Protein AF-0000000078856969 (afdb_homodimer)

Sequence (596 aa):
MEEKQILCVGLVVLDVISLVDKYPKEDSEIRCLSQRWQRGGNASNSCTVLSLLGAPCAFMGSMAPGHVADFLVADFRRRGVDVSQVAWQSKGDTPSSCCIINNSNGNRTIVLHDTSLPDVSATDFEKVDLTQFKWIHIEGRNASEQVKMLQRIDTHNTRQPPEQKIRVSVEVEKPQEELFQLFGYGDVVFVSKDVAKHLGFQSAEAALRGLYGRVRKGAVLVCAWAEEGADALGPDGKLFHSDAFPPPRVVDTLGAGDTFNASVIFSLSQGRSMQEALRFGCQVAGKKCGLQGFDGIVMEEKQILCVGLVVLDVISLVDKYPKEDSEIRCLSQRWQRGGNASNSCTVLSLLGAPCAFMGSMAPGHVADFLVADFRRRGVDVSQVAWQSKGDTPSSCCIINNSNGNRTIVLHDTSLPDVSATDFEKVDLTQFKWIHIEGRNASEQVKMLQRIDTHNTRQPPEQKIRVSVEVEKPQEELFQLFGYGDVVFVSKDVAKHLGFQSAEAALRGLYGRVRKGAVLVCAWAEEGADALGPDGKLFHSDAFPPPRVVDTLGAGDTFNASVIFSLSQGRSMQEALRFGCQVAGKKCGLQGFDGIV

Solvent-accessible surface area (backbone atoms only — not comparable to full-atom values): 30065 Å² total; per-residue (Å²): 128,85,81,56,22,37,37,24,30,33,44,49,24,43,30,42,36,31,35,23,73,59,80,80,58,85,59,35,77,45,71,36,79,44,70,45,81,40,78,29,35,58,22,42,36,21,42,53,45,30,30,70,72,67,42,59,31,29,39,30,26,42,38,12,85,54,73,64,36,51,55,47,54,52,50,35,54,76,55,61,38,41,60,86,59,46,44,78,39,95,60,55,48,42,27,35,28,44,30,42,34,22,66,80,78,32,42,47,23,37,41,32,39,62,82,59,36,71,72,68,42,38,74,62,54,66,71,58,67,66,86,51,34,44,31,41,36,37,44,59,72,63,37,79,34,50,51,52,44,51,50,50,52,52,56,54,32,73,76,36,58,82,90,64,35,59,46,33,32,27,35,42,52,63,81,44,75,71,38,57,68,50,45,50,39,44,48,35,30,38,38,29,50,62,26,32,44,70,74,68,32,90,43,46,63,55,30,41,69,70,47,50,84,51,39,35,91,75,20,31,39,34,22,50,45,65,86,68,11,34,32,35,35,41,67,85,68,50,75,41,76,23,62,43,41,78,44,97,51,73,56,27,55,78,59,27,67,28,34,23,52,24,38,27,50,53,31,44,75,71,69,45,51,68,61,56,13,45,37,49,8,25,43,41,18,16,44,26,20,42,28,72,67,70,74,77,46,109,126,84,81,56,23,36,36,24,31,34,43,50,24,43,31,41,38,33,35,20,73,59,80,79,57,85,60,34,76,45,70,36,79,44,69,46,80,41,79,30,34,58,22,42,37,20,42,52,45,30,30,70,72,67,42,59,29,29,40,29,26,41,39,13,85,53,74,65,36,50,52,47,52,52,50,34,54,75,57,62,40,42,60,87,58,46,42,78,41,95,60,57,48,43,27,37,29,45,30,41,34,23,65,80,78,32,43,48,23,37,44,33,36,60,83,58,36,71,71,69,43,38,75,62,53,66,70,56,68,67,85,50,33,46,32,41,37,38,44,60,72,62,36,78,34,49,52,52,42,51,49,49,52,53,57,54,32,74,76,37,59,81,90,64,36,59,45,33,32,27,34,42,51,64,82,44,76,71,38,57,69,51,44,50,39,43,48,35,31,37,39,30,49,62,26,32,42,70,73,69,32,90,43,45,64,55,31,40,68,70,46,51,83,50,38,35,91,76,20,33,39,33,22,50,46,65,84,68,11,33,32,33,35,40,68,86,67,50,74,41,78,24,64,44,40,77,42,100,51,72,57,27,56,78,59,28,68,30,35,22,52,24,37,26,50,50,32,44,76,72,68,48,52,69,64,58,13,45,38,50,8,26,42,40,18,17,44,26,20,41,27,71,67,70,74,75,47,110

Organism: Pongo abelii (NCBI:txid9601)

Nearest PDB structures (foldseek):
  6ul7-assembly1_A  TM=9.913E-01  e=9.342E-61  Homo sapiens
  9fhd-assembly1_B  TM=9.532E-01  e=9.582E-62  Homo sapiens
  8omd-assembly2_B  TM=9.912E-01  e=4.216E-58  Mus musculus
  2hqq-assembly1_A  TM=9.842E-01  e=4.920E-57  Homo sapiens
  2hlz-assembly1_B  TM=9.832E-01  e=6.253E-57  Homo sapiens

Radius of gyration: 28.56 Å; Cα contacts (8 Å, |Δi|>4): 1425; chains: 2; bounding box: 46×83×59 Å

Structure (mmCIF, N/CA/C/O backbone):
data_AF-0000000078856969-model_v1
#
loop_
_entity.id
_entity.type
_entity.pdbx_description
1 polymer Ketohexokinase
#
loop_
_atom_site.group_PDB
_atom_site.id
_atom_site.type_symbol
_atom_site.label_atom_id
_atom_site.label_alt_id
_atom_site.label_comp_id
_atom_site.label_asym_id
_atom_site.label_entity_id
_atom_site.label_seq_id
_atom_site.pdbx_PDB_ins_code
_atom_site.Cartn_x
_atom_site.Cartn_y
_atom_site.Cartn_z
_atom_site.occupancy
_atom_site.B_iso_or_equiv
_atom_site.auth_seq_id
_atom_site.auth_comp_id
_atom_site.auth_asym_id
_atom_site.auth_atom_id
_atom_site.pdbx_PDB_model_num
ATOM 1 N N . MET A 1 1 ? 21.859 37.625 4.973 1 45.81 1 MET A N 1
ATOM 2 C CA . MET A 1 1 ? 21.578 36.594 5.969 1 45.81 1 MET A CA 1
ATOM 3 C C . MET A 1 1 ? 20.672 35.531 5.398 1 45.81 1 MET A C 1
ATOM 5 O O . MET A 1 1 ? 19.75 35.844 4.633 1 45.81 1 MET A O 1
ATOM 9 N N . GLU A 1 2 ? 21.094 34.188 5.316 1 64.62 2 GLU A N 1
ATOM 10 C CA . GLU A 1 2 ? 20.281 33.156 4.703 1 64.62 2 GLU A CA 1
ATOM 11 C C . GLU A 1 2 ? 18.875 33.125 5.305 1 64.62 2 GLU A C 1
ATOM 13 O O . GLU A 1 2 ? 18.703 33.375 6.492 1 64.62 2 GLU A O 1
ATOM 18 N N . GLU A 1 3 ? 17.844 33.156 4.453 1 87.19 3 GLU A N 1
ATOM 19 C CA . GLU A 1 3 ? 16.453 33.219 4.887 1 87.19 3 GLU A CA 1
ATOM 20 C C . GLU A 1 3 ? 16.125 32.031 5.816 1 87.19 3 GLU A C 1
ATOM 22 O O . GLU A 1 3 ? 16.438 30.891 5.504 1 87.19 3 GLU A O 1
ATOM 27 N N . LYS A 1 4 ? 15.695 32.344 7.008 1 95.31 4 LYS A N 1
ATOM 28 C CA . LYS A 1 4 ? 15.336 31.328 7.996 1 95.31 4 LYS A CA 1
ATOM 29 C C . LYS A 1 4 ? 14.195 30.438 7.492 1 95.31 4 LYS A C 1
ATOM 31 O O . LYS A 1 4 ? 13.336 30.891 6.738 1 95.31 4 LYS A O 1
ATOM 36 N N . GLN A 1 5 ? 14.234 29.203 7.895 1 98.06 5 GLN A N 1
ATOM 37 C CA . GLN A 1 5 ? 13.297 28.203 7.398 1 98.06 5 GLN A CA 1
ATOM 38 C C . GLN A 1 5 ? 12.102 28.047 8.336 1 98.06 5 GLN A C 1
ATOM 40 O O . GLN A 1 5 ? 12.086 28.625 9.43 1 98.06 5 GLN A O 1
ATOM 45 N N . ILE A 1 6 ? 11.102 27.422 7.836 1 98.88 6 ILE A N 1
ATOM 46 C CA . ILE A 1 6 ? 10 26.891 8.633 1 98.88 6 ILE A CA 1
ATOM 47 C C . ILE A 1 6 ? 10.211 25.406 8.898 1 98.88 6 ILE A C 1
ATOM 49 O O . ILE A 1 6 ? 10.367 24.625 7.957 1 98.88 6 ILE A O 1
ATOM 53 N N . LEU A 1 7 ? 10.258 24.984 10.148 1 98.94 7 LEU A N 1
ATOM 54 C CA . LEU A 1 7 ? 10.406 23.578 10.508 1 98.94 7 LEU A CA 1
ATOM 55 C C . LEU A 1 7 ? 9.055 22.953 10.836 1 98.94 7 LEU A C 1
ATOM 57 O O . LEU A 1 7 ? 8.281 23.5 11.617 1 98.94 7 LEU A O 1
ATOM 61 N N . CYS A 1 8 ? 8.742 21.859 10.195 1 98.94 8 CYS A N 1
ATOM 62 C CA . CYS A 1 8 ? 7.566 21.078 10.555 1 98.94 8 CYS A CA 1
ATOM 63 C C . CYS A 1 8 ? 7.965 19.781 11.242 1 98.94 8 CYS A C 1
ATOM 65 O O . CYS A 1 8 ? 8.758 19 10.703 1 98.94 8 CYS A O 1
ATOM 67 N N . VAL A 1 9 ? 7.43 19.516 12.422 1 98.88 9 VAL A N 1
ATOM 68 C CA . VAL A 1 9 ? 7.758 18.344 13.234 1 98.88 9 VAL A CA 1
ATOM 69 C C . VAL A 1 9 ? 6.551 17.422 13.32 1 98.88 9 VAL A C 1
ATOM 71 O O . VAL A 1 9 ? 5.473 17.828 13.75 1 98.88 9 VAL A O 1
ATOM 74 N N . GLY A 1 10 ? 6.715 16.203 12.867 1 98.56 10 GLY A N 1
ATOM 75 C CA . GLY A 1 10 ? 5.594 15.281 12.977 1 98.56 10 GLY A CA 1
ATOM 76 C C . GLY A 1 10 ? 5.746 14.047 12.109 1 98.56 10 GLY A C 1
ATOM 77 O O . GLY A 1 10 ? 6.832 13.461 12.031 1 98.56 10 GLY A O 1
ATOM 78 N N . LEU A 1 11 ? 4.695 13.641 11.531 1 98.12 11 LEU A N 1
ATOM 79 C CA . LEU A 1 11 ? 4.613 12.344 10.859 1 98.12 11 LEU A CA 1
ATOM 80 C C . LEU A 1 11 ? 4.941 12.469 9.383 1 98.12 11 LEU A C 1
ATOM 82 O O . LEU A 1 11 ? 4.559 13.453 8.734 1 98.12 11 LEU A O 1
ATOM 86 N N . VAL A 1 12 ? 5.691 11.516 8.891 1 98.69 12 VAL A N 1
ATOM 87 C CA . VAL A 1 12 ? 5.828 11.258 7.461 1 98.69 12 VAL A CA 1
ATOM 88 C C . VAL A 1 12 ? 5.395 9.82 7.152 1 98.69 12 VAL A C 1
ATOM 90 O O . VAL A 1 12 ? 5.652 8.906 7.938 1 98.69 12 VAL A O 1
ATOM 93 N N . VAL A 1 13 ? 4.656 9.688 6.105 1 98.19 13 VAL A N 1
ATOM 94 C CA . VAL A 1 13 ? 4.09 8.391 5.738 1 98.19 13 VAL A CA 1
ATOM 95 C C . VAL A 1 13 ? 4.176 8.195 4.227 1 98.19 13 VAL A C 1
ATOM 97 O O . VAL A 1 13 ? 4.086 9.164 3.465 1 98.19 13 VAL A O 1
ATOM 100 N N . LEU A 1 14 ? 4.461 6.977 3.758 1 98.5 14 LEU A N 1
ATOM 101 C CA . LEU A 1 14 ? 4.168 6.637 2.369 1 98.5 14 LEU A CA 1
ATOM 102 C C . LEU A 1 14 ? 2.699 6.266 2.197 1 98.5 14 LEU A C 1
ATOM 104 O O . LEU A 1 14 ? 2.215 5.324 2.83 1 98.5 14 LEU A O 1
ATOM 108 N N . ASP A 1 15 ? 2.02 6.988 1.411 1 98 15 ASP A N 1
ATOM 109 C CA . ASP A 1 15 ? 0.646 6.645 1.054 1 98 15 ASP A CA 1
ATOM 110 C C . ASP A 1 15 ? 0.596 5.883 -0.27 1 98 15 ASP A C 1
ATOM 112 O O . ASP A 1 15 ? 1.009 6.406 -1.308 1 98 15 ASP A O 1
ATOM 116 N N . VAL A 1 16 ? 0.16 4.676 -0.247 1 98.06 16 VAL A N 1
ATOM 117 C CA . VAL A 1 16 ? -0.235 3.977 -1.466 1 98.06 16 VAL A CA 1
ATOM 118 C C . VAL A 1 16 ? -1.723 4.199 -1.729 1 98.06 16 VAL A C 1
ATOM 120 O O . VAL A 1 16 ? -2.574 3.627 -1.045 1 98.06 16 VAL A O 1
ATOM 123 N N . ILE A 1 17 ? -1.984 4.945 -2.756 1 97.19 17 ILE A N 1
ATOM 124 C CA . ILE A 1 17 ? -3.338 5.449 -2.965 1 97.19 17 ILE A CA 1
ATOM 125 C C . ILE A 1 17 ? -3.973 4.742 -4.16 1 97.19 17 ILE A C 1
ATOM 127 O O . ILE A 1 17 ? -3.473 4.84 -5.285 1 97.19 17 ILE A O 1
ATOM 131 N N . SER A 1 18 ? -5.051 4.066 -3.957 1 97.69 18 SER A N 1
ATOM 132 C CA . SER A 1 18 ? -5.805 3.391 -5.008 1 97.69 18 SER A CA 1
ATOM 133 C C . SER A 1 18 ? -7.125 4.105 -5.289 1 97.69 18 SER A C 1
ATOM 135 O O . SER A 1 18 ? -7.957 4.258 -4.395 1 97.69 18 SER A O 1
ATOM 137 N N . LEU A 1 19 ? -7.246 4.543 -6.535 1 96.06 19 LEU A N 1
ATOM 138 C CA . LEU A 1 19 ? -8.523 5.082 -6.992 1 96.06 19 LEU A CA 1
ATOM 139 C C . LEU A 1 19 ? -9.438 3.969 -7.5 1 96.06 19 LEU A C 1
ATOM 141 O O . LEU A 1 19 ? -9.055 3.207 -8.391 1 96.06 19 LEU A O 1
ATOM 145 N N . VAL A 1 20 ? -10.609 3.877 -6.891 1 97 20 VAL A N 1
ATOM 146 C CA . VAL A 1 20 ? -11.508 2.795 -7.27 1 97 20 VAL A CA 1
ATOM 147 C C . VAL A 1 20 ? -12.844 3.375 -7.742 1 97 20 VAL A C 1
ATOM 149 O O . VAL A 1 20 ? -13.195 4.504 -7.391 1 97 20 VAL A O 1
ATOM 152 N N . ASP A 1 21 ? -13.531 2.604 -8.586 1 95.38 21 ASP A N 1
ATOM 153 C CA . ASP A 1 21 ? -14.859 3.021 -9.023 1 95.38 21 ASP A CA 1
ATOM 154 C C . ASP A 1 21 ? -15.859 2.949 -7.871 1 95.38 21 ASP A C 1
ATOM 156 O O . ASP A 1 21 ? -16.688 3.846 -7.707 1 95.38 21 ASP A O 1
ATOM 160 N N . LYS A 1 22 ? -15.859 1.841 -7.156 1 94.5 22 LYS A N 1
ATOM 161 C CA . LYS A 1 22 ? -16.672 1.626 -5.961 1 94.5 22 LYS A CA 1
ATOM 162 C C . LYS A 1 22 ? -15.836 1.066 -4.816 1 94.5 22 LYS A C 1
ATOM 164 O O . LYS A 1 22 ? -14.938 0.251 -5.039 1 94.5 22 LYS A O 1
ATOM 169 N N . TYR A 1 23 ? -16.234 1.477 -3.621 1 96.5 23 TYR A N 1
ATOM 170 C CA . TYR A 1 23 ? -15.523 0.956 -2.459 1 96.5 23 TYR A CA 1
ATOM 171 C C . TYR A 1 23 ? -15.633 -0.563 -2.389 1 96.5 23 TYR A C 1
ATOM 173 O O . TYR A 1 23 ? -16.734 -1.119 -2.508 1 96.5 23 TYR A O 1
ATOM 181 N N . PRO A 1 24 ? -14.531 -1.29 -2.234 1 96.75 24 PRO A N 1
ATOM 182 C CA . PRO A 1 24 ? -14.562 -2.754 -2.303 1 96.75 24 PRO A CA 1
ATOM 183 C C . PRO A 1 24 ? -15.328 -3.385 -1.142 1 96.75 24 PRO A C 1
ATOM 185 O O . PRO A 1 24 ? -15.203 -2.936 0.001 1 96.75 24 PRO A O 1
ATOM 188 N N . LYS A 1 25 ? -16.109 -4.402 -1.503 1 95.5 25 LYS A N 1
ATOM 189 C CA . LYS A 1 25 ? -16.719 -5.234 -0.471 1 95.5 25 LYS A CA 1
ATOM 190 C C . LYS A 1 25 ? -15.688 -6.148 0.183 1 95.5 25 LYS A C 1
ATOM 192 O O . LYS A 1 25 ? -14.734 -6.582 -0.466 1 95.5 25 LYS A O 1
ATOM 197 N N . GLU A 1 26 ? -15.914 -6.395 1.483 1 94.19 26 GLU A N 1
ATOM 198 C CA . GLU A 1 26 ? -15.008 -7.332 2.139 1 94.19 26 GLU A CA 1
ATOM 199 C C . GLU A 1 26 ? -14.938 -8.648 1.379 1 94.19 26 GLU A C 1
ATOM 201 O O . GLU A 1 26 ? -15.938 -9.109 0.821 1 94.19 26 GLU A O 1
ATOM 206 N N . ASP A 1 27 ? -13.742 -9.305 1.336 1 90.5 27 ASP A N 1
ATOM 207 C CA . ASP A 1 27 ? -13.469 -10.602 0.727 1 90.5 27 ASP A CA 1
ATOM 208 C C . ASP A 1 27 ? -13.641 -10.547 -0.79 1 90.5 27 ASP A C 1
ATOM 210 O O . ASP A 1 27 ? -14.141 -11.492 -1.4 1 90.5 27 ASP A O 1
ATOM 214 N N . SER A 1 28 ? -13.312 -9.469 -1.362 1 92.44 28 SER A N 1
ATOM 215 C CA . SER A 1 28 ? -13.367 -9.312 -2.812 1 92.44 28 SER A CA 1
ATOM 216 C C . SER A 1 28 ? -11.992 -8.953 -3.379 1 92.44 28 SER A C 1
ATOM 218 O O . SER A 1 28 ? -11.094 -8.555 -2.635 1 92.44 28 SER A O 1
ATOM 220 N N . GLU A 1 29 ? -11.859 -9.227 -4.605 1 91.62 29 GLU A N 1
ATOM 221 C CA . GLU A 1 29 ? -10.727 -8.781 -5.402 1 91.62 29 GLU A CA 1
ATOM 222 C C . GLU A 1 29 ? -11.172 -7.852 -6.527 1 91.62 29 GLU A C 1
ATOM 224 O O . GLU A 1 29 ? -11.977 -8.242 -7.379 1 91.62 29 GLU A O 1
ATOM 229 N N . ILE A 1 30 ? -10.625 -6.617 -6.477 1 94.44 30 ILE A N 1
ATOM 230 C CA . ILE A 1 30 ? -11.016 -5.68 -7.523 1 94.44 30 ILE A CA 1
ATOM 231 C C . ILE A 1 30 ? -9.766 -5.039 -8.125 1 94.44 30 ILE A C 1
ATOM 233 O O . ILE A 1 30 ? -8.695 -5.059 -7.52 1 94.44 30 ILE A O 1
ATOM 237 N N . ARG A 1 31 ? -9.969 -4.504 -9.344 1 95 31 ARG A N 1
ATOM 238 C CA . ARG A 1 31 ? -8.945 -3.67 -9.969 1 95 31 ARG A CA 1
ATOM 239 C C . ARG A 1 31 ? -9.234 -2.189 -9.742 1 95 31 ARG A C 1
ATOM 241 O O . ARG A 1 31 ? -10.375 -1.749 -9.852 1 95 31 ARG A O 1
ATOM 248 N N . CYS A 1 32 ? -8.211 -1.515 -9.32 1 96.62 32 CYS A N 1
ATOM 249 C CA . CYS A 1 32 ? -8.375 -0.071 -9.188 1 96.62 32 CYS A CA 1
ATOM 250 C C . CYS A 1 32 ? -8.234 0.622 -10.539 1 96.62 32 CYS A C 1
ATOM 252 O O . CYS A 1 32 ? -7.727 0.033 -11.492 1 96.62 32 CYS A O 1
ATOM 254 N N . LEU A 1 33 ? -8.758 1.837 -10.625 1 95.31 33 LEU A N 1
ATOM 255 C CA . LEU A 1 33 ? -8.633 2.658 -11.828 1 95.31 33 LEU A CA 1
ATOM 256 C C . LEU A 1 33 ? -7.203 3.15 -12.008 1 95.31 33 LEU A C 1
ATOM 258 O O . LEU A 1 33 ? -6.703 3.217 -13.133 1 95.31 33 LEU A O 1
ATOM 262 N N . SER A 1 34 ? -6.621 3.48 -10.953 1 94.88 34 SER A N 1
ATOM 263 C CA . SER A 1 34 ? -5.223 3.896 -10.891 1 94.88 34 SER A CA 1
ATOM 264 C C . SER A 1 34 ? -4.66 3.744 -9.484 1 94.88 34 SER A C 1
ATOM 266 O O . SER A 1 34 ? -5.414 3.584 -8.523 1 94.88 34 SER A O 1
ATOM 268 N N . GLN A 1 35 ? -3.359 3.717 -9.438 1 95.94 35 GLN A N 1
ATOM 269 C CA . GLN A 1 35 ? -2.66 3.654 -8.156 1 95.94 35 GLN A CA 1
ATOM 270 C C . GLN A 1 35 ? -1.393 4.508 -8.18 1 95.94 35 GLN A C 1
ATOM 272 O O . GLN A 1 35 ? -0.678 4.535 -9.188 1 95.94 35 GLN A O 1
ATOM 277 N N . ARG A 1 36 ? -1.152 5.215 -7.02 1 94.38 36 ARG A N 1
ATOM 278 C CA . ARG A 1 36 ? 0.053 6.039 -6.977 1 94.38 36 ARG A CA 1
ATOM 279 C C . ARG A 1 36 ? 0.651 6.062 -5.574 1 94.38 36 ARG A C 1
ATOM 281 O O . ARG A 1 36 ? -0.065 5.898 -4.586 1 94.38 36 ARG A O 1
ATOM 288 N N . TRP A 1 37 ? 1.94 6.176 -5.578 1 96.44 37 TRP A N 1
ATOM 289 C CA . TRP A 1 37 ? 2.664 6.453 -4.34 1 96.44 37 TRP A CA 1
ATOM 290 C C . TRP A 1 37 ? 2.758 7.953 -4.09 1 96.44 37 TRP A C 1
ATOM 292 O O . TRP A 1 37 ? 2.979 8.734 -5.02 1 96.44 37 TRP A O 1
ATOM 302 N N . GLN A 1 38 ? 2.5 8.359 -2.877 1 97.19 38 GLN A N 1
ATOM 303 C CA . GLN A 1 38 ? 2.582 9.766 -2.5 1 97.19 38 GLN A CA 1
ATOM 304 C C . GLN A 1 38 ? 3.084 9.922 -1.067 1 97.19 38 GLN A C 1
ATOM 306 O O . GLN A 1 38 ? 2.67 9.18 -0.174 1 97.19 38 GLN A O 1
ATOM 311 N N . ARG A 1 39 ? 4.039 10.844 -0.916 1 98.31 39 ARG A N 1
ATOM 312 C CA . ARG A 1 39 ? 4.43 11.164 0.453 1 98.31 39 ARG A CA 1
ATOM 313 C C . ARG A 1 39 ? 3.281 11.836 1.206 1 98.31 39 ARG A C 1
ATOM 315 O O . ARG A 1 39 ? 2.654 12.766 0.696 1 98.31 39 ARG A O 1
ATOM 322 N N . GLY A 1 40 ? 2.988 11.273 2.424 1 97.88 40 GLY A N 1
ATOM 323 C CA . GLY A 1 40 ? 1.938 11.789 3.289 1 97.88 40 GLY A CA 1
ATOM 324 C C . GLY A 1 40 ? 2.422 12.102 4.691 1 97.88 40 GLY A C 1
ATOM 325 O O . GLY A 1 40 ? 3.617 12.312 4.91 1 97.88 40 GLY A O 1
ATOM 326 N N . GLY A 1 41 ? 1.46 12.211 5.617 1 97.5 41 GLY A N 1
ATOM 327 C CA . GLY A 1 41 ? 1.758 12.68 6.961 1 97.5 41 GLY A CA 1
ATOM 328 C C . GLY A 1 41 ? 1.53 14.164 7.141 1 97.5 41 GLY A C 1
ATOM 329 O O . GLY A 1 41 ? 1.95 14.969 6.305 1 97.5 41 GLY A O 1
ATOM 330 N N . ASN A 1 42 ? 0.925 14.5 8.227 1 97.81 42 ASN A N 1
ATOM 331 C CA . ASN A 1 42 ? 0.49 15.883 8.391 1 97.81 42 ASN A CA 1
ATOM 332 C C . ASN A 1 42 ? 1.658 16.859 8.258 1 97.81 42 ASN A C 1
ATOM 334 O O . ASN A 1 42 ? 1.635 17.75 7.418 1 97.81 42 ASN A O 1
ATOM 338 N N . ALA A 1 43 ? 2.656 16.688 9.086 1 98.75 43 ALA A N 1
ATOM 339 C CA . ALA A 1 43 ? 3.801 17.594 9.07 1 98.75 43 ALA A CA 1
ATOM 340 C C . ALA A 1 43 ? 4.52 17.547 7.727 1 98.75 43 ALA A C 1
ATOM 342 O O . ALA A 1 43 ? 4.91 18.594 7.188 1 98.75 43 ALA A O 1
ATOM 343 N N . SER A 1 44 ? 4.668 16.344 7.23 1 98.69 44 SER A N 1
ATOM 344 C CA . SER A 1 44 ? 5.312 16.156 5.934 1 98.69 44 SER A CA 1
ATOM 345 C C . SER A 1 44 ? 4.52 16.844 4.82 1 98.69 44 SER A C 1
ATOM 347 O O . SER A 1 44 ? 5.098 17.5 3.955 1 98.69 44 SER A O 1
ATOM 349 N N . ASN A 1 45 ? 3.232 16.734 4.828 1 98.56 45 ASN A N 1
ATOM 350 C CA . ASN A 1 45 ? 2.373 17.406 3.859 1 98.56 45 ASN A CA 1
ATOM 351 C C . ASN A 1 45 ? 2.508 18.922 3.951 1 98.56 45 ASN A C 1
ATOM 353 O O . ASN A 1 45 ? 2.533 19.609 2.928 1 98.56 45 ASN A O 1
ATOM 357 N N . SER A 1 46 ? 2.527 19.406 5.184 1 98.81 46 SER A N 1
ATOM 358 C CA . SER A 1 46 ? 2.717 20.844 5.367 1 98.81 46 SER A CA 1
ATOM 359 C C . SER A 1 46 ? 4 21.312 4.695 1 98.81 46 SER A C 1
ATOM 361 O O . SER A 1 46 ? 4.012 22.359 4.047 1 98.81 46 SER A O 1
ATOM 363 N N . CYS A 1 47 ? 5.082 20.547 4.785 1 98.81 47 CYS A N 1
ATOM 364 C CA . CYS A 1 47 ? 6.336 20.891 4.121 1 98.81 47 CYS A CA 1
ATOM 365 C C . CYS A 1 47 ? 6.152 20.953 2.611 1 98.81 47 CYS A C 1
ATOM 367 O O . CYS A 1 47 ? 6.691 21.844 1.951 1 98.81 47 CYS A O 1
ATOM 369 N N . THR A 1 48 ? 5.41 19.969 2.092 1 98.69 48 THR A N 1
ATOM 370 C CA . THR A 1 48 ? 5.168 19.953 0.653 1 98.69 48 THR A CA 1
ATOM 371 C C . THR A 1 48 ? 4.488 21.234 0.2 1 98.69 48 THR A C 1
ATOM 373 O O . THR A 1 48 ? 4.926 21.875 -0.766 1 98.69 48 THR A O 1
ATOM 376 N N . VAL A 1 49 ? 3.469 21.641 0.907 1 98.75 49 VAL A N 1
ATOM 377 C CA . VAL A 1 49 ? 2.697 22.828 0.553 1 98.75 49 VAL A CA 1
ATOM 378 C C . VAL A 1 49 ? 3.564 24.062 0.718 1 98.75 49 VAL A C 1
ATOM 380 O O . VAL A 1 49 ? 3.592 24.938 -0.161 1 98.75 49 VAL A O 1
ATOM 383 N N . LEU A 1 50 ? 4.316 24.172 1.842 1 98.81 50 LEU A N 1
ATOM 384 C CA . LEU A 1 50 ? 5.203 25.297 2.078 1 98.81 50 LEU A CA 1
ATOM 385 C C . LEU A 1 50 ? 6.234 25.422 0.959 1 98.81 50 LEU A C 1
ATOM 387 O O . LEU A 1 50 ? 6.484 26.516 0.461 1 98.81 50 LEU A O 1
ATOM 391 N N . SER A 1 51 ? 6.758 24.266 0.585 1 98.69 51 SER A N 1
ATOM 392 C CA . SER A 1 51 ? 7.734 24.266 -0.496 1 98.69 51 SER A CA 1
ATOM 393 C C . SER A 1 51 ? 7.121 24.766 -1.802 1 98.69 51 SER A C 1
ATOM 395 O O . SER A 1 51 ? 7.715 25.578 -2.502 1 98.69 51 SER A O 1
ATOM 397 N N . LEU A 1 52 ? 5.957 24.297 -2.137 1 98.31 52 LEU A N 1
ATOM 398 C CA . LEU A 1 52 ? 5.27 24.703 -3.359 1 98.31 52 LEU A CA 1
ATOM 399 C C . LEU A 1 52 ? 4.953 26.188 -3.344 1 98.31 52 LEU A C 1
ATOM 401 O O . LEU A 1 52 ? 4.941 26.844 -4.395 1 98.31 52 LEU A O 1
ATOM 405 N N . LEU A 1 53 ? 4.742 26.734 -2.168 1 98.19 53 LEU A N 1
ATOM 406 C CA . LEU A 1 53 ? 4.434 28.141 -2.014 1 98.19 53 LEU A CA 1
ATOM 407 C C . LEU A 1 53 ? 5.711 28.984 -2.016 1 98.19 53 LEU A C 1
ATOM 409 O O . LEU A 1 53 ? 5.652 30.219 -2.006 1 98.19 53 LEU A O 1
ATOM 413 N N . GLY A 1 54 ? 6.879 28.344 -1.956 1 97.31 54 GLY A N 1
ATOM 414 C CA . GLY A 1 54 ? 8.156 29.031 -2.098 1 97.31 54 GLY A CA 1
ATOM 415 C C . GLY A 1 54 ? 8.828 29.312 -0.771 1 97.31 54 GLY A C 1
ATOM 416 O O . GLY A 1 54 ? 9.805 30.062 -0.713 1 97.31 54 GLY A O 1
ATOM 417 N N . ALA A 1 55 ? 8.344 28.766 0.292 1 97.94 55 ALA A N 1
ATOM 418 C CA . ALA A 1 55 ? 8.969 28.984 1.597 1 97.94 55 ALA A CA 1
ATOM 419 C C . ALA A 1 55 ? 10.039 27.922 1.867 1 97.94 55 ALA A C 1
ATOM 421 O O . ALA A 1 55 ? 9.797 26.734 1.722 1 97.94 55 ALA A O 1
ATOM 422 N N . PRO A 1 56 ? 11.227 28.391 2.195 1 98.12 56 PRO A N 1
ATOM 423 C CA . PRO A 1 56 ? 12.195 27.391 2.658 1 98.12 56 PRO A CA 1
ATOM 424 C C . PRO A 1 56 ? 11.719 26.641 3.896 1 98.12 56 PRO A C 1
ATOM 426 O O . PRO A 1 56 ? 11.25 27.25 4.855 1 98.12 56 PRO A O 1
ATOM 429 N N . CYS A 1 57 ? 11.773 25.312 3.814 1 98.62 57 CYS A N 1
ATOM 430 C CA . CYS A 1 57 ? 11.25 24.562 4.949 1 98.62 57 CYS A CA 1
ATOM 431 C C . CYS A 1 57 ? 12.055 23.281 5.176 1 98.62 57 CYS A C 1
ATOM 433 O O . CYS A 1 57 ? 12.812 22.875 4.305 1 98.62 57 CYS A O 1
ATOM 435 N N . ALA A 1 58 ? 11.93 22.812 6.406 1 98.88 58 ALA A N 1
ATOM 436 C CA . ALA A 1 58 ? 12.578 21.578 6.867 1 98.88 58 ALA A CA 1
ATOM 437 C C . ALA A 1 58 ? 11.578 20.672 7.57 1 98.88 58 ALA A C 1
ATOM 439 O O . ALA A 1 58 ? 10.555 21.125 8.078 1 98.88 58 ALA A O 1
ATOM 440 N N . PHE A 1 59 ? 11.938 19.406 7.516 1 98.88 59 PHE A N 1
ATOM 441 C CA . PHE A 1 59 ? 11.102 18.391 8.156 1 98.88 59 PHE A CA 1
ATOM 442 C C . PHE A 1 59 ? 11.867 17.672 9.258 1 98.88 59 PHE A C 1
ATOM 444 O O . PHE A 1 59 ? 13.039 17.344 9.086 1 98.88 59 PHE A O 1
ATOM 451 N N . MET A 1 60 ? 11.211 17.516 10.336 1 98.88 60 MET A N 1
ATOM 452 C CA . MET A 1 60 ? 11.727 16.641 11.391 1 98.88 60 MET A CA 1
ATOM 453 C C . MET A 1 60 ? 10.703 15.562 11.75 1 98.88 60 MET A C 1
ATOM 455 O O . MET A 1 60 ? 9.578 15.883 12.156 1 98.88 60 MET A O 1
ATOM 459 N N . GLY A 1 61 ? 10.969 14.414 11.586 1 98.5 61 GLY A N 1
ATOM 460 C CA . GLY A 1 61 ? 10.234 13.203 11.922 1 98.5 61 GLY A CA 1
ATOM 461 C C . GLY A 1 61 ? 11.109 11.969 12 1 98.5 61 GLY A C 1
ATOM 462 O O . GLY A 1 61 ? 12.328 12.055 11.812 1 98.5 61 GLY A O 1
ATOM 463 N N . SER A 1 62 ? 10.492 10.867 12.375 1 98.25 62 SER A N 1
ATOM 464 C CA . SER A 1 62 ? 11.219 9.609 12.508 1 98.25 62 SER A CA 1
ATOM 465 C C . SER A 1 62 ? 11.102 8.766 11.25 1 98.25 62 SER A C 1
ATOM 467 O O . SER A 1 62 ? 10.031 8.688 10.641 1 98.25 62 SER A O 1
ATOM 469 N N . MET A 1 63 ? 12.188 8.188 10.836 1 98.06 63 MET A N 1
ATOM 470 C CA . MET A 1 63 ? 12.211 7.191 9.766 1 98.06 63 MET A CA 1
ATOM 471 C C . MET A 1 63 ? 13.148 6.039 10.109 1 98.06 63 MET A C 1
ATOM 473 O O . MET A 1 63 ? 14.055 6.195 10.938 1 98.06 63 MET A O 1
ATOM 477 N N . ALA A 1 64 ? 12.891 4.926 9.609 1 97.88 64 ALA A N 1
ATOM 478 C CA . ALA A 1 64 ? 13.789 3.775 9.609 1 97.88 64 ALA A CA 1
ATOM 479 C C . ALA A 1 64 ? 14.203 3.402 8.188 1 97.88 64 ALA A C 1
ATOM 481 O O . ALA A 1 64 ? 13.398 3.471 7.258 1 97.88 64 ALA A O 1
ATOM 482 N N . PRO A 1 65 ? 15.477 2.977 8.023 1 95.69 65 PRO A N 1
ATOM 483 C CA . PRO A 1 65 ? 15.938 2.645 6.672 1 95.69 65 PRO A CA 1
ATOM 484 C C . PRO A 1 65 ? 15.094 1.552 6.016 1 95.69 65 PRO A C 1
ATOM 486 O O . PRO A 1 65 ? 14.602 0.649 6.699 1 95.69 65 PRO A O 1
ATOM 489 N N . GLY A 1 66 ? 14.992 1.623 4.688 1 93.81 66 GLY A N 1
ATOM 490 C CA . GLY A 1 66 ? 14.242 0.666 3.891 1 93.81 66 GLY A CA 1
ATOM 491 C C . GLY A 1 66 ? 13.625 1.278 2.648 1 93.81 66 GLY A C 1
ATOM 492 O O . GLY A 1 66 ? 13.844 2.455 2.354 1 93.81 66 GLY A O 1
ATOM 493 N N . HIS A 1 67 ? 12.828 0.492 1.916 1 93.12 67 HIS A N 1
ATOM 494 C CA . HIS A 1 67 ? 12.258 0.907 0.638 1 93.12 67 HIS A CA 1
ATOM 495 C C . HIS A 1 67 ? 11.32 2.1 0.811 1 93.12 67 HIS A C 1
ATOM 497 O O . HIS A 1 67 ? 11.312 3.012 -0.019 1 93.12 67 HIS A O 1
ATOM 503 N N . VAL A 1 68 ? 10.578 2.059 1.915 1 96.5 68 VAL A N 1
ATOM 504 C CA . VAL A 1 68 ? 9.641 3.15 2.16 1 96.5 68 VAL A CA 1
ATOM 505 C C . VAL A 1 68 ? 10.406 4.449 2.402 1 96.5 68 VAL A C 1
ATOM 507 O O . VAL A 1 68 ? 10.117 5.473 1.781 1 96.5 68 VAL A O 1
ATOM 510 N N . ALA A 1 69 ? 11.391 4.375 3.268 1 97.5 69 ALA A N 1
ATOM 511 C CA . ALA A 1 69 ? 12.188 5.555 3.588 1 97.5 69 ALA A CA 1
ATOM 512 C C . ALA A 1 69 ? 12.906 6.082 2.35 1 97.5 69 ALA A C 1
ATOM 514 O O . ALA A 1 69 ? 13.023 7.297 2.16 1 97.5 69 ALA A O 1
ATOM 515 N N . ASP A 1 70 ? 13.367 5.164 1.484 1 96.56 70 ASP A N 1
ATOM 516 C CA . ASP A 1 70 ? 14.039 5.566 0.255 1 96.56 70 ASP A CA 1
ATOM 517 C C . ASP A 1 70 ? 13.125 6.422 -0.617 1 96.56 70 ASP A C 1
ATOM 519 O O . ASP A 1 70 ? 13.547 7.457 -1.141 1 96.56 70 ASP A O 1
ATOM 523 N N . PHE A 1 71 ? 11.969 5.992 -0.78 1 97.56 71 PHE A N 1
ATOM 524 C CA . PHE A 1 71 ? 11 6.746 -1.562 1 97.56 71 PHE A CA 1
ATOM 525 C C . PHE A 1 71 ? 10.758 8.117 -0.943 1 97.56 71 PHE A C 1
ATOM 527 O O . PHE A 1 71 ? 10.742 9.125 -1.648 1 97.56 71 PHE A O 1
ATOM 534 N N . LEU A 1 72 ? 10.547 8.164 0.381 1 98.62 72 LEU A N 1
ATOM 535 C CA . LEU A 1 72 ? 10.211 9.398 1.083 1 98.62 72 LEU A CA 1
ATOM 536 C C . LEU A 1 72 ? 11.336 10.414 0.977 1 98.62 72 LEU A C 1
ATOM 538 O O . LEU A 1 72 ? 11.102 11.586 0.674 1 98.62 72 LEU A O 1
ATOM 542 N N . VAL A 1 73 ? 12.523 9.977 1.196 1 98.38 73 VAL A N 1
ATOM 543 C CA . VAL A 1 73 ? 13.68 10.867 1.153 1 98.38 73 VAL A CA 1
ATOM 544 C C . VAL A 1 73 ? 13.859 11.414 -0.259 1 98.38 73 VAL A C 1
ATOM 546 O O . VAL A 1 73 ? 14.125 12.609 -0.436 1 98.38 73 VAL A O 1
ATOM 549 N N . ALA A 1 74 ? 13.688 10.555 -1.261 1 97.44 74 ALA A N 1
ATOM 550 C CA . ALA A 1 74 ? 13.789 11.008 -2.646 1 97.44 74 ALA A CA 1
ATOM 551 C C . ALA A 1 74 ? 12.742 12.07 -2.961 1 97.44 74 ALA A C 1
ATOM 553 O O . ALA A 1 74 ? 13.039 13.055 -3.645 1 97.44 74 ALA A O 1
ATOM 554 N N . ASP A 1 75 ? 11.594 11.883 -2.482 1 98.12 75 ASP A N 1
ATOM 555 C CA . ASP A 1 75 ? 10.531 12.852 -2.75 1 98.12 75 ASP A CA 1
ATOM 556 C C . ASP A 1 75 ? 10.797 14.172 -2.043 1 98.12 75 ASP A C 1
ATOM 558 O O . ASP A 1 75 ? 10.547 15.242 -2.604 1 98.12 75 ASP A O 1
ATOM 562 N N . PHE A 1 76 ? 11.234 14.109 -0.757 1 98.69 76 PHE A N 1
ATOM 563 C CA . PHE A 1 76 ? 11.609 15.32 -0.038 1 98.69 76 PHE A CA 1
ATOM 564 C C . PHE A 1 76 ? 12.633 16.125 -0.833 1 98.69 76 PHE A C 1
ATOM 566 O O . PHE A 1 76 ? 12.492 17.344 -0.98 1 98.69 76 PHE A O 1
ATOM 573 N N . ARG A 1 77 ? 13.617 15.445 -1.332 1 98.06 77 ARG A N 1
ATOM 574 C CA . ARG A 1 77 ? 14.672 16.094 -2.102 1 98.06 77 ARG A CA 1
ATOM 575 C C . ARG A 1 77 ? 14.117 16.719 -3.371 1 98.06 77 ARG A C 1
ATOM 577 O O . ARG A 1 77 ? 14.438 17.875 -3.693 1 98.06 77 ARG A O 1
ATOM 584 N N . ARG A 1 78 ? 13.336 16 -4.027 1 97.44 78 ARG A N 1
ATOM 585 C CA . ARG A 1 78 ? 12.719 16.484 -5.254 1 97.44 78 ARG A CA 1
ATOM 586 C C . ARG A 1 78 ? 11.906 17.75 -4.992 1 97.44 78 ARG A C 1
ATOM 588 O O . ARG A 1 78 ? 11.859 18.656 -5.828 1 97.44 78 ARG A O 1
ATOM 595 N N . ARG A 1 79 ? 11.328 17.859 -3.789 1 98 79 ARG A N 1
ATOM 596 C CA . ARG A 1 79 ? 10.445 18.969 -3.447 1 98 79 ARG A CA 1
ATOM 597 C C . ARG A 1 79 ? 11.227 20.094 -2.773 1 98 79 ARG A C 1
ATOM 599 O O . ARG A 1 79 ? 10.648 21.109 -2.4 1 98 79 ARG A O 1
ATOM 606 N N . GLY A 1 80 ? 12.477 19.906 -2.578 1 98 80 GLY A N 1
ATOM 607 C CA . GLY A 1 80 ? 13.312 20.938 -1.985 1 98 80 GLY A CA 1
ATOM 608 C C . GLY A 1 80 ? 13.086 21.109 -0.495 1 98 80 GLY A C 1
ATOM 609 O O . GLY A 1 80 ? 13.195 22.219 0.035 1 98 80 GLY A O 1
ATOM 610 N N . VAL A 1 81 ? 12.68 20.078 0.167 1 98.75 81 VAL A N 1
ATOM 611 C CA . VAL A 1 81 ? 12.477 20.094 1.612 1 98.75 81 VAL A CA 1
ATOM 612 C C . VAL A 1 81 ? 13.734 19.594 2.318 1 98.75 81 VAL A C 1
ATOM 614 O O . VAL A 1 81 ? 14.273 18.547 1.967 1 98.75 81 VAL A O 1
ATOM 617 N N . ASP A 1 82 ? 14.234 20.375 3.25 1 98.56 82 ASP A N 1
ATOM 618 C CA . ASP A 1 82 ? 15.406 20 4.031 1 98.56 82 ASP A CA 1
ATOM 619 C C . ASP A 1 82 ? 15.086 18.875 5.008 1 98.56 82 ASP A C 1
ATOM 621 O O . ASP A 1 82 ? 14.25 19.047 5.898 1 98.56 82 ASP A O 1
ATOM 625 N N . VAL A 1 83 ? 15.805 17.75 4.848 1 98.44 83 VAL A N 1
ATOM 626 C CA . VAL A 1 83 ? 15.516 16.609 5.703 1 98.44 83 VAL A CA 1
ATOM 627 C C . VAL A 1 83 ? 16.719 16.312 6.609 1 98.44 83 VAL A C 1
ATOM 629 O O . VAL A 1 83 ? 16.875 15.195 7.09 1 98.44 83 VAL A O 1
ATOM 632 N N . SER A 1 84 ? 17.516 17.266 6.859 1 97.75 84 SER A N 1
ATOM 633 C CA . SER A 1 84 ? 18.703 17.078 7.695 1 97.75 84 SER A CA 1
ATOM 634 C C . SER A 1 84 ? 18.312 16.844 9.148 1 97.75 84 SER A C 1
ATOM 636 O O . SER A 1 84 ? 19.125 16.344 9.938 1 97.75 84 SER A O 1
ATOM 638 N N . GLN A 1 85 ? 17.094 17.141 9.508 1 97.5 85 GLN A N 1
ATOM 639 C CA . GLN A 1 85 ? 16.672 17.031 10.898 1 97.5 85 GLN A CA 1
ATOM 640 C C . GLN A 1 85 ? 15.938 15.719 11.141 1 97.5 85 GLN A C 1
ATOM 642 O O . GLN A 1 85 ? 15.43 15.484 12.242 1 97.5 85 GLN A O 1
ATOM 647 N N . VAL A 1 86 ? 15.844 14.867 10.18 1 98.38 86 VAL A N 1
ATOM 648 C CA . VAL A 1 86 ? 15.164 13.586 10.336 1 98.38 86 VAL A CA 1
ATOM 649 C C . VAL A 1 86 ? 15.891 12.742 11.383 1 98.38 86 VAL A C 1
ATOM 651 O O . VAL A 1 86 ? 17.125 12.688 11.406 1 98.38 86 VAL A O 1
ATOM 654 N N . ALA A 1 87 ? 15.117 12.172 12.297 1 98.12 87 ALA A N 1
ATOM 655 C CA . ALA A 1 87 ? 15.656 11.227 13.266 1 98.12 87 ALA A CA 1
ATOM 656 C C . ALA A 1 87 ? 15.609 9.805 12.727 1 98.12 87 ALA A C 1
ATOM 658 O O . ALA A 1 87 ? 14.539 9.188 12.672 1 98.12 87 ALA A O 1
ATOM 659 N N . TRP A 1 88 ? 16.75 9.25 12.391 1 97.5 88 TRP A N 1
ATOM 660 C CA . TRP A 1 88 ? 16.828 7.887 11.875 1 97.5 88 TRP A CA 1
ATOM 661 C C . TRP A 1 88 ? 16.828 6.871 13.016 1 97.5 88 TRP A C 1
ATOM 663 O O . TRP A 1 88 ? 17.656 6.949 13.922 1 97.5 88 TRP A O 1
ATOM 673 N N . GLN A 1 89 ? 15.859 6.031 12.953 1 96.56 89 GLN A N 1
ATOM 674 C CA . GLN A 1 89 ? 15.742 4.988 13.969 1 96.56 89 GLN A CA 1
ATOM 675 C C . GLN A 1 89 ? 16.344 3.674 13.477 1 96.56 89 GLN A C 1
ATOM 677 O O . GLN A 1 89 ? 16.297 3.367 12.289 1 96.56 89 GLN A O 1
ATOM 682 N N . SER A 1 90 ? 16.844 2.84 14.422 1 92.94 90 SER A N 1
ATOM 683 C CA . SER A 1 90 ? 17.5 1.59 14.062 1 92.94 90 SER A CA 1
ATOM 684 C C . SER A 1 90 ? 16.516 0.436 14 1 92.94 90 SER A C 1
ATOM 686 O O . SER A 1 90 ? 16.781 -0.594 13.383 1 92.94 90 SER A O 1
ATOM 688 N N . LYS A 1 91 ? 15.445 0.618 14.68 1 91.94 91 LYS A N 1
ATOM 689 C CA . LYS A 1 91 ? 14.422 -0.426 14.703 1 91.94 91 LYS A CA 1
ATOM 690 C C . LYS A 1 91 ? 13.055 0.133 14.312 1 91.94 91 LYS A C 1
ATOM 692 O O . LYS A 1 91 ? 12.82 1.339 14.414 1 91.94 91 LYS A O 1
ATOM 697 N N . GLY A 1 92 ? 12.219 -0.761 13.836 1 93.31 92 GLY A N 1
ATOM 698 C CA . GLY A 1 92 ? 10.883 -0.361 13.43 1 93.31 92 GLY A CA 1
ATOM 699 C C . GLY A 1 92 ? 10.75 -0.146 11.938 1 93.31 92 GLY A C 1
ATOM 700 O O . GLY A 1 92 ? 11.688 -0.399 11.18 1 93.31 92 GLY A O 1
ATOM 701 N N . ASP A 1 93 ? 9.508 0.211 11.586 1 94.5 93 ASP A N 1
ATOM 702 C CA . ASP A 1 93 ? 9.203 0.426 10.172 1 94.5 93 ASP A CA 1
ATOM 703 C C . ASP A 1 93 ? 8.758 1.863 9.922 1 94.5 93 ASP A C 1
ATOM 705 O O . ASP A 1 93 ? 7.906 2.391 10.641 1 94.5 93 ASP A O 1
ATOM 709 N N . THR A 1 94 ? 9.422 2.459 8.875 1 97.62 94 THR A N 1
ATOM 710 C CA . THR A 1 94 ? 8.883 3.742 8.438 1 97.62 94 THR A CA 1
ATOM 711 C C . THR A 1 94 ? 7.395 3.633 8.133 1 97.62 94 THR A C 1
ATOM 713 O O . THR A 1 94 ? 6.953 2.676 7.492 1 97.62 94 THR A O 1
ATOM 716 N N . PRO A 1 95 ? 6.594 4.582 8.609 1 97.62 95 PRO A N 1
ATOM 717 C CA . PRO A 1 95 ? 5.137 4.508 8.469 1 97.62 95 PRO A CA 1
ATOM 718 C C . PRO A 1 95 ? 4.684 4.469 7.016 1 97.62 95 PRO A C 1
ATOM 720 O O . PRO A 1 95 ? 5.312 5.086 6.148 1 97.62 95 PRO A O 1
ATOM 723 N N . SER A 1 96 ? 3.617 3.777 6.77 1 98.06 96 SER A N 1
ATOM 724 C CA . SER A 1 96 ? 2.975 3.688 5.461 1 98.06 96 SER A CA 1
ATOM 725 C C . SER A 1 96 ? 1.47 3.477 5.602 1 98.06 96 SER A C 1
ATOM 727 O O . SER A 1 96 ? 0.992 3.047 6.652 1 98.06 96 SER A O 1
ATOM 729 N N . SER A 1 97 ? 0.775 3.873 4.605 1 97.94 97 SER A N 1
ATOM 730 C CA . SER A 1 97 ? -0.673 3.689 4.613 1 97.94 97 SER A CA 1
ATOM 731 C C . SER A 1 97 ? -1.175 3.213 3.252 1 97.94 97 SER A C 1
ATOM 733 O O . SER A 1 97 ? -0.536 3.459 2.227 1 97.94 97 SER A O 1
ATOM 735 N N . CYS A 1 98 ? -2.191 2.426 3.244 1 98.25 98 CYS A N 1
ATOM 736 C CA . CYS A 1 98 ? -3.004 2.129 2.07 1 98.25 98 CYS A CA 1
ATOM 737 C C . CYS A 1 98 ? -4.289 2.945 2.076 1 98.25 98 CYS A C 1
ATOM 739 O O . CYS A 1 98 ? -5.074 2.871 3.023 1 98.25 98 CYS A O 1
ATOM 741 N N . CYS A 1 99 ? -4.426 3.701 1.039 1 97.5 99 CYS A N 1
ATOM 742 C CA . CYS A 1 99 ? -5.586 4.578 0.928 1 97.5 99 CYS A CA 1
ATOM 743 C C . CYS A 1 99 ? -6.469 4.168 -0.244 1 97.5 99 CYS A C 1
ATOM 745 O O . CYS A 1 99 ? -5.965 3.812 -1.311 1 97.5 99 CYS A O 1
ATOM 747 N N . ILE A 1 100 ? -7.738 4.16 -0.017 1 97.12 100 ILE A N 1
ATOM 748 C CA . ILE A 1 100 ? -8.727 3.928 -1.066 1 97.12 100 ILE A CA 1
ATOM 749 C C . ILE A 1 100 ? -9.562 5.188 -1.277 1 97.12 100 ILE A C 1
ATOM 751 O O . ILE A 1 100 ? -10.18 5.695 -0.338 1 97.12 100 ILE A O 1
ATOM 755 N N . ILE A 1 101 ? -9.508 5.711 -2.416 1 94.56 101 ILE A N 1
ATOM 756 C CA . ILE A 1 101 ? -10.352 6.84 -2.787 1 94.56 101 ILE A CA 1
ATOM 757 C C . ILE A 1 101 ? -11.477 6.359 -3.703 1 94.56 101 ILE A C 1
ATOM 759 O O . ILE A 1 101 ? -11.219 5.746 -4.742 1 94.56 101 ILE A O 1
ATOM 763 N N . ASN A 1 102 ? -12.688 6.598 -3.287 1 93.31 102 ASN A N 1
ATOM 764 C CA . ASN A 1 102 ? -13.844 6.301 -4.125 1 93.31 102 ASN A CA 1
ATOM 765 C C . ASN A 1 102 ? -14.07 7.383 -5.176 1 93.31 102 ASN A C 1
ATOM 767 O O . ASN A 1 102 ? -14.414 8.516 -4.84 1 93.31 102 ASN A O 1
ATOM 771 N N . ASN A 1 103 ? -13.961 7.047 -6.41 1 91.25 103 ASN A N 1
ATOM 772 C CA . ASN A 1 103 ? -14.039 7.988 -7.523 1 91.25 103 ASN A CA 1
ATOM 773 C C . ASN A 1 103 ? -15.422 8.633 -7.613 1 91.25 103 ASN A C 1
ATOM 775 O O . ASN A 1 103 ? -15.555 9.766 -8.094 1 91.25 103 ASN A O 1
ATOM 779 N N . SER A 1 104 ? -16.453 8.008 -7.168 1 88.12 104 SER A N 1
ATOM 780 C CA . SER A 1 104 ? -17.828 8.461 -7.336 1 88.12 104 SER A CA 1
ATOM 781 C C . SER A 1 104 ? -18.156 9.602 -6.375 1 88.12 104 SER A C 1
ATOM 783 O O . SER A 1 104 ? -18.938 10.5 -6.707 1 88.12 104 SER A O 1
ATOM 785 N N . ASN A 1 105 ? -17.531 9.625 -5.18 1 83.88 105 ASN A N 1
ATOM 786 C CA . ASN A 1 105 ? -17.938 10.617 -4.18 1 83.88 105 ASN A CA 1
ATOM 787 C C . ASN A 1 105 ? -16.719 11.273 -3.531 1 83.88 105 ASN A C 1
ATOM 789 O O . ASN A 1 105 ? -16.859 12.18 -2.707 1 83.88 105 ASN A O 1
ATOM 793 N N . GLY A 1 106 ? -15.531 10.797 -3.867 1 83.5 106 GLY A N 1
ATOM 794 C CA . GLY A 1 106 ? -14.32 11.398 -3.342 1 83.5 106 GLY A CA 1
ATOM 795 C C . GLY A 1 106 ? -13.992 10.945 -1.935 1 83.5 106 GLY A C 1
ATOM 796 O O . GLY A 1 106 ? -12.969 11.352 -1.369 1 83.5 106 GLY A O 1
ATOM 797 N N . ASN A 1 107 ? -14.789 10.023 -1.343 1 87.75 107 ASN A N 1
ATOM 798 C CA . ASN A 1 107 ? -14.531 9.523 0.004 1 87.75 107 ASN A CA 1
ATOM 799 C C . ASN A 1 107 ? -13.18 8.828 0.091 1 87.75 107 ASN A C 1
ATOM 801 O O . ASN A 1 107 ? -12.789 8.094 -0.823 1 87.75 107 ASN A O 1
ATOM 805 N N . ARG A 1 108 ? -12.602 9.094 1.236 1 92.06 108 ARG A N 1
ATOM 806 C CA . ARG A 1 108 ? -11.273 8.531 1.445 1 92.06 108 ARG A CA 1
ATOM 807 C C . ARG A 1 108 ? -11.258 7.586 2.645 1 92.06 108 ARG A C 1
ATOM 809 O O . ARG A 1 108 ? -11.781 7.922 3.711 1 92.06 108 ARG A O 1
ATOM 816 N N . THR A 1 109 ? -10.797 6.371 2.445 1 95.38 109 THR A N 1
ATOM 817 C CA . THR A 1 109 ? -10.57 5.398 3.512 1 95.38 109 THR A CA 1
ATOM 818 C C . THR A 1 109 ? -9.078 5.129 3.688 1 95.38 109 THR A C 1
ATOM 820 O O . THR A 1 109 ? -8.383 4.805 2.721 1 95.38 109 THR A O 1
ATOM 823 N N . ILE A 1 110 ? -8.609 5.285 4.914 1 95.88 110 ILE A N 1
ATOM 824 C CA . ILE A 1 110 ? -7.172 5.188 5.148 1 95.88 110 ILE A CA 1
ATOM 825 C C . ILE A 1 110 ? -6.887 4.074 6.148 1 95.88 110 ILE A C 1
ATOM 827 O O . ILE A 1 110 ? -7.492 4.027 7.223 1 95.88 110 ILE A O 1
ATOM 831 N N . VAL A 1 111 ? -6.031 3.158 5.777 1 97.81 111 VAL A N 1
ATOM 832 C CA . VAL A 1 111 ? -5.469 2.16 6.684 1 97.81 111 VAL A CA 1
ATOM 833 C C . VAL A 1 111 ? -4.004 2.486 6.969 1 97.81 111 VAL A C 1
ATOM 835 O O . VAL A 1 111 ? -3.143 2.295 6.105 1 97.81 111 VAL A O 1
ATOM 838 N N . LEU A 1 112 ? -3.748 2.895 8.188 1 97.19 112 LEU A N 1
ATOM 839 C CA . LEU A 1 112 ? -2.463 3.484 8.547 1 97.19 112 LEU A CA 1
ATOM 840 C C . LEU A 1 112 ? -1.637 2.516 9.391 1 97.19 112 LEU A C 1
ATOM 842 O O . LEU A 1 112 ? -2.164 1.867 10.297 1 97.19 112 LEU A O 1
ATOM 846 N N . HIS A 1 113 ? -0.337 2.391 9.055 1 97.25 113 HIS A N 1
ATOM 847 C CA . HIS A 1 113 ? 0.671 1.706 9.852 1 97.25 113 HIS A CA 1
ATOM 848 C C . HIS A 1 113 ? 1.742 2.678 10.336 1 97.25 113 HIS A C 1
ATOM 850 O O . HIS A 1 113 ? 2.715 2.941 9.625 1 97.25 113 HIS A O 1
ATOM 856 N N . ASP A 1 114 ? 1.612 3.084 11.641 1 92.12 114 ASP A N 1
ATOM 857 C CA . ASP A 1 114 ? 2.557 4.09 12.117 1 92.12 114 ASP A CA 1
ATOM 858 C C . ASP A 1 114 ? 2.949 3.834 13.57 1 92.12 114 ASP A C 1
ATOM 860 O O . ASP A 1 114 ? 3.436 4.734 14.258 1 92.12 114 ASP A O 1
ATOM 864 N N . THR A 1 115 ? 2.734 2.607 14.078 1 86.38 115 THR A N 1
ATOM 865 C CA . THR A 1 115 ? 2.916 2.41 15.508 1 86.38 115 THR A CA 1
ATOM 866 C C . THR A 1 115 ? 4.188 1.613 15.789 1 86.38 115 THR A C 1
ATOM 868 O O . THR A 1 115 ? 4.527 1.365 16.953 1 86.38 115 THR A O 1
ATOM 871 N N . SER A 1 116 ? 4.871 1.295 14.758 1 89.19 116 SER A N 1
ATOM 872 C CA . SER A 1 116 ? 6.055 0.463 14.961 1 89.19 116 SER A CA 1
ATOM 873 C C . SER A 1 116 ? 7.312 1.314 15.086 1 89.19 116 SER A C 1
ATOM 875 O O . SER A 1 116 ? 8.398 0.79 15.336 1 89.19 116 SER A O 1
ATOM 877 N N . LEU A 1 117 ? 7.238 2.551 14.906 1 94.5 117 LEU A N 1
ATOM 878 C CA . LEU A 1 117 ? 8.352 3.494 14.93 1 94.5 117 LEU A CA 1
ATOM 879 C C . LEU A 1 117 ? 8.094 4.609 15.945 1 94.5 117 LEU A C 1
ATOM 881 O O . LEU A 1 117 ? 7.039 5.238 15.922 1 94.5 117 LEU A O 1
ATOM 885 N N . PRO A 1 118 ? 9.016 4.848 16.875 1 95.38 118 PRO A N 1
ATOM 886 C CA . PRO A 1 118 ? 8.797 5.941 17.812 1 95.38 118 PRO A CA 1
ATOM 887 C C . PRO A 1 118 ? 8.781 7.312 17.141 1 95.38 118 PRO A C 1
ATOM 889 O O . PRO A 1 118 ? 9.531 7.547 16.203 1 95.38 118 PRO A O 1
ATOM 892 N N . ASP A 1 119 ? 7.93 8.18 17.672 1 96.69 119 ASP A N 1
ATOM 893 C CA . ASP A 1 119 ? 7.984 9.578 17.25 1 96.69 119 ASP A CA 1
ATOM 894 C C . ASP A 1 119 ? 9.273 10.242 17.719 1 96.69 119 ASP A C 1
ATOM 896 O O . ASP A 1 119 ? 9.953 9.727 18.609 1 96.69 119 ASP A O 1
ATOM 900 N N . VAL A 1 120 ? 9.594 11.352 17.062 1 97.31 120 VAL A N 1
ATOM 901 C CA . VAL A 1 120 ? 10.766 12.109 17.469 1 97.31 120 VAL A CA 1
ATOM 902 C C . VAL A 1 120 ? 10.625 12.531 18.922 1 97.31 120 VAL A C 1
ATOM 904 O O . VAL A 1 120 ? 9.539 12.914 19.359 1 97.31 120 VAL A O 1
ATOM 907 N N . SER A 1 121 ? 11.758 12.453 19.641 1 97.62 121 SER A N 1
ATOM 908 C CA . SER A 1 121 ? 11.773 12.789 21.062 1 97.62 121 SER A CA 1
ATOM 909 C C . SER A 1 121 ? 12.359 14.18 21.297 1 97.62 121 SER A C 1
ATOM 911 O O . SER A 1 121 ? 12.914 14.789 20.375 1 97.62 121 SER A O 1
ATOM 913 N N . ALA A 1 122 ? 12.172 14.617 22.578 1 98.5 122 ALA A N 1
ATOM 914 C CA . ALA A 1 122 ? 12.828 15.859 22.984 1 98.5 122 ALA A CA 1
ATOM 915 C C . ALA A 1 122 ? 14.344 15.742 22.859 1 98.5 122 ALA A C 1
ATOM 917 O O . ALA A 1 122 ? 15.016 16.719 22.516 1 98.5 122 ALA A O 1
ATOM 918 N N . THR A 1 123 ? 14.836 14.555 23.109 1 98.12 123 THR A N 1
ATOM 919 C CA . THR A 1 123 ? 16.266 14.32 22.984 1 98.12 123 THR A CA 1
ATOM 920 C C . THR A 1 123 ? 16.719 14.484 21.531 1 98.12 123 THR A C 1
ATOM 922 O O . THR A 1 123 ? 17.766 15.086 21.266 1 98.12 123 THR A O 1
ATOM 925 N N . ASP A 1 124 ? 15.969 14 20.594 1 98 124 ASP A N 1
ATOM 926 C CA . ASP A 1 124 ? 16.25 14.219 19.188 1 98 124 ASP A CA 1
ATOM 927 C C . ASP A 1 124 ? 16.266 15.703 18.844 1 98 124 ASP A C 1
ATOM 929 O O . ASP A 1 124 ? 17.141 16.188 18.125 1 98 124 ASP A O 1
ATOM 933 N N . PHE A 1 125 ? 15.312 16.406 19.391 1 98.62 125 PHE A N 1
ATOM 934 C CA . PHE A 1 125 ? 15.062 17.812 19.078 1 98.62 125 PHE A CA 1
ATOM 935 C C . PHE A 1 125 ? 16.188 18.688 19.625 1 98.62 125 PHE A C 1
ATOM 937 O O . PHE A 1 125 ? 16.422 19.797 19.109 1 98.62 125 PHE A O 1
ATOM 944 N N . GLU A 1 126 ? 16.922 18.219 20.594 1 98 126 GLU A N 1
ATOM 945 C CA . GLU A 1 126 ? 18.031 18.969 21.172 1 98 126 GLU A CA 1
ATOM 946 C C . GLU A 1 126 ? 19.125 19.234 20.141 1 98 126 GLU A C 1
ATOM 948 O O . GLU A 1 126 ? 19.906 20.172 20.281 1 98 126 GLU A O 1
ATOM 953 N N . LYS A 1 127 ? 19.125 18.453 19.141 1 96.75 127 LYS A N 1
ATOM 954 C CA . LYS A 1 127 ? 20.172 18.562 18.141 1 96.75 127 LYS A CA 1
ATOM 955 C C . LYS A 1 127 ? 19.859 19.656 17.125 1 96.75 127 LYS A C 1
ATOM 957 O O . LYS A 1 127 ? 20.734 20.062 16.359 1 96.75 127 LYS A O 1
ATOM 962 N N . VAL A 1 128 ? 18.688 20.125 17.141 1 98.25 128 VAL A N 1
ATOM 963 C CA . VAL A 1 128 ? 18.234 21.125 16.156 1 98.25 128 VAL A CA 1
ATOM 964 C C . VAL A 1 128 ? 18.844 22.484 16.5 1 98.25 128 VAL A C 1
ATOM 966 O O . VAL A 1 128 ? 18.766 22.953 17.625 1 98.25 128 VAL A O 1
ATOM 969 N N . ASP A 1 129 ? 19.5 23.078 15.484 1 98.19 129 ASP A N 1
ATOM 970 C CA . ASP A 1 129 ? 19.938 24.453 15.625 1 98.19 129 ASP A CA 1
ATOM 971 C C . ASP A 1 129 ? 18.766 25.422 15.406 1 98.19 129 ASP A C 1
ATOM 973 O O . ASP A 1 129 ? 18.438 25.766 14.266 1 98.19 129 ASP A O 1
ATOM 977 N N . LEU A 1 130 ? 18.25 25.984 16.484 1 98.19 130 LEU A N 1
ATOM 978 C CA . LEU A 1 130 ? 17.016 26.766 16.469 1 98.19 130 LEU A CA 1
ATOM 979 C C . LEU A 1 130 ? 17.234 28.094 15.734 1 98.19 130 LEU A C 1
ATOM 981 O O . LEU A 1 130 ? 16.266 28.734 15.312 1 98.19 130 LEU A O 1
ATOM 985 N N . THR A 1 131 ? 18.484 28.484 15.594 1 96.69 131 THR A N 1
ATOM 986 C CA . THR A 1 131 ? 18.766 29.766 14.961 1 96.69 131 THR A CA 1
ATOM 987 C C . THR A 1 131 ? 18.469 29.719 13.469 1 96.69 131 THR A C 1
ATOM 989 O O . THR A 1 131 ? 18.406 30.75 12.805 1 96.69 131 THR A O 1
ATOM 992 N N . GLN A 1 132 ? 18.203 28.578 12.977 1 97.12 132 GLN A N 1
ATOM 993 C CA . GLN A 1 132 ? 17.984 28.391 11.547 1 97.12 132 GLN A CA 1
ATOM 994 C C . GLN A 1 132 ? 16.516 28.609 11.195 1 97.12 132 GLN A C 1
ATOM 996 O O . GLN A 1 132 ? 16.156 28.688 10.016 1 97.12 132 GLN A O 1
ATOM 1001 N N . PHE A 1 133 ? 15.727 28.828 12.211 1 98.38 133 PHE A N 1
ATOM 1002 C CA . PHE A 1 133 ? 14.297 28.781 11.93 1 98.38 133 PHE A CA 1
ATOM 1003 C C . PHE A 1 133 ? 13.609 30.047 12.414 1 98.38 133 PHE A C 1
ATOM 1005 O O . PHE A 1 133 ? 13.953 30.578 13.469 1 98.38 133 PHE A O 1
ATOM 1012 N N . LYS A 1 134 ? 12.664 30.484 11.633 1 98.19 134 LYS A N 1
ATOM 1013 C CA . LYS A 1 134 ? 11.82 31.609 12.023 1 98.19 134 LYS A CA 1
ATOM 1014 C C . LYS A 1 134 ? 10.453 31.125 12.5 1 98.19 134 LYS A C 1
ATOM 1016 O O . LYS A 1 134 ? 9.719 31.875 13.148 1 98.19 134 LYS A O 1
ATOM 1021 N N . TRP A 1 135 ? 10.094 29.938 12.117 1 98.81 135 TRP A N 1
ATOM 1022 C CA . TRP A 1 135 ? 8.812 29.344 12.469 1 98.81 135 TRP A CA 1
ATOM 1023 C C . TRP A 1 135 ? 8.953 27.844 12.695 1 98.81 135 TRP A C 1
ATOM 1025 O O . TRP A 1 135 ? 9.695 27.172 11.977 1 98.81 135 TRP A O 1
ATOM 1035 N N . ILE A 1 136 ? 8.336 27.297 13.75 1 98.94 136 ILE A N 1
ATOM 1036 C CA . ILE A 1 136 ? 8.297 25.859 14 1 98.94 136 ILE A CA 1
ATOM 1037 C C . ILE A 1 136 ? 6.852 25.406 14.195 1 98.94 136 ILE A C 1
ATOM 1039 O O . ILE A 1 136 ? 6.137 25.953 15.039 1 98.94 136 ILE A O 1
ATOM 1043 N N . HIS A 1 137 ? 6.402 24.484 13.352 1 98.94 137 HIS A N 1
ATOM 1044 C CA . HIS A 1 137 ? 5.07 23.891 13.422 1 98.94 137 HIS A CA 1
ATOM 1045 C C . HIS A 1 137 ? 5.125 22.484 13.992 1 98.94 137 HIS A C 1
ATOM 1047 O O . HIS A 1 137 ? 5.871 21.641 13.492 1 98.94 137 HIS A O 1
ATOM 1053 N N . ILE A 1 138 ? 4.328 22.203 14.984 1 98.81 138 ILE A N 1
ATOM 1054 C CA . ILE A 1 138 ? 4.309 20.906 15.656 1 98.81 138 ILE A CA 1
ATOM 1055 C C . ILE A 1 138 ? 2.967 20.219 15.414 1 98.81 138 ILE A C 1
ATOM 1057 O O . ILE A 1 138 ? 1.921 20.719 15.828 1 98.81 138 ILE A O 1
ATOM 1061 N N . GLU A 1 139 ? 3.004 19.109 14.719 1 98.75 139 GLU A N 1
ATOM 1062 C CA . GLU A 1 139 ? 1.856 18.203 14.672 1 98.75 139 GLU A CA 1
ATOM 1063 C C . GLU A 1 139 ? 1.694 17.453 15.984 1 98.75 139 GLU A C 1
ATOM 1065 O O . GLU A 1 139 ? 2.615 16.75 16.422 1 98.75 139 GLU A O 1
ATOM 1070 N N . GLY A 1 140 ? 0.514 17.562 16.609 1 98.31 140 GLY A N 1
ATOM 1071 C CA . GLY A 1 140 ? 0.301 16.859 17.859 1 98.31 140 GLY A CA 1
ATOM 1072 C C . GLY A 1 140 ? 0.356 15.352 17.719 1 98.31 140 GLY A C 1
ATOM 1073 O O . GLY A 1 140 ? -0.49 14.758 17.047 1 98.31 140 GLY A O 1
ATOM 1074 N N . ARG A 1 141 ? 1.33 14.688 18.422 1 96.31 141 ARG A N 1
ATOM 1075 C CA . ARG A 1 141 ? 1.515 13.242 18.391 1 96.31 141 ARG A CA 1
ATOM 1076 C C . ARG A 1 141 ? 1.883 12.711 19.766 1 96.31 141 ARG A C 1
ATOM 1078 O O . ARG A 1 141 ? 1.012 12.281 20.531 1 96.31 141 ARG A O 1
ATOM 1085 N N . ASN A 1 142 ? 3.184 12.766 20.203 1 96.56 142 ASN A N 1
ATOM 1086 C CA . ASN A 1 142 ? 3.65 12.367 21.531 1 96.56 142 ASN A CA 1
ATOM 1087 C C . ASN A 1 142 ? 3.795 13.57 22.453 1 96.56 142 ASN A C 1
ATOM 1089 O O . ASN A 1 142 ? 4.91 13.938 22.828 1 96.56 142 ASN A O 1
ATOM 1093 N N . ALA A 1 143 ? 2.689 13.953 22.969 1 97.81 143 ALA A N 1
ATOM 1094 C CA . ALA A 1 143 ? 2.512 15.266 23.594 1 97.81 143 ALA A CA 1
ATOM 1095 C C . ALA A 1 143 ? 3.525 15.492 24.703 1 97.81 143 ALA A C 1
ATOM 1097 O O . ALA A 1 143 ? 4.078 16.594 24.844 1 97.81 143 ALA A O 1
ATOM 1098 N N . SER A 1 144 ? 3.793 14.477 25.484 1 97.81 144 SER A N 1
ATOM 1099 C CA . SER A 1 144 ? 4.707 14.641 26.609 1 97.81 144 SER A CA 1
ATOM 1100 C C . SER A 1 144 ? 6.098 15.047 26.141 1 97.81 144 SER A C 1
ATOM 1102 O O . SER A 1 144 ? 6.754 15.883 26.766 1 97.81 144 SER A O 1
ATOM 1104 N N . GLU A 1 145 ? 6.582 14.492 25.047 1 98.44 145 GLU A N 1
ATOM 1105 C CA . GLU A 1 145 ? 7.871 14.852 24.453 1 98.44 145 GLU A CA 1
ATOM 1106 C C . GLU A 1 145 ? 7.801 16.203 23.75 1 98.44 145 GLU A C 1
ATOM 1108 O O . GLU A 1 145 ? 8.742 16.984 23.828 1 98.44 145 GLU A O 1
ATOM 1113 N N . GLN A 1 146 ? 6.711 16.453 23.141 1 98.69 146 GLN A N 1
ATOM 1114 C CA . GLN A 1 146 ? 6.574 17.688 22.359 1 98.69 146 GLN A CA 1
ATOM 1115 C C . GLN A 1 146 ? 6.465 18.906 23.281 1 98.69 146 GLN A C 1
ATOM 1117 O O . GLN A 1 146 ? 6.93 19.984 22.922 1 98.69 146 GLN A O 1
ATOM 1122 N N . VAL A 1 147 ? 5.891 18.688 24.484 1 98.62 147 VAL A N 1
ATOM 1123 C CA . VAL A 1 147 ? 5.867 19.766 25.469 1 98.62 147 VAL A CA 1
ATOM 1124 C C . VAL A 1 147 ? 7.293 20.188 25.812 1 98.62 147 VAL A C 1
ATOM 1126 O O . VAL A 1 147 ? 7.598 21.375 25.891 1 98.62 147 VAL A O 1
ATOM 1129 N N . LYS A 1 148 ? 8.156 19.188 25.953 1 98.75 148 LYS A N 1
ATOM 1130 C CA . LYS A 1 148 ? 9.555 19.484 26.25 1 98.75 148 LYS A CA 1
ATOM 1131 C C . LYS A 1 148 ? 10.211 20.234 25.078 1 98.75 148 LYS A C 1
ATOM 1133 O O . LYS A 1 148 ? 11.023 21.141 25.297 1 98.75 148 LYS A O 1
ATOM 1138 N N . MET A 1 149 ? 9.93 19.938 23.859 1 98.81 149 MET A N 1
ATOM 1139 C CA . MET A 1 149 ? 10.43 20.641 22.688 1 98.81 149 MET A CA 1
ATOM 1140 C C . MET A 1 149 ? 9.977 22.094 22.688 1 98.81 149 MET A C 1
ATOM 1142 O O . MET A 1 149 ? 10.781 23 22.469 1 98.81 149 MET A O 1
ATOM 1146 N N . LEU A 1 150 ? 8.703 22.25 23.016 1 98.69 150 LEU A N 1
ATOM 1147 C CA . LEU A 1 150 ? 8.109 23.578 23.016 1 98.69 150 LEU A CA 1
ATOM 1148 C C . LEU A 1 150 ? 8.727 24.438 24.109 1 98.69 150 LEU A C 1
ATOM 1150 O O . LEU A 1 150 ? 8.977 25.625 23.891 1 98.69 150 LEU A O 1
ATOM 1154 N N . GLN A 1 151 ? 8.977 23.844 25.219 1 98.44 151 GLN A N 1
ATOM 1155 C CA . GLN A 1 151 ? 9.625 24.562 26.312 1 98.44 151 GLN A CA 1
ATOM 1156 C C . GLN A 1 151 ? 11.039 24.984 25.922 1 98.44 151 GLN A C 1
ATOM 1158 O O . GLN A 1 151 ? 11.484 26.078 26.297 1 98.44 151 GLN A O 1
ATOM 1163 N N . ARG A 1 152 ? 11.672 24.141 25.188 1 98.62 152 ARG A N 1
ATOM 1164 C CA . ARG A 1 152 ? 13 24.5 24.703 1 98.62 152 ARG A CA 1
ATOM 1165 C C . ARG A 1 152 ? 12.938 25.719 23.781 1 98.62 152 ARG A C 1
ATOM 1167 O O . ARG A 1 152 ? 13.781 26.609 23.844 1 98.62 152 ARG A O 1
ATOM 1174 N N . ILE A 1 153 ? 12.016 25.766 22.922 1 98.62 153 ILE A N 1
ATOM 1175 C CA . ILE A 1 153 ? 11.844 26.891 22.016 1 98.62 153 ILE A CA 1
ATOM 1176 C C . ILE A 1 153 ? 11.562 28.172 22.828 1 98.62 153 ILE A C 1
ATOM 1178 O O . ILE A 1 153 ? 12.125 29.219 22.531 1 98.62 153 ILE A O 1
ATOM 1182 N N . ASP A 1 154 ? 10.68 28.047 23.859 1 97.75 154 ASP A N 1
ATOM 1183 C CA . ASP A 1 154 ? 10.367 29.188 24.734 1 97.75 154 ASP A CA 1
ATOM 1184 C C . ASP A 1 154 ? 11.625 29.734 25.391 1 97.75 154 ASP A C 1
ATOM 1186 O O . ASP A 1 154 ? 11.836 30.953 25.438 1 97.75 154 ASP A O 1
ATOM 1190 N N . THR A 1 155 ? 12.406 28.781 25.875 1 98.06 155 THR A N 1
ATOM 1191 C CA . THR A 1 155 ? 13.648 29.172 26.531 1 98.06 155 THR A CA 1
ATOM 1192 C C . THR A 1 155 ? 14.57 29.891 25.547 1 98.06 155 THR A C 1
ATOM 1194 O O . THR A 1 155 ? 15.156 30.922 25.875 1 98.06 155 THR A O 1
ATOM 1197 N N . HIS A 1 156 ? 14.695 29.375 24.391 1 98.25 156 HIS A N 1
ATOM 1198 C CA . HIS A 1 156 ? 15.492 30.016 23.344 1 98.25 156 HIS A CA 1
ATOM 1199 C C . HIS A 1 156 ? 14.984 31.422 23.031 1 98.25 156 HIS A C 1
ATOM 1201 O O . HIS A 1 156 ? 15.781 32.344 22.938 1 98.25 156 HIS A O 1
ATOM 1207 N N . ASN A 1 157 ? 13.711 31.562 22.953 1 97.88 157 ASN A N 1
ATOM 1208 C CA . ASN A 1 157 ? 13.086 32.812 22.578 1 97.88 157 ASN A CA 1
ATOM 1209 C C . ASN A 1 157 ? 13.312 33.875 23.656 1 97.88 157 ASN A C 1
ATOM 1211 O O . ASN A 1 157 ? 13.383 35.094 23.344 1 97.88 157 ASN A O 1
ATOM 1215 N N . THR A 1 158 ? 13.391 33.5 24.891 1 97 158 THR A N 1
ATOM 1216 C CA . THR A 1 158 ? 13.602 34.469 25.969 1 97 158 THR A CA 1
ATOM 1217 C C . THR A 1 158 ? 14.953 35.156 25.812 1 97 158 THR A C 1
ATOM 1219 O O . THR A 1 158 ? 15.172 36.219 26.359 1 97 158 THR A O 1
ATOM 1222 N N . ARG A 1 159 ? 15.828 34.5 25.062 1 96.19 159 ARG A N 1
ATOM 1223 C CA . ARG A 1 159 ? 17.188 35.031 24.922 1 96.19 159 ARG A CA 1
ATOM 1224 C C . ARG A 1 159 ? 17.344 35.781 23.594 1 96.19 159 ARG A C 1
ATOM 1226 O O . ARG A 1 159 ? 18.438 36.219 23.266 1 96.19 159 ARG A O 1
ATOM 1233 N N . GLN A 1 160 ? 16.281 35.906 22.906 1 96.12 160 GLN A N 1
ATOM 1234 C CA . GLN A 1 160 ? 16.328 36.531 21.578 1 96.12 160 GLN A CA 1
ATOM 1235 C C . GLN A 1 160 ? 15.617 37.875 21.594 1 96.12 160 GLN A C 1
ATOM 1237 O O . GLN A 1 160 ? 14.641 38.062 22.328 1 96.12 160 GLN A O 1
ATOM 1242 N N . PRO A 1 161 ? 16.156 38.812 20.797 1 95.19 161 PRO A N 1
ATOM 1243 C CA . PRO A 1 161 ? 15.336 40 20.562 1 95.19 161 PRO A CA 1
ATOM 1244 C C . PRO A 1 161 ? 14.016 39.688 19.859 1 95.19 161 PRO A C 1
ATOM 1246 O O . PRO A 1 161 ? 13.906 38.625 19.203 1 95.19 161 PRO A O 1
ATOM 1249 N N . PRO A 1 162 ? 13.016 40.5 20 1 91.44 162 PRO A N 1
ATOM 1250 C CA . PRO A 1 162 ? 11.672 40.188 19.484 1 91.44 162 PRO A CA 1
ATOM 1251 C C . PRO A 1 162 ? 11.672 39.812 18.016 1 91.44 162 PRO A C 1
ATOM 1253 O O . PRO A 1 162 ? 10.93 38.938 17.594 1 91.44 162 PRO A O 1
ATOM 1256 N N . GLU A 1 163 ? 12.547 40.406 17.297 1 90.56 163 GLU A N 1
ATOM 1257 C CA . GLU A 1 163 ? 12.547 40.219 15.852 1 90.56 163 GLU A CA 1
ATOM 1258 C C . GLU A 1 163 ? 13.156 38.875 15.484 1 90.56 163 GLU A C 1
ATOM 1260 O O . GLU A 1 163 ? 13 38.406 14.352 1 90.56 163 GLU A O 1
ATOM 1265 N N . GLN A 1 164 ? 13.789 38.281 16.422 1 93.31 164 GLN A N 1
ATOM 1266 C CA . GLN A 1 164 ? 14.5 37.031 16.141 1 93.31 164 GLN A CA 1
ATOM 1267 C C . GLN A 1 164 ? 13.82 35.844 16.828 1 93.31 164 GLN A C 1
ATOM 1269 O O . GLN A 1 164 ? 14.289 34.688 16.719 1 93.31 164 GLN A O 1
ATOM 1274 N N . LYS A 1 165 ? 12.719 36.094 17.469 1 97.19 165 LYS A N 1
ATOM 1275 C CA . LYS A 1 165 ? 11.992 35.031 18.141 1 97.19 165 LYS A CA 1
ATOM 1276 C C . LYS A 1 165 ? 11.359 34.094 17.125 1 97.19 165 LYS A C 1
ATOM 1278 O O . LYS A 1 165 ? 10.906 34.531 16.062 1 97.19 165 LYS A O 1
ATOM 1283 N N . ILE A 1 166 ? 11.375 32.875 17.453 1 98.38 166 ILE A N 1
ATOM 1284 C CA . ILE A 1 166 ? 10.727 31.844 16.641 1 98.38 166 ILE A CA 1
ATOM 1285 C C . ILE A 1 166 ? 9.219 31.828 16.922 1 98.38 166 ILE A C 1
ATOM 1287 O O . ILE A 1 166 ? 8.805 31.766 18.078 1 98.38 166 ILE A O 1
ATOM 1291 N N . ARG A 1 167 ? 8.398 31.969 15.883 1 98.25 167 ARG A N 1
ATOM 1292 C CA . ARG A 1 167 ? 6.961 31.766 16.031 1 98.25 167 ARG A CA 1
ATOM 1293 C C . ARG A 1 167 ? 6.613 30.281 16 1 98.25 167 ARG A C 1
ATOM 1295 O O . ARG A 1 167 ? 7.234 29.5 15.273 1 98.25 167 ARG A O 1
ATOM 1302 N N . VAL A 1 168 ? 5.605 29.922 16.812 1 98.75 168 VAL A N 1
ATOM 1303 C CA . VAL A 1 168 ? 5.305 28.516 16.984 1 98.75 168 VAL A CA 1
ATOM 1304 C C . VAL A 1 168 ? 3.828 28.25 16.688 1 98.75 168 VAL A C 1
ATOM 1306 O O . VAL A 1 168 ? 2.963 29.031 17.109 1 98.75 168 VAL A O 1
ATOM 1309 N N . SER A 1 169 ? 3.561 27.266 15.93 1 98.88 169 SER A N 1
ATOM 1310 C CA . SER A 1 169 ? 2.195 26.781 15.773 1 98.88 169 SER A CA 1
ATOM 1311 C C . SER A 1 169 ? 2.088 25.312 16.156 1 98.88 169 SER A C 1
ATOM 1313 O O . SER A 1 169 ? 3.057 24.562 16.031 1 98.88 169 SER A O 1
ATOM 1315 N N . VAL A 1 170 ? 0.942 24.906 16.641 1 98.81 170 VAL A N 1
ATOM 1316 C CA . VAL A 1 170 ? 0.643 23.547 17.062 1 98.81 170 VAL A CA 1
ATOM 1317 C C . VAL A 1 170 ? -0.688 23.094 16.453 1 98.81 170 VAL A C 1
ATOM 1319 O O . VAL A 1 170 ? -1.638 23.891 16.391 1 98.81 170 VAL A O 1
ATOM 1322 N N . GLU A 1 171 ? -0.689 21.906 15.977 1 98.56 171 GLU A N 1
ATOM 1323 C CA . GLU A 1 171 ? -1.934 21.344 15.469 1 98.56 171 GLU A CA 1
ATOM 1324 C C . GLU A 1 171 ? -2.426 20.203 16.359 1 98.56 171 GLU A C 1
ATOM 1326 O O . GLU A 1 171 ? -1.709 19.219 16.578 1 98.56 171 GLU A O 1
ATOM 1331 N N . VAL A 1 172 ? -3.609 20.297 16.891 1 98.25 172 VAL A N 1
ATOM 1332 C CA . VAL A 1 172 ? -4.312 19.25 17.625 1 98.25 172 VAL A CA 1
ATOM 1333 C C . VAL A 1 172 ? -5.414 18.672 16.75 1 98.25 172 VAL A C 1
ATOM 1335 O O . VAL A 1 172 ? -6.531 19.188 16.703 1 98.25 172 VAL A O 1
ATOM 1338 N N . GLU A 1 173 ? -5.129 17.578 16.188 1 95.69 173 GLU A N 1
ATOM 1339 C CA . GLU A 1 173 ? -5.984 17.062 15.117 1 95.69 173 GLU A CA 1
ATOM 1340 C C . GLU A 1 173 ? -6.711 15.797 15.57 1 95.69 173 GLU A C 1
ATOM 1342 O O . GLU A 1 173 ? -7.84 15.547 15.148 1 95.69 173 GLU A O 1
ATOM 1347 N N . LYS A 1 174 ? -6.129 14.984 16.406 1 93.75 174 LYS A N 1
ATOM 1348 C CA . LYS A 1 174 ? -6.707 13.711 16.828 1 93.75 174 LYS A CA 1
ATOM 1349 C C . LYS A 1 174 ? -7.414 13.844 18.172 1 93.75 174 LYS A C 1
ATOM 1351 O O . LYS A 1 174 ? -6.93 14.539 19.062 1 93.75 174 LYS A O 1
ATOM 1356 N N . PRO A 1 175 ? -8.555 13.156 18.234 1 95 175 PRO A N 1
ATOM 1357 C CA . PRO A 1 175 ? -9.305 13.227 19.5 1 95 175 PRO A CA 1
ATOM 1358 C C . PRO A 1 175 ? -8.711 12.328 20.578 1 95 175 PRO A C 1
ATOM 1360 O O . PRO A 1 175 ? -9.367 11.383 21.031 1 95 175 PRO A O 1
ATOM 1363 N N . GLN A 1 176 ? -7.578 12.672 21.016 1 95.38 176 GLN A N 1
ATOM 1364 C CA . GL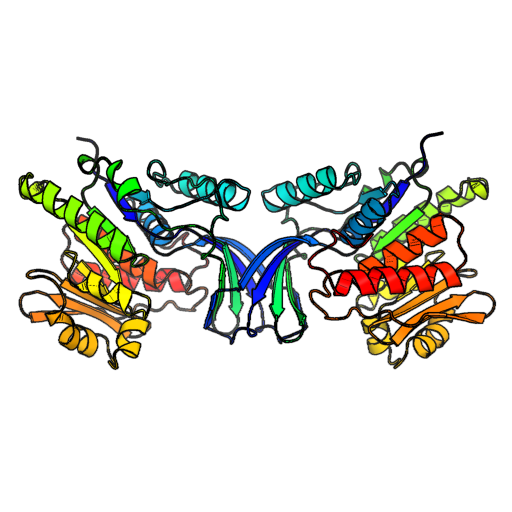N A 1 176 ? -6.867 12 22.109 1 95.38 176 GLN A CA 1
ATOM 1365 C C . GLN A 1 176 ? -6.566 12.969 23.25 1 95.38 176 GLN A C 1
ATOM 1367 O O . GLN A 1 176 ? -5.891 13.977 23.047 1 95.38 176 GLN A O 1
ATOM 1372 N N . GLU A 1 177 ? -6.965 12.578 24.375 1 95.81 177 GLU A N 1
ATOM 1373 C CA . GLU A 1 177 ? -6.906 13.469 25.531 1 95.81 177 GLU A CA 1
ATOM 1374 C C . GLU A 1 177 ? -5.477 13.922 25.797 1 95.81 177 GLU A C 1
ATOM 1376 O O . GLU A 1 177 ? -5.254 15.07 26.188 1 95.81 177 GLU A O 1
ATOM 1381 N N . GLU A 1 178 ? -4.586 13.055 25.609 1 96.62 178 GLU A N 1
ATOM 1382 C CA . GLU A 1 178 ? -3.189 13.367 25.906 1 96.62 178 GLU A CA 1
ATOM 1383 C C . GLU A 1 178 ? -2.684 14.508 25.031 1 96.62 178 GLU A C 1
ATOM 1385 O O . GLU A 1 178 ? -1.748 15.219 25.406 1 96.62 178 GLU A O 1
ATOM 1390 N N . LEU A 1 179 ? -3.27 14.742 23.922 1 98.19 179 LEU A N 1
ATOM 1391 C CA . LEU A 1 179 ? -2.816 15.766 22.984 1 98.19 179 LEU A CA 1
ATOM 1392 C C . LEU A 1 179 ? -3.328 17.141 23.391 1 98.19 179 LEU A C 1
ATOM 1394 O O . LEU A 1 179 ? -2.801 18.156 22.938 1 98.19 179 LEU A O 1
ATOM 1398 N N . PHE A 1 180 ? -4.312 17.188 24.25 1 97.81 180 PHE A N 1
ATOM 1399 C CA . PHE A 1 180 ? -4.996 18.438 24.531 1 97.81 180 PHE A CA 1
ATOM 1400 C C . PHE A 1 180 ? -4.113 19.359 25.359 1 97.81 180 PHE A C 1
ATOM 1402 O O . PHE A 1 180 ? -4.336 20.578 25.391 1 97.81 180 PHE A O 1
ATOM 1409 N N . GLN A 1 181 ? -3.107 18.812 26 1 97.75 181 GLN A N 1
ATOM 1410 C CA . GLN A 1 181 ? -2.176 19.656 26.734 1 97.75 181 GLN A CA 1
ATOM 1411 C C . GLN A 1 181 ? -1.426 20.594 25.781 1 97.75 181 GLN A C 1
ATOM 1413 O O . GLN A 1 181 ? -0.949 21.656 26.203 1 97.75 181 GLN A O 1
ATOM 1418 N N . LEU A 1 182 ? -1.409 20.297 24.531 1 98.56 182 LEU A N 1
ATOM 1419 C CA . LEU A 1 182 ? -0.667 21.078 23.547 1 98.56 182 LEU A CA 1
ATOM 1420 C C . LEU A 1 182 ? -1.391 22.375 23.219 1 98.56 182 LEU A C 1
ATOM 1422 O O . LEU A 1 182 ? -0.798 23.297 22.656 1 98.56 182 LEU A O 1
ATOM 1426 N N . PHE A 1 183 ? -2.66 22.5 23.578 1 98 183 PHE A N 1
ATOM 1427 C CA . PHE A 1 183 ? -3.395 23.75 23.391 1 98 183 PHE A CA 1
ATOM 1428 C C . PHE A 1 183 ? -2.676 24.906 24.062 1 98 183 PHE A C 1
ATOM 1430 O O . PHE A 1 183 ? -2.703 26.031 23.562 1 98 183 PHE A O 1
ATOM 1437 N N . GLY A 1 184 ? -2.1 24.594 25.094 1 97.38 184 GLY A N 1
ATOM 1438 C CA . GLY A 1 184 ? -1.512 25.625 25.938 1 97.38 184 GLY A CA 1
ATOM 1439 C C . GLY A 1 184 ? -0.157 26.094 25.438 1 97.38 184 GLY A C 1
ATOM 1440 O O . GLY A 1 184 ? 0.519 26.875 26.109 1 97.38 184 GLY A O 1
ATOM 1441 N N . TYR A 1 185 ? 0.108 25.562 24.203 1 95.62 185 TYR A N 1
ATOM 1442 C CA . TYR A 1 185 ? 1.415 25.906 23.656 1 95.62 185 TYR A CA 1
ATOM 1443 C C . TYR A 1 185 ? 1.282 26.453 22.234 1 95.62 185 TYR A C 1
ATOM 1445 O O . TYR A 1 185 ? 0.263 26.234 21.578 1 95.62 185 TYR A O 1
ATOM 1453 N N . GLY A 1 186 ? 2.027 27.438 21.781 1 95.44 186 GLY A N 1
ATOM 1454 C CA . GLY A 1 186 ? 2.051 27.984 20.438 1 95.44 186 GLY A CA 1
ATOM 1455 C C . GLY A 1 186 ? 1.495 29.391 20.344 1 95.44 186 GLY A C 1
ATOM 1456 O O . GLY A 1 186 ? 0.676 29.797 21.172 1 95.44 186 GLY A O 1
ATOM 1457 N N . ASP A 1 187 ? 1.898 30.062 19.375 1 98 187 ASP A N 1
ATOM 1458 C CA . ASP A 1 187 ? 1.346 31.359 19.016 1 98 187 ASP A CA 1
ATOM 1459 C C . ASP A 1 187 ? 0.085 31.203 18.172 1 98 187 ASP A C 1
ATOM 1461 O O . ASP A 1 187 ? -0.803 32.062 18.219 1 98 187 ASP A O 1
ATOM 1465 N N . VAL A 1 188 ? 0.051 30.188 17.406 1 98.75 188 VAL A N 1
ATOM 1466 C CA . VAL A 1 188 ? -1.091 29.797 16.578 1 98.75 188 VAL A CA 1
ATOM 1467 C C . VAL A 1 188 ? -1.442 28.344 16.859 1 98.75 188 VAL A C 1
ATOM 1469 O O . VAL A 1 188 ? -0.598 27.453 16.719 1 98.75 188 VAL A O 1
ATOM 1472 N N . VAL A 1 189 ? -2.664 28.078 17.25 1 98.88 189 VAL A N 1
ATOM 1473 C CA . VAL A 1 189 ? -3.111 26.719 17.562 1 98.88 189 VAL A CA 1
ATOM 1474 C C . VAL A 1 189 ? -4.223 26.312 16.594 1 98.88 189 VAL A C 1
ATOM 1476 O O . VAL A 1 189 ? -5.238 27 16.484 1 98.88 189 VAL A O 1
ATOM 1479 N N . PHE A 1 190 ? -3.979 25.266 15.852 1 98.88 190 PHE A N 1
ATOM 1480 C CA . PHE A 1 190 ? -4.969 24.703 14.945 1 98.88 190 PHE A CA 1
ATOM 1481 C C . PHE A 1 190 ? -5.711 23.547 15.609 1 98.88 190 PHE A C 1
ATOM 1483 O O . PHE A 1 190 ? -5.086 22.609 16.109 1 98.88 190 PHE A O 1
ATOM 1490 N N . VAL A 1 191 ? -7 23.594 15.648 1 98.69 191 VAL A N 1
ATOM 1491 C CA . VAL A 1 191 ? -7.812 22.484 16.141 1 98.69 191 VAL A CA 1
ATOM 1492 C C . VAL A 1 191 ? -8.688 21.953 15.016 1 98.69 191 VAL A C 1
ATOM 1494 O O . VAL A 1 191 ? -9.266 22.719 14.25 1 98.69 191 VAL A O 1
ATOM 1497 N N . SER A 1 192 ? -8.734 20.656 14.898 1 97.38 192 SER A N 1
ATOM 1498 C CA . SER A 1 192 ? -9.469 20.062 13.797 1 97.38 192 SER A CA 1
ATOM 1499 C C . SER A 1 192 ? -10.969 20.016 14.086 1 97.38 192 SER A C 1
ATOM 1501 O O . SER A 1 192 ? -11.383 20.062 15.25 1 97.38 192 SER A O 1
ATOM 1503 N N . LYS A 1 193 ? -11.68 19.812 13.031 1 96.75 193 LYS A N 1
ATOM 1504 C CA . LYS A 1 193 ? -13.117 19.609 13.133 1 96.75 193 LYS A CA 1
ATOM 1505 C C . LYS A 1 193 ? -13.438 18.359 13.945 1 96.75 193 LYS A C 1
ATOM 1507 O O . LYS A 1 193 ? -14.359 18.359 14.758 1 96.75 193 LYS A O 1
ATOM 1512 N N . ASP A 1 194 ? -12.703 17.359 13.773 1 93.69 194 ASP A N 1
ATOM 1513 C CA . ASP A 1 194 ? -12.922 16.094 14.469 1 93.69 194 ASP A CA 1
ATOM 1514 C C . ASP A 1 194 ? -12.742 16.266 15.977 1 93.69 194 ASP A C 1
ATOM 1516 O O . ASP A 1 194 ? -13.531 15.742 16.766 1 93.69 194 ASP A O 1
ATOM 1520 N N . VAL A 1 195 ? -11.688 16.953 16.344 1 97.38 195 VAL A N 1
ATOM 1521 C CA . VAL A 1 195 ? -11.453 17.203 17.766 1 97.38 195 VAL A CA 1
ATOM 1522 C C . VAL A 1 195 ? -12.57 18.078 18.328 1 97.38 195 VAL A C 1
ATOM 1524 O O . VAL A 1 195 ? -13.086 17.812 19.422 1 97.38 195 VAL A O 1
ATOM 1527 N N . ALA A 1 196 ? -12.945 19.125 17.578 1 98.19 196 ALA A N 1
ATOM 1528 C CA . ALA A 1 196 ? -14.031 20 18 1 98.19 196 ALA A CA 1
ATOM 1529 C C . ALA A 1 196 ? -15.32 19.203 18.234 1 98.19 196 ALA A C 1
ATOM 1531 O O . ALA A 1 196 ? -15.945 19.328 19.281 1 98.19 196 ALA A O 1
ATOM 1532 N N . LYS A 1 197 ? -15.633 18.328 17.297 1 97.44 197 LYS A N 1
ATOM 1533 C CA . LYS A 1 197 ? -16.844 17.516 17.422 1 97.44 197 LYS A CA 1
ATOM 1534 C C . LYS A 1 197 ? -16.734 16.547 18.594 1 97.44 197 LYS A C 1
ATOM 1536 O O . LYS A 1 197 ? -17.703 16.344 19.328 1 97.44 197 LYS A O 1
ATOM 1541 N N . HIS A 1 198 ? -15.586 15.992 18.719 1 97.06 198 HIS A N 1
ATOM 1542 C CA . HIS A 1 198 ? -15.344 15.078 19.828 1 97.06 198 HIS A CA 1
ATOM 1543 C C . HIS A 1 198 ? -15.562 15.758 21.172 1 97.06 198 HIS A C 1
ATOM 1545 O O . HIS A 1 198 ? -16.047 15.133 22.125 1 97.06 198 HIS A O 1
ATOM 1551 N N . LEU A 1 199 ? -15.273 17.031 21.266 1 97.75 199 LEU A N 1
ATOM 1552 C CA . LEU A 1 199 ? -15.398 17.781 22.5 1 97.75 199 LEU A CA 1
ATOM 1553 C C . LEU A 1 199 ? -16.781 18.406 22.625 1 97.75 199 LEU A C 1
ATOM 1555 O O . LEU A 1 199 ? -17.047 19.172 23.547 1 97.75 199 LEU A O 1
ATOM 1559 N N . GLY A 1 200 ? -17.641 18.125 21.641 1 97.81 200 GLY A N 1
ATOM 1560 C CA . GLY A 1 200 ? -19.047 18.438 21.781 1 97.81 200 GLY A CA 1
ATOM 1561 C C . GLY A 1 200 ? -19.453 19.688 21.031 1 97.81 200 GLY A C 1
ATOM 1562 O O . GLY A 1 200 ? -20.594 20.156 21.156 1 97.81 200 GLY A O 1
ATOM 1563 N N . PHE A 1 201 ? -18.609 20.281 20.25 1 98.44 201 PHE A N 1
ATOM 1564 C CA . PHE A 1 201 ? -18.938 21.516 19.516 1 98.44 201 PHE A CA 1
ATOM 1565 C C . PHE A 1 201 ? -19.5 21.188 18.141 1 98.44 201 PHE A C 1
ATOM 1567 O O . PHE A 1 201 ? -19.125 20.188 17.516 1 98.44 201 PHE A O 1
ATOM 1574 N N . GLN A 1 202 ? -20.312 22.062 17.609 1 97.5 202 GLN A N 1
ATOM 1575 C CA . GLN A 1 202 ? -21.016 21.766 16.375 1 97.5 202 GLN A CA 1
ATOM 1576 C C . GLN A 1 202 ? -20.625 22.75 15.266 1 97.5 202 GLN A C 1
ATOM 1578 O O . GLN A 1 202 ? -21.141 22.672 14.148 1 97.5 202 GLN A O 1
ATOM 1583 N N . SER A 1 203 ? -19.797 23.672 15.672 1 97.94 203 SER A N 1
ATOM 1584 C CA . SER A 1 203 ? -19.281 24.625 14.688 1 97.94 203 SER A CA 1
ATOM 1585 C C . SER A 1 203 ? -17.875 25.094 15.055 1 97.94 203 SER A C 1
ATOM 1587 O O . SER A 1 203 ? -17.453 24.953 16.203 1 97.94 203 SER A O 1
ATOM 1589 N N . ALA A 1 204 ? -17.25 25.641 14.055 1 98.56 204 ALA A N 1
ATOM 1590 C CA . ALA A 1 204 ? -15.914 26.188 14.289 1 98.56 204 ALA A CA 1
ATOM 1591 C C . ALA A 1 204 ? -15.953 27.312 15.32 1 98.56 204 ALA A C 1
ATOM 1593 O O . ALA A 1 204 ? -15.133 27.344 16.234 1 98.56 204 ALA A O 1
ATOM 1594 N N . GLU A 1 205 ? -16.875 28.203 15.141 1 98.38 205 GLU A N 1
ATOM 1595 C CA . GLU A 1 205 ? -16.984 29.328 16.062 1 98.38 205 GLU A CA 1
ATOM 1596 C C . GLU A 1 205 ? -17.219 28.859 17.5 1 98.38 205 GLU A C 1
ATOM 1598 O O . GLU A 1 205 ? -16.578 29.344 18.422 1 98.38 205 GLU A O 1
ATOM 1603 N N . ALA A 1 206 ? -18.188 27.938 17.625 1 98.56 206 ALA A N 1
ATOM 1604 C CA . ALA A 1 206 ? -18.469 27.406 18.953 1 98.56 206 ALA A CA 1
ATOM 1605 C C . ALA A 1 206 ? -17.234 26.766 19.562 1 98.56 206 ALA A C 1
ATOM 1607 O O . ALA A 1 206 ? -16.969 26.906 20.766 1 98.56 206 ALA A O 1
ATOM 1608 N N . ALA A 1 207 ? -16.5 26.031 18.797 1 98.75 207 ALA A N 1
ATOM 1609 C CA . ALA A 1 207 ? -15.281 25.375 19.266 1 98.75 207 ALA A CA 1
ATOM 1610 C C . ALA A 1 207 ? -14.242 26.391 19.703 1 98.75 207 ALA A C 1
ATOM 1612 O O . ALA A 1 207 ? -13.609 26.234 20.75 1 98.75 207 ALA A O 1
ATOM 1613 N N . LEU A 1 208 ? -14.086 27.484 18.906 1 98.75 208 LEU A N 1
ATOM 1614 C CA . LEU A 1 208 ? -13.086 28.5 19.203 1 98.75 208 LEU A CA 1
ATOM 1615 C C . LEU A 1 208 ? -13.43 29.219 20.516 1 98.75 208 LEU A C 1
ATOM 1617 O O . LEU A 1 208 ? -12.57 29.391 21.375 1 98.75 208 LEU A O 1
ATOM 1621 N N . ARG A 1 209 ? -14.633 29.594 20.688 1 98.44 209 ARG A N 1
ATOM 1622 C CA . ARG A 1 209 ? -15.047 30.281 21.906 1 98.44 209 ARG A CA 1
ATOM 1623 C C . ARG A 1 209 ? -14.922 29.359 23.125 1 98.44 209 ARG A C 1
ATOM 1625 O O . ARG A 1 209 ? -14.523 29.812 24.203 1 98.44 209 ARG A O 1
ATOM 1632 N N . GLY A 1 210 ? -15.305 28.172 22.906 1 98.31 210 GLY A N 1
ATOM 1633 C CA . GLY A 1 210 ? -15.289 27.219 24 1 98.31 210 GLY A CA 1
ATOM 1634 C C . GLY A 1 210 ? -13.891 26.797 24.406 1 98.31 210 GLY A C 1
ATOM 1635 O O . GLY A 1 210 ? -13.648 26.469 25.578 1 98.31 210 GLY A O 1
ATOM 1636 N N . LEU A 1 211 ? -12.953 26.766 23.5 1 98.38 211 LEU A N 1
ATOM 1637 C CA . LEU A 1 211 ? -11.633 26.203 23.75 1 98.38 211 LEU A CA 1
ATOM 1638 C C . LEU A 1 211 ? -10.602 27.312 23.969 1 98.38 211 LEU A C 1
ATOM 1640 O O . LEU A 1 211 ? -9.469 27.031 24.375 1 98.38 211 LEU A O 1
ATOM 1644 N N . TYR A 1 212 ? -10.953 28.578 23.766 1 98.38 212 TYR A N 1
ATOM 1645 C CA . TYR A 1 212 ? -9.961 29.641 23.781 1 98.38 212 TYR A CA 1
ATOM 1646 C C . TYR A 1 212 ? -9.273 29.734 25.141 1 98.38 212 TYR A C 1
ATOM 1648 O O . TYR A 1 212 ? -8.094 30.078 25.234 1 98.38 212 TYR A O 1
ATOM 1656 N N . GLY A 1 213 ? -9.992 29.422 26.188 1 97.56 213 GLY A N 1
ATOM 1657 C CA . GLY A 1 213 ? -9.414 29.469 27.531 1 97.56 213 GLY A CA 1
ATOM 1658 C C . GLY A 1 213 ? -8.25 28.516 27.719 1 97.56 213 GLY A C 1
ATOM 1659 O O . GLY A 1 213 ? -7.477 28.656 28.656 1 97.56 213 GLY A O 1
ATOM 1660 N N . ARG A 1 214 ? -8.078 27.609 26.812 1 97.5 214 ARG A N 1
ATOM 1661 C CA . ARG A 1 214 ? -7.035 26.594 26.938 1 97.5 214 ARG A CA 1
ATOM 1662 C C . ARG A 1 214 ? -5.738 27.047 26.266 1 97.5 214 ARG A C 1
ATOM 1664 O O . ARG A 1 214 ? -4.684 26.453 26.484 1 97.5 214 ARG A O 1
ATOM 1671 N N . VAL A 1 215 ? -5.785 28.047 25.406 1 98.25 215 VAL A N 1
ATOM 1672 C CA . VAL A 1 215 ? -4.578 28.469 24.703 1 98.25 215 VAL A CA 1
ATOM 1673 C C . VAL A 1 215 ? -3.822 29.5 25.547 1 98.25 215 VAL A C 1
ATOM 1675 O O . VAL A 1 215 ? -4.387 30.094 26.469 1 98.25 215 VAL A O 1
ATOM 1678 N N . ARG A 1 216 ? -2.537 29.688 25.297 1 97.5 216 ARG A N 1
ATOM 16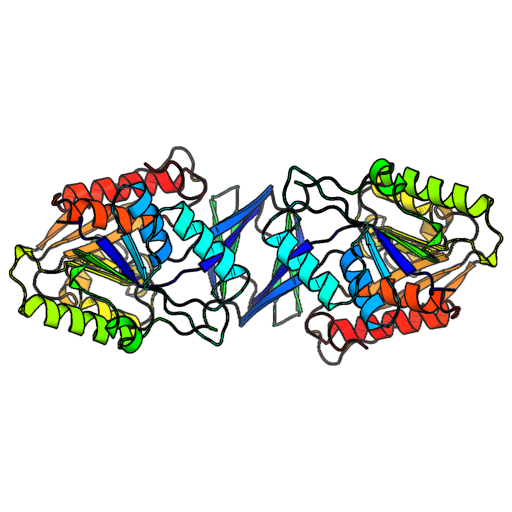79 C CA . ARG A 1 216 ? -1.739 30.625 26.094 1 97.5 216 ARG A CA 1
ATOM 1680 C C . ARG A 1 216 ? -2.129 32.062 25.781 1 97.5 216 ARG A C 1
ATOM 1682 O O . ARG A 1 216 ? -2.709 32.344 24.734 1 97.5 216 ARG A O 1
ATOM 1689 N N . LYS A 1 217 ? -1.793 32.875 26.688 1 95.81 217 LYS A N 1
ATOM 1690 C CA . LYS A 1 217 ? -2.09 34.312 26.516 1 95.81 217 LYS A CA 1
ATOM 1691 C C . LYS A 1 217 ? -1.45 34.844 25.25 1 95.81 217 LYS A C 1
ATOM 1693 O O . LYS A 1 217 ? -0.271 34.594 24.984 1 95.81 217 LYS A O 1
ATOM 1698 N N . GLY A 1 218 ? -2.287 35.531 24.422 1 96.5 218 GLY A N 1
ATOM 1699 C CA . GLY A 1 218 ? -1.769 36.156 23.219 1 96.5 218 GLY A CA 1
ATOM 1700 C C . GLY A 1 218 ? -1.874 35.281 21.984 1 96.5 218 GLY A C 1
ATOM 1701 O O . GLY A 1 218 ? 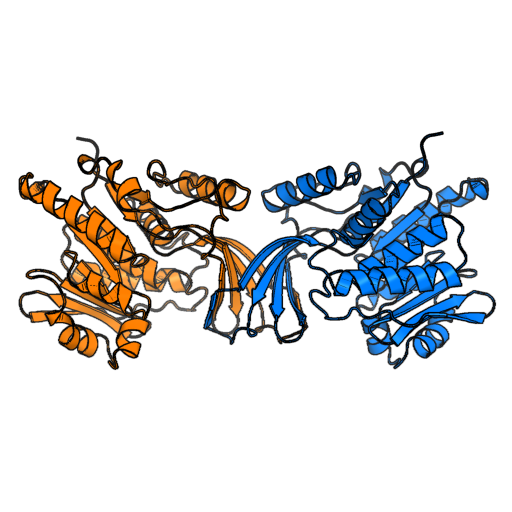-1.666 35.75 20.875 1 96.5 218 GLY A O 1
ATOM 1702 N N . ALA A 1 219 ? -2.25 34.062 22.156 1 98.12 219 ALA A N 1
ATOM 1703 C CA . ALA A 1 219 ? -2.297 33.125 21.047 1 98.12 219 ALA A CA 1
ATOM 1704 C C . ALA A 1 219 ? -3.559 33.312 20.203 1 98.12 219 ALA A C 1
ATOM 1706 O O . ALA A 1 219 ? -4.504 33.969 20.641 1 98.12 219 ALA A O 1
ATOM 1707 N N . VAL A 1 220 ? -3.529 32.781 18.984 1 98.69 220 VAL A N 1
ATOM 1708 C CA . VAL A 1 220 ? -4.695 32.688 18.125 1 98.69 220 VAL A CA 1
ATOM 1709 C C . VAL A 1 220 ? -5.113 31.234 17.953 1 98.69 220 VAL A C 1
ATOM 1711 O O . VAL A 1 220 ? -4.266 30.359 17.828 1 98.69 220 VAL A O 1
ATOM 1714 N N . LEU A 1 221 ? -6.383 31 18.062 1 98.81 221 LEU A N 1
ATOM 1715 C CA . LEU A 1 221 ? -6.961 29.672 17.844 1 98.81 221 LEU A CA 1
ATOM 1716 C C . LEU A 1 221 ? -7.672 29.609 16.5 1 98.81 221 LEU A C 1
ATOM 1718 O O . LEU A 1 221 ? -8.445 30.516 16.156 1 98.81 221 LEU A O 1
ATOM 1722 N N . VAL A 1 222 ? -7.324 28.578 15.703 1 98.88 222 VAL A N 1
ATOM 1723 C CA . VAL A 1 222 ? -7.844 28.469 14.344 1 98.88 222 VAL A CA 1
ATOM 1724 C C . VAL A 1 222 ? -8.539 27.109 14.18 1 98.88 222 VAL A C 1
ATOM 1726 O O . VAL A 1 222 ? -8.055 26.094 14.672 1 98.88 222 VAL A O 1
ATOM 1729 N N . CYS A 1 223 ? -9.672 27.062 13.5 1 98.81 223 CYS A N 1
ATOM 1730 C CA . CYS A 1 223 ? -10.414 25.844 13.219 1 98.81 223 CYS A CA 1
ATOM 1731 C C . CYS A 1 223 ? -11 25.875 11.812 1 98.81 223 CYS A C 1
ATOM 1733 O O . CYS A 1 223 ? -11.789 26.75 11.477 1 98.81 223 CYS A O 1
ATOM 1735 N N . ALA A 1 224 ? -10.531 24.969 11.023 1 97.81 224 ALA A N 1
ATOM 1736 C CA . ALA A 1 224 ? -11.148 24.766 9.711 1 97.81 224 ALA A CA 1
ATOM 1737 C C . ALA A 1 224 ? -12.328 23.797 9.805 1 97.81 224 ALA A C 1
ATOM 1739 O O . ALA A 1 224 ? -12.281 22.828 10.555 1 97.81 224 ALA A O 1
ATOM 1740 N N . TRP A 1 225 ? -13.383 24.031 9.016 1 97.25 225 TRP A N 1
ATOM 1741 C CA . TRP A 1 225 ? -14.617 23.266 9.086 1 97.25 225 TRP A CA 1
ATOM 1742 C C . TRP A 1 225 ? -15.086 22.844 7.691 1 97.25 225 TRP A C 1
ATOM 1744 O O . TRP A 1 225 ? -16.25 23 7.348 1 97.25 225 TRP A O 1
ATOM 1754 N N . ALA A 1 226 ? -14.133 22.453 6.914 1 91.31 226 ALA A N 1
ATOM 1755 C CA . ALA A 1 226 ? -14.391 21.891 5.594 1 91.31 226 ALA A CA 1
ATOM 1756 C C . ALA A 1 226 ? -15.234 22.828 4.742 1 91.31 226 ALA A C 1
ATOM 1758 O O . ALA A 1 226 ? -14.859 23.984 4.527 1 91.31 226 ALA A O 1
ATOM 1759 N N . GLU A 1 227 ? -16.422 22.422 4.371 1 91.88 227 GLU A N 1
ATOM 1760 C CA . GLU A 1 227 ? -17.266 23.141 3.42 1 91.88 227 GLU A CA 1
ATOM 1761 C C . GLU A 1 227 ? -17.75 24.469 4 1 91.88 227 GLU A C 1
ATOM 1763 O O . GLU A 1 227 ? -18.219 25.344 3.268 1 91.88 227 GLU A O 1
ATOM 1768 N N . GLU A 1 228 ? -17.562 24.656 5.301 1 96.81 228 GLU A N 1
ATOM 1769 C CA . GLU A 1 228 ? -18.047 25.891 5.926 1 96.81 228 GLU A CA 1
ATOM 1770 C C . GLU A 1 228 ? -16.922 26.906 6.102 1 96.81 228 GLU A C 1
ATOM 1772 O O . GLU A 1 228 ? -17.141 27.984 6.672 1 96.81 228 GLU A O 1
ATOM 1777 N N . GLY A 1 229 ? -15.742 26.516 5.648 1 98.19 229 GLY A N 1
ATOM 1778 C CA . GLY A 1 229 ? -14.625 27.453 5.73 1 98.19 229 GLY A CA 1
ATOM 1779 C C . GLY A 1 229 ? -13.789 27.266 6.98 1 98.19 229 GLY A C 1
ATOM 1780 O O . GLY A 1 229 ? -13.438 26.141 7.34 1 98.19 229 GLY A O 1
ATOM 1781 N N . ALA A 1 230 ? -13.359 28.391 7.543 1 98.81 230 ALA A N 1
ATOM 1782 C CA . ALA A 1 230 ? -12.508 28.359 8.727 1 98.81 230 ALA A CA 1
ATOM 1783 C C . ALA A 1 230 ? -12.688 29.625 9.57 1 98.81 230 ALA A C 1
ATOM 1785 O O . ALA A 1 230 ? -13.039 30.672 9.039 1 98.81 230 ALA A O 1
ATOM 1786 N N . ASP A 1 231 ? -12.477 29.469 10.812 1 98.88 231 ASP A N 1
ATOM 1787 C CA . ASP A 1 231 ? -12.555 30.578 11.766 1 98.88 231 ASP A CA 1
ATOM 1788 C C . ASP A 1 231 ? -11.273 30.672 12.594 1 98.88 231 ASP A C 1
ATOM 1790 O O . ASP A 1 231 ? -10.539 29.688 12.734 1 98.88 231 ASP A O 1
ATOM 1794 N N . ALA A 1 232 ? -11.039 31.891 13.062 1 98.88 232 ALA A N 1
ATOM 1795 C CA . ALA A 1 232 ? -9.945 32.156 14 1 98.88 232 ALA A CA 1
ATOM 1796 C C . ALA A 1 232 ? -10.391 33.125 15.094 1 98.88 232 ALA A C 1
ATOM 1798 O O . ALA A 1 232 ? -11.203 34.031 14.859 1 98.88 232 ALA A O 1
ATOM 1799 N N . LEU A 1 233 ? -9.938 32.875 16.25 1 98.75 233 LEU A N 1
ATOM 1800 C CA . LEU A 1 233 ? -10.195 33.719 17.406 1 98.75 233 LEU A CA 1
ATOM 1801 C C . LEU A 1 233 ? -8.891 34.188 18.047 1 98.75 233 LEU A C 1
ATOM 1803 O O . LEU A 1 233 ? -8.031 33.375 18.391 1 98.75 233 LEU A O 1
ATOM 1807 N N . GLY A 1 234 ? -8.781 35.531 18.156 1 96.75 234 GLY A N 1
ATOM 1808 C CA . GLY A 1 234 ? -7.566 36.125 18.688 1 96.75 234 GLY A CA 1
ATOM 1809 C C . GLY A 1 234 ? -7.691 36.531 20.141 1 96.75 234 GLY A C 1
ATOM 1810 O O . GLY A 1 234 ? -8.727 36.312 20.766 1 96.75 234 GLY A O 1
ATOM 1811 N N . PRO A 1 235 ? -6.578 37.031 20.703 1 95.56 235 PRO A N 1
ATOM 1812 C CA . PRO A 1 235 ? -6.527 37.406 22.109 1 95.56 235 PRO A CA 1
ATOM 1813 C C . PRO A 1 235 ? -7.457 38.594 22.453 1 95.56 235 PRO A C 1
ATOM 1815 O O . PRO A 1 235 ? -7.879 38.719 23.594 1 95.56 235 PRO A O 1
ATOM 1818 N N . ASP A 1 236 ? -7.848 39.344 21.484 1 95.25 236 ASP A N 1
ATOM 1819 C CA . ASP A 1 236 ? -8.727 40.469 21.719 1 95.25 236 ASP A CA 1
ATOM 1820 C C . ASP A 1 236 ? -10.195 40.062 21.609 1 95.25 236 ASP A C 1
ATOM 1822 O O . ASP A 1 236 ? -11.086 40.906 21.688 1 95.25 236 ASP A O 1
ATOM 1826 N N . GLY A 1 237 ? -10.414 38.812 21.328 1 94.56 237 GLY A N 1
ATOM 1827 C CA . GLY A 1 237 ? -11.781 38.344 21.203 1 94.56 237 GLY A CA 1
ATOM 1828 C C . GLY A 1 237 ? -12.359 38.531 19.812 1 94.56 237 GLY A C 1
ATOM 1829 O O . GLY A 1 237 ? -13.516 38.188 19.562 1 94.56 237 GLY A O 1
ATOM 1830 N N . LYS A 1 238 ? -11.547 39 19 1 95.75 238 LYS A N 1
ATOM 1831 C CA . LYS A 1 238 ? -12 39.188 17.625 1 95.75 238 LYS A CA 1
ATOM 1832 C C . LYS A 1 238 ? -12.078 37.875 16.875 1 95.75 238 LYS A C 1
ATOM 1834 O O . LYS A 1 238 ? -11.117 37.094 16.891 1 95.75 238 LYS A O 1
ATOM 1839 N N . LEU A 1 239 ? -13.219 37.688 16.25 1 97.94 239 LEU A N 1
ATOM 1840 C CA . LEU A 1 239 ? -13.461 36.5 15.445 1 97.94 239 LEU A CA 1
ATOM 1841 C C . LEU A 1 239 ? -13.266 36.781 13.961 1 97.94 239 LEU A C 1
ATOM 1843 O O . LEU A 1 239 ? -13.805 37.781 13.438 1 97.94 239 LEU A O 1
ATOM 1847 N N . PHE A 1 240 ? -12.438 36 13.312 1 98.56 240 PHE A N 1
ATOM 1848 C CA . PHE A 1 240 ? -12.234 36.062 11.875 1 98.56 240 PHE A CA 1
ATOM 1849 C C . PHE A 1 240 ? -12.883 34.875 11.18 1 98.56 240 PHE A C 1
ATOM 1851 O O . PHE A 1 240 ? -12.914 33.781 11.734 1 98.56 240 PHE A O 1
ATOM 1858 N N . HIS A 1 241 ? -13.391 35.125 9.984 1 98.62 241 HIS A N 1
ATOM 1859 C CA . HIS A 1 241 ? -14.016 34.062 9.203 1 98.62 241 HIS A CA 1
ATOM 1860 C C . HIS A 1 241 ? -13.625 34.156 7.734 1 98.62 241 HIS A C 1
ATOM 1862 O O . HIS A 1 241 ? -13.469 35.25 7.195 1 98.62 241 HIS A O 1
ATOM 1868 N N . SER A 1 242 ? -13.375 33.031 7.145 1 98.75 242 SER A N 1
ATOM 1869 C CA . SER A 1 242 ? -13.328 32.906 5.691 1 98.75 242 SER A CA 1
ATOM 1870 C C . SER A 1 242 ? -14.25 31.781 5.215 1 98.75 242 SER A C 1
ATOM 1872 O O . SER A 1 242 ? -14.328 30.719 5.84 1 98.75 242 SER A O 1
ATOM 1874 N N . ASP A 1 243 ? -14.945 32 4.129 1 98.38 243 ASP A N 1
ATOM 1875 C CA . ASP A 1 243 ? -15.695 30.938 3.467 1 98.38 243 ASP A CA 1
ATOM 1876 C C . ASP A 1 243 ? -14.758 29.922 2.832 1 98.38 243 ASP A C 1
ATOM 1878 O O . ASP A 1 243 ? -13.57 30.188 2.646 1 98.38 243 ASP A O 1
ATOM 1882 N N . ALA A 1 244 ? -15.336 28.75 2.629 1 97.94 244 ALA A N 1
ATOM 1883 C CA . ALA A 1 244 ? -14.625 27.766 1.803 1 97.94 244 ALA A CA 1
ATOM 1884 C C . ALA A 1 244 ? -14.68 28.172 0.329 1 97.94 244 ALA A C 1
ATOM 1886 O O . ALA A 1 244 ? -15.523 28.953 -0.079 1 97.94 244 ALA A O 1
ATOM 1887 N N . PHE A 1 245 ? -13.719 27.75 -0.474 1 97.69 245 PHE A N 1
ATOM 1888 C CA . PHE A 1 245 ? -13.664 27.906 -1.922 1 97.69 245 PHE A CA 1
ATOM 1889 C C . PHE A 1 245 ? -13.656 26.547 -2.617 1 97.69 245 PHE A C 1
ATOM 1891 O O . PHE A 1 245 ? -12.609 26.078 -3.047 1 97.69 245 PHE A O 1
ATOM 1898 N N . PRO A 1 246 ? -14.812 25.953 -2.742 1 95.12 246 PRO A N 1
ATOM 1899 C CA . PRO A 1 246 ? -14.875 24.594 -3.299 1 95.12 246 PRO A CA 1
ATOM 1900 C C . PRO A 1 246 ? -14.477 24.547 -4.773 1 95.12 246 PRO A C 1
ATOM 1902 O O . PRO A 1 246 ? -14.766 25.469 -5.527 1 95.12 246 PRO A O 1
ATOM 1905 N N . PRO A 1 247 ? -13.781 23.516 -5.156 1 94.56 247 PRO A N 1
ATOM 1906 C CA . PRO A 1 247 ? -13.539 23.312 -6.586 1 94.56 247 PRO A CA 1
ATOM 1907 C C . PRO A 1 247 ? -14.797 22.906 -7.352 1 94.56 247 PRO A C 1
ATOM 1909 O O . PRO A 1 247 ? -15.797 22.531 -6.742 1 94.56 247 PRO A O 1
ATOM 1912 N N . PRO A 1 248 ? -14.719 23.062 -8.719 1 93.06 248 PRO A N 1
ATOM 1913 C CA . PRO A 1 248 ? -15.867 22.609 -9.5 1 93.06 248 PRO A CA 1
ATOM 1914 C C . PRO A 1 248 ? -16.234 21.156 -9.227 1 93.06 248 PRO A C 1
ATOM 1916 O O . PRO A 1 248 ? -17.422 20.812 -9.172 1 93.06 248 PRO A O 1
ATOM 1919 N N . ARG A 1 249 ? -15.211 20.281 -9.047 1 91.94 249 ARG A N 1
ATOM 1920 C CA . ARG A 1 249 ? -15.383 18.875 -8.688 1 91.94 249 ARG A CA 1
ATOM 1921 C C . ARG A 1 249 ? -14.344 18.438 -7.664 1 91.94 249 ARG A C 1
ATOM 1923 O O . ARG A 1 249 ? -13.148 18.703 -7.836 1 91.94 249 ARG A O 1
ATOM 1930 N N . VAL A 1 250 ? -14.836 17.797 -6.609 1 90.69 250 VAL A N 1
ATOM 1931 C CA . VAL A 1 250 ? -13.906 17.234 -5.629 1 90.69 250 VAL A CA 1
ATOM 1932 C C . VAL A 1 250 ? -13.227 15.992 -6.199 1 90.69 250 VAL A C 1
ATOM 1934 O O . VAL A 1 250 ? -13.906 15.055 -6.617 1 90.69 250 VAL A O 1
ATOM 1937 N N . VAL A 1 251 ? -11.922 15.906 -6.195 1 90.06 251 VAL A N 1
ATOM 1938 C CA . VAL A 1 251 ? -11.141 14.836 -6.809 1 90.06 251 VAL A CA 1
ATOM 1939 C C . VAL A 1 251 ? -10.375 14.07 -5.727 1 90.06 251 VAL A C 1
ATOM 1941 O O . VAL A 1 251 ? -10.398 12.844 -5.699 1 90.06 251 VAL A O 1
ATOM 1944 N N . ASP A 1 252 ? -9.766 14.758 -4.828 1 90.75 252 ASP A N 1
ATOM 1945 C CA . ASP A 1 252 ? -8.898 14.195 -3.801 1 90.75 252 ASP A CA 1
ATOM 1946 C C . ASP A 1 252 ? -8.797 15.117 -2.592 1 90.75 252 ASP A C 1
ATOM 1948 O O . ASP A 1 252 ? -8.195 16.188 -2.67 1 90.75 252 ASP A O 1
ATOM 1952 N N . THR A 1 253 ? -9.297 14.648 -1.441 1 91.75 253 THR A N 1
ATOM 1953 C CA . THR A 1 253 ? -9.312 15.523 -0.274 1 91.75 253 THR A CA 1
ATOM 1954 C C . THR A 1 253 ? -8.141 15.211 0.655 1 91.75 253 THR A C 1
ATOM 1956 O O . THR A 1 253 ? -8 15.828 1.713 1 91.75 253 THR A O 1
ATOM 1959 N N . LEU A 1 254 ? -7.32 14.227 0.267 1 92.88 254 LEU A N 1
ATOM 1960 C CA . LEU A 1 254 ? -6.164 13.875 1.085 1 92.88 254 LEU A CA 1
ATOM 1961 C C . LEU A 1 254 ? -5.238 15.078 1.26 1 92.88 254 LEU A C 1
ATOM 1963 O O . LEU A 1 254 ? -4.832 15.703 0.277 1 92.88 254 LEU A O 1
ATOM 1967 N N . GLY A 1 255 ? -4.945 15.5 2.514 1 94.31 255 GLY A N 1
ATOM 1968 C CA . GLY A 1 255 ? -4.008 16.578 2.793 1 94.31 255 GLY A CA 1
ATOM 1969 C C . GLY A 1 255 ? -4.648 17.953 2.754 1 94.31 255 GLY A C 1
ATOM 1970 O O . GLY A 1 255 ? -3.957 18.969 2.859 1 94.31 255 GLY A O 1
ATOM 1971 N N . ALA A 1 256 ? -5.988 18.062 2.631 1 94.81 256 ALA A N 1
ATOM 1972 C CA . ALA A 1 256 ? -6.664 19.344 2.555 1 94.81 256 ALA A CA 1
ATOM 1973 C C . ALA A 1 256 ? -6.438 20.156 3.826 1 94.81 256 ALA A C 1
ATOM 1975 O O . ALA A 1 256 ? -6.148 21.359 3.764 1 94.81 256 ALA A O 1
ATOM 1976 N N . GLY A 1 257 ? -6.598 19.5 4.938 1 96.38 257 GLY A N 1
ATOM 1977 C CA . GLY A 1 257 ? -6.344 20.172 6.195 1 96.38 257 GLY A CA 1
ATOM 1978 C C . GLY A 1 257 ? -4.906 20.641 6.34 1 96.38 257 GLY A C 1
ATOM 1979 O O . GLY A 1 257 ? -4.648 21.75 6.809 1 96.38 257 GLY A O 1
ATOM 1980 N N . ASP A 1 258 ? -3.973 19.797 5.98 1 98.12 258 ASP A N 1
ATOM 1981 C CA . ASP A 1 258 ? -2.559 20.156 6.004 1 98.12 258 ASP A CA 1
ATOM 1982 C C . ASP A 1 258 ? -2.283 21.344 5.082 1 98.12 258 ASP A C 1
ATOM 1984 O O . ASP A 1 258 ? -1.451 22.203 5.395 1 98.12 258 ASP A O 1
ATOM 1988 N N . THR A 1 259 ? -2.918 21.297 3.939 1 98.56 259 THR A N 1
ATOM 1989 C CA . THR A 1 259 ? -2.773 22.391 2.986 1 98.56 259 THR A CA 1
ATOM 1990 C C . THR A 1 259 ? -3.254 23.719 3.596 1 98.56 259 THR A C 1
ATOM 1992 O O . THR A 1 259 ? -2.59 24.75 3.463 1 98.56 259 THR A O 1
ATOM 1995 N N . PHE A 1 260 ? -4.383 23.656 4.238 1 98.69 260 PHE A N 1
ATOM 1996 C CA . PHE A 1 260 ? -4.902 24.828 4.93 1 98.69 260 PHE A CA 1
ATOM 1997 C C . PHE A 1 260 ? -3.904 25.344 5.961 1 98.69 260 PHE A C 1
ATOM 1999 O O . PHE A 1 260 ? -3.529 26.516 5.941 1 98.69 260 PHE A O 1
ATOM 2006 N N . ASN A 1 261 ? -3.484 24.438 6.852 1 98.81 261 ASN A N 1
ATOM 2007 C CA . ASN A 1 261 ? -2.561 24.812 7.914 1 98.81 261 ASN A CA 1
ATOM 2008 C C . ASN A 1 261 ? -1.285 25.438 7.352 1 98.81 261 ASN A C 1
ATOM 2010 O O . ASN A 1 261 ? -0.861 26.5 7.797 1 98.81 261 ASN A O 1
ATOM 2014 N N . ALA A 1 262 ? -0.698 24.797 6.371 1 98.94 262 ALA A N 1
ATOM 2015 C CA . ALA A 1 262 ? 0.56 25.25 5.789 1 98.94 262 ALA A CA 1
ATOM 2016 C C . ALA A 1 262 ? 0.39 26.609 5.121 1 98.94 262 ALA A C 1
ATOM 2018 O O . ALA A 1 262 ? 1.272 27.469 5.211 1 98.94 262 ALA A O 1
ATOM 2019 N N . SER A 1 263 ? -0.72 26.812 4.457 1 98.88 263 SER A N 1
ATOM 2020 C CA . SER A 1 263 ? -0.981 28.062 3.771 1 98.88 263 SER A CA 1
ATOM 2021 C C . SER A 1 263 ? -1.167 29.219 4.766 1 98.88 263 SER A C 1
ATOM 2023 O O . SER A 1 263 ? -0.717 30.328 4.523 1 98.88 263 SER A O 1
ATOM 2025 N N . VAL A 1 264 ? -1.862 28.938 5.844 1 98.94 264 VAL A N 1
ATOM 2026 C CA . VAL A 1 264 ? -2.021 29.938 6.898 1 98.94 264 VAL A CA 1
ATOM 2027 C C . VAL A 1 264 ? -0.658 30.281 7.488 1 98.94 264 VAL A C 1
ATOM 2029 O O . VAL A 1 264 ? -0.322 31.469 7.637 1 98.94 264 VAL A O 1
ATOM 2032 N N . ILE A 1 265 ? 0.13 29.297 7.801 1 98.94 265 ILE A N 1
ATOM 2033 C CA . ILE A 1 265 ? 1.467 29.484 8.352 1 98.94 265 ILE A CA 1
ATOM 2034 C C . ILE A 1 265 ? 2.311 30.312 7.379 1 98.94 265 ILE A C 1
ATOM 2036 O O . ILE A 1 265 ? 2.979 31.266 7.781 1 98.94 265 ILE A O 1
ATOM 2040 N N . PHE A 1 266 ? 2.27 29.953 6.133 1 98.81 266 PHE A N 1
ATOM 2041 C CA . PHE A 1 266 ? 2.998 30.672 5.098 1 98.81 266 PHE A CA 1
ATOM 2042 C C . PHE A 1 266 ? 2.635 32.156 5.109 1 98.81 266 PHE A C 1
ATOM 2044 O O . PHE A 1 266 ? 3.516 33.031 5.16 1 98.81 266 PHE A O 1
ATOM 2051 N N . SER A 1 267 ? 1.338 32.438 5.055 1 98.75 267 SER A N 1
ATOM 2052 C CA . SER A 1 267 ? 0.845 33.812 5.004 1 98.75 267 SER A CA 1
ATOM 2053 C C . SER A 1 267 ? 1.271 34.594 6.238 1 98.75 267 SER A C 1
ATOM 2055 O O . SER A 1 267 ? 1.782 35.719 6.125 1 98.75 267 SER A O 1
ATOM 2057 N N . LEU A 1 268 ? 1.095 34 7.379 1 98.62 268 LEU A N 1
ATOM 2058 C CA . LEU A 1 268 ? 1.462 34.688 8.625 1 98.62 268 LEU A CA 1
ATOM 2059 C C . LEU A 1 268 ? 2.969 34.906 8.703 1 98.62 268 LEU A C 1
ATOM 2061 O O . LEU A 1 268 ? 3.43 35.906 9.203 1 98.62 268 LEU A O 1
ATOM 2065 N N . SER A 1 269 ? 3.732 33.906 8.203 1 98 269 SER A N 1
ATOM 2066 C CA . SER A 1 269 ? 5.188 34 8.242 1 98 269 SER A CA 1
ATOM 2067 C C . SER A 1 269 ? 5.688 35.156 7.355 1 98 269 SER A C 1
ATOM 2069 O O . SER A 1 269 ? 6.809 35.625 7.523 1 98 269 SER A O 1
ATOM 2071 N N . GLN A 1 270 ? 4.848 35.625 6.453 1 96.69 270 GLN A N 1
ATOM 2072 C CA . GLN A 1 270 ? 5.18 36.719 5.566 1 96.69 270 GLN A CA 1
ATOM 2073 C C . GLN A 1 270 ? 4.648 38.031 6.113 1 96.69 270 GLN A C 1
ATOM 2075 O O . GLN A 1 270 ? 4.742 39.062 5.449 1 96.69 270 GLN A O 1
ATOM 2080 N N . GLY A 1 271 ? 4 37.969 7.199 1 96.69 271 GLY A N 1
ATOM 2081 C CA . GLY A 1 271 ? 3.545 39.188 7.848 1 96.69 271 GLY A CA 1
ATOM 2082 C C . GLY A 1 271 ? 2.137 39.594 7.449 1 96.69 271 GLY A C 1
ATOM 2083 O O . GLY A 1 271 ? 1.691 40.688 7.742 1 96.69 271 GLY A O 1
ATOM 2084 N N . ARG A 1 272 ? 1.419 38.688 6.84 1 98.06 272 ARG A N 1
ATOM 2085 C CA . ARG A 1 272 ? 0.043 39 6.453 1 98.06 272 ARG A CA 1
ATOM 2086 C C . ARG A 1 272 ? -0.889 38.938 7.656 1 98.06 272 ARG A C 1
ATOM 2088 O O . ARG A 1 272 ? -0.543 38.344 8.688 1 98.06 272 ARG A O 1
ATOM 2095 N N . SER A 1 273 ? -2.078 39.594 7.523 1 98.12 273 SER A N 1
ATOM 2096 C CA . SER A 1 273 ? -3.061 39.562 8.602 1 98.12 273 SER A CA 1
ATOM 2097 C C . SER A 1 273 ? -3.727 38.219 8.742 1 98.12 273 SER A C 1
ATOM 2099 O O . SER A 1 273 ? -3.67 37.406 7.82 1 98.12 273 SER A O 1
ATOM 2101 N N . MET A 1 274 ? -4.367 38 9.859 1 98.31 274 MET A N 1
ATOM 2102 C CA . MET A 1 274 ? -5.074 36.75 10.102 1 98.31 274 MET A CA 1
ATOM 2103 C C . MET A 1 274 ? -6.191 36.562 9.086 1 98.31 274 MET A C 1
ATOM 2105 O O . MET A 1 274 ? -6.395 35.438 8.586 1 98.31 274 MET A O 1
ATOM 2109 N N . GLN A 1 275 ? -6.883 37.625 8.789 1 98.5 275 GLN A N 1
ATOM 2110 C CA . GLN A 1 275 ? -7.961 37.531 7.812 1 98.5 275 GLN A CA 1
ATOM 2111 C C . GLN A 1 275 ? -7.434 37.094 6.449 1 98.5 275 GLN A C 1
ATOM 2113 O O . GLN A 1 275 ? -8.023 36.25 5.793 1 98.5 275 GLN A O 1
ATOM 2118 N N . GLU A 1 276 ? -6.359 37.719 6.043 1 98.62 276 GLU A N 1
ATOM 2119 C CA . GLU A 1 276 ? -5.734 37.375 4.773 1 98.62 276 GLU A CA 1
ATOM 2120 C C . GLU A 1 276 ? -5.25 35.906 4.797 1 98.62 276 GLU A C 1
ATOM 2122 O O . GLU A 1 276 ? -5.406 35.188 3.812 1 98.62 276 GLU A O 1
ATOM 2127 N N . ALA A 1 277 ? -4.68 35.5 5.895 1 98.81 277 ALA A N 1
ATOM 2128 C CA . ALA A 1 277 ? -4.148 34.156 6.043 1 98.81 277 ALA A CA 1
ATOM 2129 C C . ALA A 1 277 ? -5.266 33.094 5.965 1 98.81 277 ALA A C 1
ATOM 2131 O O . ALA A 1 277 ? -5.129 32.094 5.277 1 98.81 277 ALA A O 1
ATOM 2132 N N . LEU A 1 278 ? -6.379 33.375 6.617 1 98.69 278 LEU A N 1
ATOM 2133 C CA . LEU A 1 278 ? -7.52 32.469 6.609 1 98.69 278 LEU A CA 1
ATOM 2134 C C . LEU A 1 278 ? -8.078 32.281 5.195 1 98.69 278 LEU A C 1
ATOM 2136 O O . LEU A 1 278 ? -8.312 31.172 4.742 1 98.69 278 LEU A O 1
ATOM 2140 N N . ARG A 1 279 ? -8.227 33.406 4.602 1 98.69 279 ARG A N 1
ATOM 2141 C CA . ARG A 1 279 ? -8.781 33.375 3.25 1 98.69 279 ARG A CA 1
ATOM 2142 C C . ARG A 1 279 ? -7.859 32.625 2.301 1 98.69 279 ARG A C 1
ATOM 2144 O O . ARG A 1 279 ? -8.32 31.797 1.519 1 98.69 279 ARG A O 1
ATOM 2151 N N . PHE A 1 280 ? -6.602 32.938 2.371 1 98.69 280 PHE A N 1
ATOM 2152 C CA . PHE A 1 280 ? -5.625 32.281 1.527 1 98.69 280 PHE A CA 1
ATOM 2153 C C . PHE A 1 280 ? -5.613 30.781 1.806 1 98.69 280 PHE A C 1
ATOM 2155 O O . PHE A 1 280 ? -5.586 29.969 0.875 1 98.69 280 PHE A O 1
ATOM 2162 N N . GLY A 1 281 ? -5.621 30.406 3.121 1 98.69 281 GLY A N 1
ATOM 2163 C CA . GLY A 1 281 ? -5.684 29 3.5 1 98.69 281 GLY A CA 1
ATOM 2164 C C . GLY A 1 281 ? -6.879 28.281 2.908 1 98.69 281 GLY A C 1
ATOM 2165 O O . GLY A 1 281 ? -6.734 27.188 2.35 1 98.69 281 GLY A O 1
ATOM 2166 N N . CYS A 1 282 ? -8.047 28.891 2.951 1 98.62 282 CYS A N 1
ATOM 2167 C CA . CYS A 1 282 ? -9.266 28.297 2.418 1 98.62 282 CYS A CA 1
ATOM 2168 C C . CYS A 1 282 ? -9.195 28.188 0.898 1 98.62 282 CYS A C 1
ATOM 2170 O O . CYS A 1 282 ? -9.664 27.203 0.321 1 98.62 282 CYS A O 1
ATOM 2172 N N . GLN A 1 283 ? -8.609 29.156 0.266 1 98.25 283 GLN A N 1
ATOM 2173 C CA . GLN A 1 283 ? -8.484 29.156 -1.188 1 98.25 283 GLN A CA 1
ATOM 2174 C C . GLN A 1 283 ? -7.582 28.016 -1.657 1 98.25 283 GLN A C 1
ATOM 2176 O O . GLN A 1 283 ? -7.945 27.266 -2.559 1 98.25 283 GLN A O 1
ATOM 2181 N N . VAL A 1 284 ? -6.398 27.938 -1.06 1 98.25 284 VAL A N 1
ATOM 2182 C CA . VAL A 1 284 ? -5.426 26.938 -1.481 1 98.25 284 VAL A CA 1
ATOM 2183 C C . VAL A 1 284 ? -5.953 25.531 -1.159 1 98.25 284 VAL A C 1
ATOM 2185 O O . VAL A 1 284 ? -5.797 24.609 -1.955 1 98.25 284 VAL A O 1
ATOM 2188 N N . ALA A 1 285 ? -6.582 25.359 0.019 1 97.94 285 ALA A N 1
ATOM 2189 C CA . ALA A 1 285 ? -7.164 24.078 0.387 1 97.94 285 ALA A CA 1
ATOM 2190 C C . ALA A 1 285 ? -8.273 23.672 -0.582 1 97.94 285 ALA A C 1
ATOM 2192 O O . ALA A 1 285 ? -8.406 22.5 -0.935 1 97.94 285 ALA A O 1
ATOM 2193 N N . GLY A 1 286 ? -9.086 24.641 -0.941 1 97.06 286 GLY A N 1
ATOM 2194 C CA . GLY A 1 286 ? -10.109 24.375 -1.936 1 97.06 286 GLY A CA 1
ATOM 2195 C C . GLY A 1 286 ? -9.547 23.906 -3.266 1 97.06 286 GLY A C 1
ATOM 2196 O O . GLY A 1 286 ? -10.055 22.953 -3.859 1 97.06 286 GLY A O 1
ATOM 2197 N N . LYS A 1 287 ? -8.555 24.609 -3.707 1 97.06 287 LYS A N 1
ATOM 2198 C CA . LYS A 1 287 ? -7.883 24.203 -4.941 1 97.06 287 LYS A CA 1
ATOM 2199 C C . LYS A 1 287 ? -7.305 22.797 -4.828 1 97.06 287 LYS A C 1
ATOM 2201 O O . LYS A 1 287 ? -7.422 22 -5.758 1 97.06 287 LYS A O 1
ATOM 2206 N N . LYS A 1 288 ? -6.66 22.531 -3.742 1 96.69 288 LYS A N 1
ATOM 2207 C CA . LYS A 1 288 ? -6.09 21.219 -3.473 1 96.69 288 LYS A CA 1
ATOM 2208 C C . LYS A 1 288 ? -7.141 20.125 -3.617 1 96.69 288 LYS A C 1
ATOM 2210 O O . LYS A 1 288 ? -6.863 19.047 -4.172 1 96.69 288 LYS A O 1
ATOM 2215 N N . CYS A 1 289 ? -8.344 20.297 -3.193 1 94 289 CYS A N 1
ATOM 2216 C CA . CYS A 1 289 ? -9.406 19.297 -3.211 1 94 289 CYS A CA 1
ATOM 2217 C C . CYS A 1 289 ? -9.828 18.984 -4.641 1 94 289 CYS A C 1
ATOM 2219 O O . CYS A 1 289 ? -10.43 17.938 -4.895 1 94 289 CYS A O 1
ATOM 2221 N N . GLY A 1 290 ? -9.516 19.891 -5.57 1 93.56 290 GLY A N 1
ATOM 2222 C CA . GLY A 1 290 ? -9.898 19.703 -6.957 1 93.56 290 GLY A CA 1
ATOM 2223 C C . GLY A 1 290 ? -8.812 19.047 -7.789 1 93.56 290 GLY A C 1
ATOM 2224 O O . GLY A 1 290 ? -8.992 18.812 -8.984 1 93.56 290 GLY A O 1
ATOM 2225 N N . LEU A 1 291 ? -7.688 18.75 -7.16 1 92.69 291 LEU A N 1
ATOM 2226 C CA . LEU A 1 291 ? -6.527 18.188 -7.848 1 92.69 291 LEU A CA 1
ATOM 2227 C C . LEU A 1 291 ? -6.074 16.891 -7.184 1 92.69 291 LEU A C 1
ATOM 2229 O O . LEU A 1 291 ? -6.234 16.719 -5.973 1 92.69 291 LEU A O 1
ATOM 2233 N N . GLN A 1 292 ? -5.504 16.016 -8.008 1 90.88 292 GLN A N 1
ATOM 2234 C CA . GLN A 1 292 ? -4.82 14.859 -7.43 1 90.88 292 GLN A CA 1
ATOM 2235 C C . GLN A 1 292 ? -3.457 15.25 -6.871 1 90.88 292 GLN A C 1
ATOM 2237 O O . GLN A 1 292 ? -2.654 15.883 -7.559 1 90.88 292 GLN A O 1
ATOM 2242 N N . GLY A 1 293 ? -3.262 14.867 -5.602 1 92.38 293 GLY A N 1
ATOM 2243 C CA . GLY A 1 293 ? -1.98 15.219 -5.008 1 92.38 293 GLY A CA 1
ATOM 2244 C C . GLY A 1 293 ? -1.832 16.703 -4.742 1 92.38 293 GLY A C 1
ATOM 2245 O O . GLY A 1 293 ? -2.795 17.375 -4.355 1 92.38 293 GLY A O 1
ATOM 2246 N N . PHE A 1 294 ? -0.571 17.203 -4.801 1 96.5 294 PHE A N 1
ATOM 2247 C CA . PHE A 1 294 ? -0.322 18.578 -4.363 1 96.5 294 PHE A CA 1
ATOM 2248 C C . PHE A 1 294 ? 0.165 19.438 -5.523 1 96.5 294 PHE A C 1
ATOM 2250 O O . PHE A 1 294 ? 0.199 20.656 -5.426 1 96.5 294 PHE A O 1
ATOM 2257 N N . ASP A 1 295 ? 0.50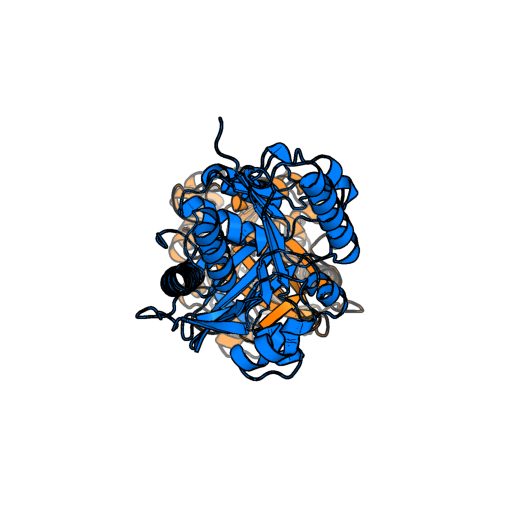3 18.797 -6.621 1 93.69 295 ASP A N 1
ATOM 2258 C CA . ASP A 1 295 ? 1.044 19.562 -7.742 1 93.69 295 ASP A CA 1
ATOM 2259 C C . ASP A 1 295 ? -0.031 20.453 -8.375 1 93.69 295 ASP A C 1
ATOM 2261 O O . ASP A 1 295 ? -1.151 19.984 -8.617 1 93.69 295 ASP A O 1
ATOM 2265 N N . GLY A 1 296 ? 0.216 21.672 -8.555 1 92.38 296 GLY A N 1
ATOM 2266 C CA . GLY A 1 296 ? -0.697 22.578 -9.219 1 92.38 296 GLY A CA 1
ATOM 2267 C C . GLY A 1 296 ? -1.524 23.406 -8.25 1 92.38 296 GLY A C 1
ATOM 2268 O O . GLY A 1 296 ? -2.375 24.188 -8.664 1 92.38 296 GLY A O 1
ATOM 2269 N N . ILE A 1 297 ? -1.245 23.25 -7.008 1 93.62 297 ILE A N 1
ATOM 2270 C CA . ILE A 1 297 ? -2.094 23.938 -6.047 1 93.62 297 ILE A CA 1
ATOM 2271 C C . ILE A 1 297 ? -1.717 25.422 -6 1 93.62 297 ILE A C 1
ATOM 2273 O O . ILE A 1 297 ? -2.465 26.25 -5.465 1 93.62 297 ILE A O 1
ATOM 2277 N N . VAL A 1 298 ? -0.538 25.75 -6.484 1 87.56 298 VAL A N 1
ATOM 2278 C CA . VAL A 1 298 ? -0.091 27.141 -6.551 1 87.56 298 VAL A CA 1
ATOM 2279 C C . VAL A 1 298 ? 0.045 27.578 -8.008 1 87.56 298 VAL A C 1
ATOM 2281 O O . VAL A 1 298 ? 0.32 26.75 -8.883 1 87.56 298 VAL A O 1
ATOM 2284 N N . MET B 1 1 ? 24.969 -32.906 -15.656 1 45.84 1 MET B N 1
ATOM 2285 C CA . MET B 1 1 ? 24.078 -32.031 -16.422 1 45.84 1 MET B CA 1
ATOM 2286 C C . MET B 1 1 ? 23.281 -31.141 -15.484 1 45.84 1 MET B C 1
ATOM 2288 O O . MET B 1 1 ? 22.828 -31.578 -14.422 1 45.84 1 MET B O 1
ATOM 2292 N N . GLU B 1 2 ? 23.422 -29.719 -15.531 1 64.56 2 GLU B N 1
ATOM 2293 C CA . GLU B 1 2 ? 22.734 -28.844 -14.602 1 64.56 2 GLU B CA 1
ATOM 2294 C C . GLU B 1 2 ? 21.234 -29.125 -14.562 1 64.56 2 GLU B C 1
ATOM 2296 O O . GLU B 1 2 ? 20.641 -29.484 -15.586 1 64.56 2 GLU B O 1
ATOM 2301 N N . GLU B 1 3 ? 20.688 -29.312 -13.375 1 86.81 3 GLU B N 1
ATOM 2302 C CA . GLU B 1 3 ? 19.281 -29.656 -13.195 1 86.81 3 GLU B CA 1
ATOM 2303 C C . GLU B 1 3 ? 18.375 -28.625 -13.867 1 86.81 3 GLU B C 1
ATOM 2305 O O . GLU B 1 3 ? 18.547 -27.422 -13.664 1 86.81 3 GLU B O 1
ATOM 2310 N N . LYS B 1 4 ? 17.578 -29.062 -14.805 1 95.25 4 LYS B N 1
ATOM 2311 C CA . LYS B 1 4 ? 16.641 -28.188 -15.516 1 95.25 4 LYS B CA 1
ATOM 2312 C C . LYS B 1 4 ? 15.656 -27.531 -14.555 1 95.25 4 LYS B C 1
ATOM 2314 O O . LYS B 1 4 ? 15.289 -28.125 -13.539 1 95.25 4 LYS B O 1
ATOM 2319 N N . GLN B 1 5 ? 15.258 -26.344 -14.867 1 98 5 GLN B N 1
ATOM 2320 C CA . GLN B 1 5 ? 14.422 -25.531 -13.984 1 98 5 GLN B CA 1
ATOM 2321 C C . GLN B 1 5 ? 12.945 -25.672 -14.344 1 98 5 GLN B C 1
ATOM 2323 O O . GLN B 1 5 ? 12.602 -26.297 -15.359 1 98 5 GLN B O 1
ATOM 2328 N N . ILE B 1 6 ? 12.125 -25.234 -13.469 1 98.88 6 ILE B N 1
ATOM 2329 C CA . ILE B 1 6 ? 10.711 -24.984 -13.719 1 98.88 6 ILE B CA 1
ATOM 2330 C C . ILE B 1 6 ? 10.492 -23.5 -13.977 1 98.88 6 ILE B C 1
ATOM 2332 O O . ILE B 1 6 ? 10.867 -22.656 -13.156 1 98.88 6 ILE B O 1
ATOM 2336 N N . LEU B 1 7 ? 9.938 -23.125 -15.125 1 98.94 7 LEU B N 1
ATOM 2337 C CA . LEU B 1 7 ? 9.641 -21.734 -15.453 1 98.94 7 LEU B CA 1
ATOM 2338 C C . LEU B 1 7 ? 8.18 -21.406 -15.172 1 98.94 7 LEU B C 1
ATOM 2340 O O . LEU B 1 7 ? 7.281 -22.141 -15.602 1 98.94 7 LEU B O 1
ATOM 2344 N N . CYS B 1 8 ? 7.941 -20.391 -14.422 1 98.94 8 CYS B N 1
ATOM 2345 C CA . CYS B 1 8 ? 6.59 -19.875 -14.234 1 98.94 8 CYS B CA 1
ATOM 2346 C C . CYS B 1 8 ? 6.406 -18.547 -14.969 1 98.94 8 CYS B C 1
ATOM 2348 O O . CYS B 1 8 ? 7.176 -17.609 -14.766 1 98.94 8 CYS B O 1
ATOM 2350 N N . VAL B 1 9 ? 5.387 -18.438 -15.812 1 98.88 9 VAL B N 1
ATOM 2351 C CA . VAL B 1 9 ? 5.113 -17.266 -16.641 1 98.88 9 VAL B CA 1
ATOM 2352 C C . VAL B 1 9 ? 3.814 -16.609 -16.188 1 98.88 9 VAL B C 1
ATOM 2354 O O . VAL B 1 9 ? 2.762 -17.25 -16.156 1 98.88 9 VAL B O 1
ATOM 2357 N N . GLY B 1 10 ? 3.896 -15.359 -15.789 1 98.62 10 GLY B N 1
ATOM 2358 C CA . GLY B 1 10 ? 2.668 -14.695 -15.391 1 98.62 10 GLY B CA 1
ATOM 2359 C C . GLY B 1 10 ? 2.91 -13.422 -14.602 1 98.62 10 GLY B C 1
ATOM 2360 O O . GLY B 1 10 ? 3.787 -12.625 -14.953 1 98.62 10 GLY B O 1
ATOM 2361 N N . LEU B 1 11 ? 2.123 -13.211 -13.641 1 98.12 11 LEU B N 1
ATOM 2362 C CA . LEU B 1 11 ? 2.059 -11.93 -12.938 1 98.12 11 LEU B CA 1
ATOM 2363 C C . LEU B 1 11 ? 2.98 -11.93 -11.727 1 98.12 11 LEU B C 1
ATOM 2365 O O . LEU B 1 11 ? 3.098 -12.938 -11.023 1 98.12 11 LEU B O 1
ATOM 2369 N N . VAL B 1 12 ? 3.662 -10.82 -11.547 1 98.69 12 VAL B N 1
ATOM 2370 C CA . VAL B 1 12 ? 4.316 -10.469 -10.289 1 98.69 12 VAL B CA 1
ATOM 2371 C C . VAL B 1 12 ? 3.764 -9.148 -9.766 1 98.69 12 VAL B C 1
ATOM 2373 O O . VAL B 1 12 ? 3.49 -8.234 -10.547 1 98.69 12 VAL B O 1
ATOM 2376 N N . VAL B 1 13 ? 3.502 -9.125 -8.5 1 98.25 13 VAL B N 1
ATOM 2377 C CA . VAL B 1 13 ? 2.883 -7.961 -7.875 1 98.25 13 VAL B CA 1
ATOM 2378 C C . VAL B 1 13 ? 3.539 -7.684 -6.527 1 98.25 13 VAL B C 1
ATOM 2380 O O . VAL B 1 13 ? 3.971 -8.609 -5.836 1 98.25 13 VAL B O 1
ATOM 2383 N N . LEU B 1 14 ? 3.736 -6.418 -6.164 1 98.5 14 LEU B N 1
ATOM 2384 C CA . LEU B 1 14 ? 3.975 -6.082 -4.766 1 98.5 14 LEU B CA 1
ATOM 2385 C C . LEU B 1 14 ? 2.662 -6.008 -3.992 1 98.5 14 LEU B C 1
ATOM 2387 O O . LEU B 1 14 ? 1.781 -5.215 -4.332 1 98.5 14 LEU B O 1
ATOM 2391 N N . ASP B 1 15 ? 2.529 -6.809 -3.02 1 98.06 15 ASP B N 1
ATOM 2392 C CA . ASP B 1 15 ? 1.385 -6.734 -2.115 1 98.06 15 ASP B CA 1
ATOM 2393 C C . ASP B 1 15 ? 1.729 -5.941 -0.857 1 98.06 15 ASP B C 1
ATOM 2395 O O . ASP B 1 15 ? 2.623 -6.328 -0.1 1 98.06 15 ASP B O 1
ATOM 2399 N N . VAL B 1 16 ? 1.082 -4.848 -0.655 1 98.12 16 VAL B N 1
ATOM 2400 C CA . VAL B 1 16 ? 1.087 -4.191 0.646 1 98.12 16 VAL B CA 1
ATOM 2401 C C . VAL B 1 16 ? -0.086 -4.695 1.485 1 98.12 16 VAL B C 1
ATOM 2403 O O . VAL B 1 16 ? -1.238 -4.336 1.229 1 98.12 16 VAL B O 1
ATOM 2406 N N . ILE B 1 17 ? 0.25 -5.43 2.498 1 97.19 17 ILE B N 1
ATOM 2407 C CA . ILE B 1 17 ? -0.767 -6.184 3.219 1 97.19 17 ILE B CA 1
ATOM 2408 C C . ILE B 1 17 ? -0.989 -5.566 4.598 1 97.19 17 ILE B C 1
ATOM 2410 O O . ILE B 1 17 ? -0.068 -5.512 5.414 1 97.19 17 ILE B O 1
ATOM 2414 N N . SER B 1 18 ? -2.164 -5.133 4.883 1 97.69 18 SER B N 1
ATOM 2415 C CA . SER B 1 18 ? -2.547 -4.574 6.172 1 97.69 18 SER B CA 1
ATOM 2416 C C . SER B 1 18 ? -3.461 -5.523 6.941 1 97.69 18 SER B C 1
ATOM 2418 O O . SER B 1 18 ? -4.539 -5.879 6.461 1 97.69 18 SER B O 1
ATOM 2420 N N . LEU B 1 19 ? -2.988 -5.926 8.102 1 96.12 19 LEU B N 1
ATOM 2421 C CA . LEU B 1 19 ? -3.828 -6.691 9.016 1 96.12 19 LEU B CA 1
ATOM 2422 C C . LEU B 1 19 ? -4.66 -5.762 9.898 1 96.12 19 LEU B C 1
ATOM 2424 O O . LEU B 1 19 ? -4.109 -4.902 10.586 1 96.12 19 LEU B O 1
ATOM 2428 N N . VAL B 1 20 ? -5.965 -5.938 9.828 1 97 20 VAL B N 1
ATOM 2429 C CA . VAL B 1 20 ? -6.828 -5.043 10.586 1 97 20 VAL B CA 1
ATOM 2430 C C . VAL B 1 20 ? -7.707 -5.859 11.539 1 97 20 VAL B C 1
ATOM 2432 O O . VAL B 1 20 ? -7.934 -7.051 11.312 1 97 20 VAL B O 1
ATOM 2435 N N . ASP B 1 21 ? -8.133 -5.199 12.617 1 95.44 21 ASP B N 1
ATOM 2436 C CA . ASP B 1 21 ? -9.055 -5.855 13.547 1 95.44 21 ASP B CA 1
ATOM 2437 C C . ASP B 1 21 ? -10.43 -6.043 12.906 1 95.44 21 ASP B C 1
ATOM 2439 O O . ASP B 1 21 ? -11.047 -7.102 13.047 1 95.44 21 ASP B O 1
ATOM 2443 N N . LYS B 1 22 ? -10.953 -5 12.305 1 94.56 22 LYS B N 1
ATOM 2444 C CA . LYS B 1 22 ? -12.203 -5.012 11.555 1 94.56 22 LYS B CA 1
ATOM 2445 C C . LYS B 1 22 ? -12.039 -4.34 10.195 1 94.56 22 LYS B C 1
ATOM 2447 O O . LYS B 1 22 ? -11.312 -3.355 10.062 1 94.56 22 LYS B O 1
ATOM 2452 N N . TYR B 1 23 ? -12.797 -4.867 9.25 1 96.5 23 TYR B N 1
ATOM 2453 C CA . TYR B 1 23 ? -12.742 -4.266 7.926 1 96.5 23 TYR B CA 1
ATOM 2454 C C . TYR B 1 23 ? -13.172 -2.803 7.973 1 96.5 23 TYR B C 1
ATOM 2456 O O . TYR B 1 23 ? -14.211 -2.469 8.555 1 96.5 23 TYR B O 1
ATOM 2464 N N . PRO B 1 24 ? -12.398 -1.883 7.41 1 96.75 24 PRO B N 1
ATOM 2465 C CA . PRO B 1 24 ? -12.68 -0.453 7.547 1 96.75 24 PRO B CA 1
ATOM 2466 C C . PRO B 1 24 ? -13.961 -0.037 6.828 1 96.75 24 PRO B C 1
ATOM 2468 O O . PRO B 1 24 ? -14.227 -0.496 5.715 1 96.75 24 PRO B O 1
ATOM 2471 N N . LYS B 1 25 ? -14.719 0.812 7.527 1 95.5 25 LYS B N 1
ATOM 2472 C CA . LYS B 1 25 ? -15.852 1.46 6.875 1 95.5 25 LYS B CA 1
ATOM 2473 C C . LYS B 1 25 ? -15.383 2.533 5.895 1 95.5 25 LYS B C 1
ATOM 2475 O O . LYS B 1 25 ? -14.352 3.178 6.117 1 95.5 25 LYS B O 1
ATOM 2480 N N . GLU B 1 26 ? -16.172 2.668 4.809 1 94.38 26 GLU B N 1
ATOM 2481 C CA . GLU B 1 26 ? -15.812 3.74 3.883 1 94.38 26 GLU B CA 1
ATOM 2482 C C . GLU B 1 26 ? -15.711 5.082 4.602 1 94.38 26 GLU B C 1
ATOM 2484 O O . GLU B 1 26 ? -16.469 5.348 5.539 1 94.38 26 GLU B O 1
ATOM 2489 N N . ASP B 1 27 ? -14.773 5.969 4.176 1 90.5 27 ASP B N 1
ATOM 2490 C CA . ASP B 1 27 ? -14.547 7.32 4.676 1 90.5 27 ASP B CA 1
ATOM 2491 C C . ASP B 1 27 ? -14.062 7.297 6.125 1 90.5 27 ASP B C 1
ATOM 2493 O O . ASP B 1 27 ? -14.461 8.141 6.934 1 90.5 27 ASP B O 1
ATOM 2497 N N . SER B 1 28 ? -13.305 6.34 6.461 1 92.44 28 SER B N 1
ATOM 2498 C CA . SER B 1 28 ? -12.734 6.238 7.797 1 92.44 28 SER B CA 1
ATOM 2499 C C . SER B 1 28 ? -11.211 6.188 7.738 1 92.44 28 SER B C 1
ATOM 2501 O O . SER B 1 28 ? -10.633 5.953 6.676 1 92.44 28 SER B O 1
ATOM 2503 N N . GLU B 1 29 ? -10.648 6.535 8.812 1 91.69 29 GLU B N 1
ATOM 2504 C CA . GLU B 1 29 ? -9.219 6.355 9.062 1 91.69 29 GLU B CA 1
ATOM 2505 C C . GLU B 1 29 ? -8.977 5.406 10.227 1 91.69 29 GLU B C 1
ATOM 2507 O O . GLU B 1 29 ? -9.43 5.664 11.344 1 91.69 29 GLU B O 1
ATOM 2512 N N . ILE B 1 30 ? -8.258 4.309 9.898 1 94.44 30 ILE B N 1
ATOM 2513 C CA . ILE B 1 30 ? -7.984 3.359 10.977 1 94.44 30 ILE B CA 1
ATOM 2514 C C . ILE B 1 30 ? -6.496 3.014 10.992 1 94.44 30 ILE B C 1
ATOM 2516 O O . ILE B 1 30 ? -5.797 3.221 10 1 94.44 30 ILE B O 1
ATOM 2520 N N . ARG B 1 31 ? -6.078 2.49 12.148 1 94.94 31 ARG B N 1
ATOM 2521 C CA . ARG B 1 31 ? -4.742 1.909 12.266 1 94.94 31 ARG B CA 1
ATOM 2522 C C . ARG B 1 31 ? -4.793 0.392 12.117 1 94.94 31 ARG B C 1
ATOM 2524 O O . ARG B 1 31 ? -5.68 -0.263 12.672 1 94.94 31 ARG B O 1
ATOM 2531 N N . CYS B 1 32 ? -3.918 -0.07 11.289 1 96.56 32 CYS B N 1
ATOM 2532 C CA . CYS B 1 32 ? -3.832 -1.521 11.172 1 96.56 32 CYS B CA 1
ATOM 2533 C C . CYS B 1 32 ? -3.008 -2.111 12.312 1 96.56 32 CYS B C 1
ATOM 2535 O O . CYS B 1 32 ? -2.279 -1.389 13 1 96.56 32 CYS B O 1
ATOM 2537 N N . LEU B 1 33 ? -3.193 -3.404 12.562 1 95.31 33 LEU B N 1
ATOM 2538 C CA . LEU B 1 33 ? -2.434 -4.129 13.578 1 95.31 33 LEU B CA 1
ATOM 2539 C C . LEU B 1 33 ? -0.985 -4.32 13.133 1 95.31 33 LEU B C 1
ATOM 2541 O O . LEU B 1 33 ? -0.067 -4.238 13.953 1 95.31 33 LEU B O 1
ATOM 2545 N N . SER B 1 34 ? -0.835 -4.574 11.914 1 94.88 34 SER B N 1
ATOM 2546 C CA . SER B 1 34 ? 0.469 -4.707 11.273 1 94.88 34 SER B CA 1
ATOM 2547 C C . SER B 1 34 ? 0.366 -4.504 9.766 1 94.88 34 SER B C 1
ATOM 2549 O O . SER B 1 34 ? -0.73 -4.539 9.203 1 94.88 34 SER B O 1
ATOM 2551 N N . GLN B 1 35 ? 1.498 -4.219 9.195 1 95.94 35 GLN B N 1
ATOM 2552 C CA . GLN B 1 35 ? 1.588 -4.074 7.75 1 95.94 35 GLN B CA 1
ATOM 2553 C C . GLN B 1 35 ? 2.896 -4.652 7.219 1 95.94 35 GLN B C 1
ATOM 2555 O O . GLN B 1 35 ? 3.947 -4.5 7.844 1 95.94 35 GLN B O 1
ATOM 2560 N N . ARG B 1 36 ? 2.773 -5.34 6.031 1 94.38 36 ARG B N 1
ATOM 2561 C CA . ARG B 1 36 ? 3.994 -5.906 5.469 1 94.38 36 ARG B CA 1
ATOM 2562 C C . ARG B 1 36 ? 3.961 -5.871 3.943 1 94.38 36 ARG B C 1
ATOM 2564 O O . ARG B 1 36 ? 2.887 -5.902 3.34 1 94.38 36 ARG B O 1
ATOM 2571 N N . TRP B 1 37 ? 5.137 -5.723 3.422 1 96.44 37 TRP B N 1
ATOM 2572 C CA . TRP B 1 37 ? 5.332 -5.898 1.986 1 96.44 37 TRP B CA 1
ATOM 2573 C C . TRP B 1 37 ? 5.617 -7.359 1.65 1 96.44 37 TRP B C 1
ATOM 2575 O O . TRP B 1 37 ? 6.352 -8.039 2.375 1 96.44 37 TRP B O 1
ATOM 2585 N N . GLN B 1 38 ? 4.984 -7.855 0.624 1 97.25 38 GLN B N 1
ATOM 2586 C CA . GLN B 1 38 ? 5.184 -9.234 0.187 1 97.25 38 GLN B CA 1
ATOM 2587 C C . GLN B 1 38 ? 5.082 -9.352 -1.331 1 97.25 38 GLN B C 1
ATOM 2589 O O . GLN B 1 38 ? 4.203 -8.742 -1.948 1 97.25 38 GLN B O 1
ATOM 2594 N N . ARG B 1 39 ? 6.055 -10.078 -1.898 1 98.31 39 ARG B N 1
ATOM 2595 C CA . ARG B 1 39 ? 5.914 -10.375 -3.32 1 98.31 39 ARG B CA 1
ATOM 2596 C C . ARG B 1 39 ? 4.719 -11.289 -3.57 1 98.31 39 ARG B C 1
ATOM 2598 O O . ARG B 1 39 ? 4.559 -12.305 -2.895 1 98.31 39 ARG B O 1
ATOM 2605 N N . GLY B 1 40 ? 3.844 -10.852 -4.539 1 97.88 40 GLY B N 1
ATOM 2606 C CA . GLY B 1 40 ? 2.658 -11.602 -4.922 1 97.88 40 GLY B CA 1
ATOM 2607 C C . GLY B 1 40 ? 2.58 -11.867 -6.414 1 97.88 40 GLY B C 1
ATOM 2608 O O . GLY B 1 40 ? 3.596 -11.836 -7.109 1 97.88 40 GLY B O 1
ATOM 2609 N N . GLY B 1 41 ? 1.365 -12.211 -6.871 1 97.56 41 GLY B N 1
ATOM 2610 C CA . GLY B 1 41 ? 1.177 -12.664 -8.242 1 97.56 41 GLY B CA 1
ATOM 2611 C C . GLY B 1 41 ? 1.201 -14.172 -8.375 1 97.56 41 GLY B C 1
ATOM 2612 O O . GLY B 1 41 ? 2.08 -14.836 -7.82 1 97.56 41 GLY B O 1
ATOM 2613 N N . ASN B 1 42 ? 0.291 -14.672 -9.133 1 97.81 42 ASN B N 1
ATOM 2614 C CA . ASN B 1 42 ? 0.12 -16.125 -9.156 1 97.81 42 ASN B CA 1
ATOM 2615 C C . ASN B 1 42 ? 1.409 -16.828 -9.555 1 97.81 42 ASN B C 1
ATOM 2617 O O . ASN B 1 42 ? 1.913 -17.672 -8.812 1 97.81 42 ASN B O 1
ATOM 2621 N N . ALA B 1 43 ? 1.933 -16.5 -10.703 1 98.75 43 ALA B N 1
ATOM 2622 C CA . ALA B 1 43 ? 3.139 -17.156 -11.195 1 98.75 43 ALA B CA 1
ATOM 2623 C C . ALA B 1 43 ? 4.32 -16.906 -10.258 1 98.75 43 ALA B C 1
ATOM 2625 O O . ALA B 1 43 ? 5.094 -17.812 -9.969 1 98.75 43 ALA B O 1
ATOM 2626 N N . SER B 1 44 ? 4.41 -15.672 -9.82 1 98.69 44 SER B N 1
ATOM 2627 C CA . SER B 1 44 ? 5.477 -15.312 -8.891 1 98.69 44 SER B CA 1
ATOM 2628 C C . SER B 1 44 ? 5.359 -16.078 -7.586 1 98.69 44 SER B C 1
ATOM 2630 O O . SER B 1 44 ? 6.359 -16.562 -7.055 1 98.69 44 SER B O 1
ATOM 2632 N N . ASN B 1 45 ? 4.188 -16.234 -7.066 1 98.56 45 ASN B N 1
ATOM 2633 C CA . ASN B 1 45 ? 3.951 -17.016 -5.859 1 98.56 45 ASN B CA 1
ATOM 2634 C C . ASN B 1 45 ? 4.34 -18.484 -6.062 1 98.56 45 ASN B C 1
ATOM 2636 O O . ASN B 1 45 ? 4.918 -19.094 -5.168 1 98.56 45 ASN B O 1
ATOM 2640 N N . SER B 1 46 ? 3.947 -19 -7.207 1 98.81 46 SER B N 1
ATOM 2641 C CA . SER B 1 46 ? 4.332 -20.375 -7.516 1 98.81 46 SER B CA 1
ATOM 2642 C C . SER B 1 46 ? 5.844 -20.562 -7.441 1 98.81 46 SER B C 1
ATOM 2644 O O . SER B 1 46 ? 6.328 -21.547 -6.898 1 98.81 46 SER B O 1
ATOM 2646 N N . CYS B 1 47 ? 6.609 -19.594 -7.93 1 98.81 47 CYS B N 1
ATOM 2647 C CA . CYS B 1 47 ? 8.062 -19.641 -7.848 1 98.81 47 CYS B CA 1
ATOM 2648 C C . CYS B 1 47 ? 8.531 -19.672 -6.395 1 98.81 47 CYS B C 1
ATOM 2650 O O . CYS B 1 47 ? 9.453 -20.406 -6.047 1 98.81 47 CYS B O 1
ATOM 2652 N N . THR B 1 48 ? 7.883 -18.844 -5.586 1 98.69 48 THR B N 1
ATOM 2653 C CA . THR B 1 48 ? 8.242 -18.797 -4.176 1 98.69 48 THR B CA 1
ATOM 2654 C C . THR B 1 48 ? 8.086 -20.188 -3.541 1 98.69 48 THR B C 1
ATOM 2656 O O . THR B 1 48 ? 9 -20.672 -2.865 1 98.69 48 THR B O 1
ATOM 2659 N N . VAL B 1 49 ? 6.973 -20.812 -3.785 1 98.75 49 VAL B N 1
ATOM 2660 C CA . VAL B 1 49 ? 6.672 -22.109 -3.197 1 98.75 49 VAL B CA 1
ATOM 2661 C C . VAL B 1 49 ? 7.629 -23.156 -3.752 1 98.75 49 VAL B C 1
ATOM 2663 O O . VAL B 1 49 ? 8.188 -23.953 -2.998 1 98.75 49 VAL B O 1
ATOM 2666 N N . LEU B 1 50 ? 7.863 -23.156 -5.094 1 98.81 50 LEU B N 1
ATOM 2667 C CA . LEU B 1 50 ? 8.789 -24.094 -5.715 1 98.81 50 LEU B CA 1
ATOM 2668 C C . LEU B 1 50 ? 10.188 -23.953 -5.121 1 98.81 50 LEU B C 1
ATOM 2670 O O . LEU B 1 50 ? 10.836 -24.969 -4.812 1 98.81 50 LEU B O 1
ATOM 2674 N N . SER B 1 51 ? 10.57 -22.719 -4.941 1 98.69 51 SER B N 1
ATOM 2675 C CA . SER B 1 51 ? 11.883 -22.469 -4.352 1 98.69 51 SER B CA 1
ATOM 2676 C C . SER B 1 51 ? 11.969 -23.016 -2.932 1 98.69 51 SER B C 1
ATOM 2678 O O . SER B 1 51 ? 12.945 -23.672 -2.568 1 98.69 51 SER B O 1
ATOM 2680 N N . LEU B 1 52 ? 10.977 -22.781 -2.135 1 98.38 52 LEU B N 1
ATOM 2681 C CA . LEU B 1 52 ? 10.938 -23.266 -0.757 1 98.38 52 LEU B CA 1
ATOM 2682 C C . LEU B 1 52 ? 10.961 -24.781 -0.708 1 98.38 52 LEU B C 1
ATOM 2684 O O . LEU B 1 52 ? 11.508 -25.375 0.225 1 98.38 52 LEU B O 1
ATOM 2688 N N . LEU B 1 53 ? 10.398 -25.391 -1.708 1 98.19 53 LEU B N 1
ATOM 2689 C CA . LEU B 1 53 ? 10.344 -26.859 -1.786 1 98.19 53 LEU B CA 1
ATOM 2690 C C . LEU B 1 53 ? 11.648 -27.406 -2.342 1 98.19 53 LEU B C 1
ATOM 2692 O O . LEU B 1 53 ? 11.844 -28.625 -2.381 1 98.19 53 LEU B O 1
ATOM 2696 N N . GLY B 1 54 ? 12.531 -26.547 -2.848 1 97.38 54 GLY B N 1
ATOM 2697 C CA . GLY B 1 54 ? 13.867 -26.969 -3.264 1 97.38 54 GLY B CA 1
ATOM 2698 C C . GLY B 1 54 ? 13.984 -27.156 -4.762 1 97.38 54 GLY B C 1
ATOM 2699 O O . GLY B 1 54 ? 14.984 -27.703 -5.242 1 97.38 54 GLY B O 1
ATOM 2700 N N . ALA B 1 55 ? 13.016 -26.781 -5.508 1 97.88 55 ALA B N 1
ATOM 2701 C CA . ALA B 1 55 ? 13.086 -26.922 -6.961 1 97.88 55 ALA B CA 1
ATOM 2702 C C . ALA B 1 55 ? 13.719 -25.688 -7.598 1 97.88 55 ALA B C 1
ATOM 2704 O O . ALA B 1 55 ? 13.328 -24.547 -7.312 1 97.88 55 ALA B O 1
ATOM 2705 N N . PRO B 1 56 ? 14.734 -25.906 -8.406 1 98.12 56 PRO B N 1
ATOM 2706 C CA . PRO B 1 56 ? 15.203 -24.75 -9.172 1 98.12 56 PRO B CA 1
ATOM 2707 C C . PRO B 1 56 ? 14.125 -24.156 -10.078 1 98.12 56 PRO B C 1
ATOM 2709 O O . PRO B 1 56 ? 13.445 -24.906 -10.805 1 98.12 56 PRO B O 1
ATOM 2712 N N . CYS B 1 57 ? 13.938 -22.859 -9.969 1 98.62 57 CYS B N 1
ATOM 2713 C CA . CYS B 1 57 ? 12.859 -22.281 -10.766 1 98.62 57 CYS B CA 1
ATOM 2714 C C . CYS B 1 57 ? 13.219 -20.891 -11.242 1 98.62 57 CYS B C 1
ATOM 2716 O O . CYS B 1 57 ? 14.164 -20.281 -10.734 1 98.62 57 CYS B O 1
ATOM 2718 N N . ALA B 1 58 ? 12.516 -20.5 -12.297 1 98.88 58 ALA B N 1
ATOM 2719 C CA . ALA B 1 58 ? 12.656 -19.188 -12.922 1 98.88 58 ALA B CA 1
ATOM 2720 C C . ALA B 1 58 ? 11.297 -18.531 -13.117 1 98.88 58 ALA B C 1
ATOM 2722 O O . ALA B 1 58 ? 10.266 -19.203 -13.18 1 98.88 58 ALA B O 1
ATOM 2723 N N . PHE B 1 59 ? 11.375 -17.219 -13.172 1 98.88 59 PHE B N 1
ATOM 2724 C CA . PHE B 1 59 ? 10.172 -16.422 -13.367 1 98.88 59 PHE B CA 1
ATOM 2725 C C . PHE B 1 59 ? 10.258 -15.609 -14.656 1 98.88 59 PHE B C 1
ATOM 2727 O O . PHE B 1 59 ? 11.305 -15.047 -14.969 1 98.88 59 PHE B O 1
ATOM 2734 N N . MET B 1 60 ? 9.203 -15.633 -15.367 1 98.88 60 MET B N 1
ATOM 2735 C CA . MET B 1 60 ? 9.055 -14.719 -16.5 1 98.88 60 MET B CA 1
ATOM 2736 C C . MET B 1 60 ? 7.781 -13.891 -16.359 1 98.88 60 MET B C 1
ATOM 2738 O O . MET B 1 60 ? 6.684 -14.445 -16.297 1 98.88 60 MET B O 1
ATOM 2742 N N . GLY B 1 61 ? 7.848 -12.703 -16.281 1 98.5 61 GLY B N 1
ATOM 2743 C CA . GLY B 1 61 ? 6.809 -11.688 -16.25 1 98.5 61 GLY B CA 1
ATOM 2744 C C . GLY B 1 61 ? 7.312 -10.312 -16.625 1 98.5 61 GLY B C 1
ATOM 2745 O O . GLY B 1 61 ? 8.484 -10.141 -16.953 1 98.5 61 GLY B O 1
ATOM 2746 N N . SER B 1 62 ? 6.383 -9.367 -16.656 1 98.31 62 SER B N 1
ATOM 2747 C CA . SER B 1 62 ? 6.727 -7.996 -17.031 1 98.31 62 SER B CA 1
ATOM 2748 C C . SER B 1 62 ? 6.965 -7.137 -15.789 1 98.31 62 SER B C 1
ATOM 2750 O O . SER B 1 62 ? 6.246 -7.258 -14.797 1 98.31 62 SER B O 1
ATOM 2752 N N . MET B 1 63 ? 7.977 -6.328 -15.836 1 98.06 63 MET B N 1
ATOM 2753 C CA . MET B 1 63 ? 8.234 -5.309 -14.82 1 98.06 63 MET B CA 1
ATOM 2754 C C . MET B 1 63 ? 8.695 -4.004 -15.469 1 98.06 63 MET B C 1
ATOM 2756 O O . MET B 1 63 ? 9.195 -4.008 -16.594 1 98.06 63 MET B O 1
ATOM 2760 N N . ALA B 1 64 ? 8.445 -2.939 -14.844 1 97.88 64 ALA B N 1
ATOM 2761 C CA . ALA B 1 64 ? 9.008 -1.632 -15.164 1 97.88 64 ALA B CA 1
ATOM 2762 C C . ALA B 1 64 ? 9.883 -1.122 -14.023 1 97.88 64 ALA B C 1
ATOM 2764 O O . ALA B 1 64 ? 9.562 -1.315 -12.852 1 97.88 64 ALA B O 1
ATOM 2765 N N . PRO B 1 65 ? 11 -0.444 -14.367 1 95.81 65 PRO B N 1
ATOM 2766 C CA . PRO B 1 65 ? 11.891 0.035 -13.312 1 95.81 65 PRO B CA 1
ATOM 2767 C C . PRO B 1 65 ? 11.195 0.96 -12.32 1 95.81 65 PRO B C 1
ATOM 2769 O O . PRO B 1 65 ? 10.289 1.712 -12.703 1 95.81 65 PRO B O 1
ATOM 2772 N N . GLY B 1 66 ? 11.664 0.927 -11.07 1 93.81 66 GLY B N 1
ATOM 2773 C CA . GLY B 1 66 ? 11.125 1.746 -9.992 1 93.81 66 GLY B CA 1
ATOM 2774 C C . GLY B 1 66 ? 11.203 1.074 -8.633 1 93.81 66 GLY B C 1
ATOM 2775 O O . GLY B 1 66 ? 11.758 -0.022 -8.516 1 93.81 66 GLY B O 1
ATOM 2776 N N . HIS B 1 67 ? 10.648 1.711 -7.605 1 93.06 67 HIS B N 1
ATOM 2777 C CA . HIS B 1 67 ? 10.75 1.243 -6.227 1 93.06 67 HIS B CA 1
ATOM 2778 C C . HIS B 1 67 ? 10.086 -0.118 -6.059 1 93.06 67 HIS B C 1
ATOM 2780 O O . HIS B 1 67 ? 10.594 -0.976 -5.332 1 93.06 67 HIS B O 1
ATOM 2786 N N . VAL B 1 68 ? 8.953 -0.279 -6.754 1 96.56 68 VAL B N 1
ATOM 2787 C CA . VAL B 1 68 ? 8.242 -1.546 -6.641 1 96.56 68 VAL B CA 1
ATOM 2788 C C . VAL B 1 68 ? 9.086 -2.67 -7.234 1 96.56 68 VAL B C 1
ATOM 2790 O O . VAL B 1 68 ? 9.289 -3.707 -6.594 1 96.56 68 VAL B O 1
ATOM 2793 N N . ALA B 1 69 ? 9.586 -2.439 -8.43 1 97.5 69 ALA B N 1
ATOM 2794 C CA . ALA B 1 69 ? 10.406 -3.445 -9.102 1 97.5 69 ALA B CA 1
ATOM 2795 C C . ALA B 1 69 ? 11.656 -3.766 -8.281 1 97.5 69 ALA B C 1
ATOM 2797 O O . ALA B 1 69 ? 12.078 -4.922 -8.211 1 97.5 69 ALA B O 1
ATOM 2798 N N . ASP B 1 70 ? 12.234 -2.729 -7.633 1 96.5 70 ASP B N 1
ATOM 2799 C CA . ASP B 1 70 ? 13.414 -2.938 -6.805 1 96.5 70 ASP B CA 1
ATOM 2800 C C . ASP B 1 70 ? 13.125 -3.922 -5.672 1 96.5 70 ASP B C 1
ATOM 2802 O O . ASP B 1 70 ? 13.922 -4.828 -5.41 1 96.5 70 ASP B O 1
ATOM 2806 N N . PHE B 1 71 ? 12.086 -3.729 -5.035 1 97.56 71 PHE B N 1
ATOM 2807 C CA . PHE B 1 71 ? 11.688 -4.629 -3.963 1 97.56 71 PHE B CA 1
ATOM 2808 C C . PHE B 1 71 ? 11.492 -6.047 -4.488 1 97.56 71 PHE B C 1
ATOM 2810 O O . PHE B 1 71 ? 11.969 -7.008 -3.883 1 97.56 71 PHE B O 1
ATOM 2817 N N . LEU B 1 72 ? 10.781 -6.195 -5.613 1 98.62 72 LEU B N 1
ATOM 2818 C CA . LEU B 1 72 ? 10.438 -7.5 -6.172 1 98.62 72 LEU B CA 1
ATOM 2819 C C . LEU B 1 72 ? 11.695 -8.266 -6.578 1 98.62 72 LEU B C 1
ATOM 2821 O O . LEU B 1 72 ? 11.844 -9.445 -6.254 1 98.62 72 LEU B O 1
ATOM 2825 N N . VAL B 1 73 ? 12.578 -7.598 -7.238 1 98.38 73 VAL B N 1
ATOM 2826 C CA . VAL B 1 73 ? 13.805 -8.234 -7.707 1 98.38 73 VAL B CA 1
ATOM 2827 C C . VAL B 1 73 ? 14.648 -8.68 -6.516 1 98.38 73 VAL B C 1
ATOM 2829 O O . VAL B 1 73 ? 15.195 -9.781 -6.512 1 98.38 73 VAL B O 1
ATOM 2832 N N . ALA B 1 74 ? 14.727 -7.832 -5.496 1 97.38 74 ALA B N 1
ATOM 2833 C CA . ALA B 1 74 ? 15.477 -8.188 -4.293 1 97.38 74 ALA B CA 1
ATOM 2834 C C . ALA B 1 74 ? 14.883 -9.43 -3.629 1 97.38 74 ALA B C 1
ATOM 2836 O O . ALA B 1 74 ? 15.617 -10.305 -3.168 1 97.38 74 ALA B O 1
ATOM 2837 N N . ASP B 1 75 ? 13.625 -9.5 -3.588 1 98.12 75 ASP B N 1
ATOM 2838 C CA . ASP B 1 75 ? 12.984 -10.648 -2.951 1 98.12 75 ASP B CA 1
ATOM 2839 C C . ASP B 1 75 ? 13.203 -11.922 -3.764 1 98.12 75 ASP B C 1
ATOM 2841 O O . ASP B 1 75 ? 13.422 -12.992 -3.199 1 98.12 75 ASP B O 1
ATOM 2845 N N . PHE B 1 76 ? 13.055 -11.812 -5.113 1 98.69 76 PHE B N 1
ATOM 2846 C CA . PHE B 1 76 ? 13.344 -12.953 -5.973 1 98.69 76 PHE B CA 1
ATOM 2847 C C . PHE B 1 76 ? 14.742 -13.5 -5.695 1 98.69 76 PHE B C 1
ATOM 2849 O O . PHE B 1 76 ? 14.922 -14.711 -5.551 1 98.69 76 PHE B O 1
ATOM 2856 N N . ARG B 1 77 ? 15.68 -12.609 -5.613 1 98.06 77 ARG B N 1
ATOM 2857 C CA . ARG B 1 77 ? 17.062 -13 -5.367 1 98.06 77 ARG B CA 1
ATOM 2858 C C . ARG B 1 77 ? 17.219 -13.68 -4.008 1 98.06 77 ARG B C 1
ATOM 2860 O O . ARG B 1 77 ? 17.859 -14.719 -3.896 1 98.06 77 ARG B O 1
ATOM 2867 N N . ARG B 1 78 ? 16.641 -13.094 -3.055 1 97.38 78 ARG B N 1
ATOM 2868 C CA . ARG B 1 78 ? 16.688 -13.648 -1.706 1 97.38 78 ARG B CA 1
ATOM 2869 C C . ARG B 1 78 ? 16.109 -15.062 -1.669 1 97.38 78 ARG B C 1
ATOM 2871 O O . ARG B 1 78 ? 16.594 -15.914 -0.923 1 97.38 78 ARG B O 1
ATOM 2878 N N . ARG B 1 79 ? 15.133 -15.328 -2.541 1 98 79 ARG B N 1
ATOM 2879 C CA . ARG B 1 79 ? 14.43 -16.609 -2.541 1 98 79 ARG B CA 1
ATOM 2880 C C . ARG B 1 79 ? 15.078 -17.578 -3.521 1 98 79 ARG B C 1
ATOM 2882 O O . ARG B 1 79 ? 14.617 -18.719 -3.67 1 98 79 ARG B O 1
ATOM 2889 N N . GLY B 1 80 ? 16.078 -17.156 -4.207 1 98 80 GLY B N 1
ATOM 2890 C CA . GLY B 1 80 ? 16.781 -18.031 -5.133 1 98 80 GLY B CA 1
ATOM 2891 C C . GLY B 1 80 ? 16.016 -18.297 -6.41 1 98 80 GLY B C 1
ATOM 2892 O O . GLY B 1 80 ? 16.109 -19.391 -6.98 1 98 80 GLY B O 1
ATOM 2893 N N . VAL B 1 81 ? 15.172 -17.406 -6.801 1 98.69 81 VAL B N 1
ATOM 2894 C CA . VAL B 1 81 ? 14.414 -17.531 -8.039 1 98.69 81 VAL B CA 1
ATOM 2895 C C . VAL B 1 81 ? 15.141 -16.812 -9.172 1 98.69 81 VAL B C 1
ATOM 2897 O O . VAL B 1 81 ? 15.547 -15.656 -9.031 1 98.69 81 VAL B O 1
ATOM 2900 N N . ASP B 1 82 ? 15.359 -17.5 -10.258 1 98.56 82 ASP B N 1
ATOM 2901 C CA . ASP B 1 82 ? 16.016 -16.938 -11.43 1 98.56 82 ASP B CA 1
ATOM 2902 C C . ASP B 1 82 ? 15.102 -15.945 -12.141 1 98.56 82 ASP B C 1
ATOM 2904 O O . ASP B 1 82 ? 14.031 -16.312 -12.625 1 98.56 82 ASP B O 1
ATOM 2908 N N . VAL B 1 83 ? 15.578 -14.695 -12.25 1 98.44 83 VAL B N 1
ATOM 2909 C CA . VAL B 1 83 ? 14.742 -13.672 -12.859 1 98.44 83 VAL B CA 1
ATOM 2910 C C . VAL B 1 83 ? 15.383 -13.188 -14.164 1 98.44 83 VAL B C 1
ATOM 2912 O O . VAL B 1 83 ? 15.102 -12.078 -14.625 1 98.44 83 VAL B O 1
ATOM 2915 N N . SER B 1 84 ? 16.188 -13.945 -14.758 1 97.69 84 SER B N 1
ATOM 2916 C CA . SER B 1 84 ? 16.859 -13.562 -15.992 1 97.69 84 SER B CA 1
ATOM 2917 C C . SER B 1 84 ? 15.883 -13.477 -17.156 1 97.69 84 SER B C 1
ATOM 2919 O O . SER B 1 84 ? 16.188 -12.867 -18.188 1 97.69 84 SER B O 1
ATOM 2921 N N . GLN B 1 85 ? 14.711 -14.047 -16.984 1 97.44 85 GLN B N 1
ATOM 2922 C CA . GLN B 1 85 ? 13.742 -14.086 -18.078 1 97.44 85 GLN B CA 1
ATOM 2923 C C . GLN B 1 85 ? 12.719 -12.961 -17.953 1 97.44 85 GLN B C 1
ATOM 2925 O O . GLN B 1 85 ? 11.773 -12.883 -18.734 1 97.44 85 GLN B O 1
ATOM 2930 N N . VAL B 1 86 ? 12.867 -12.102 -17 1 98.38 86 VAL B N 1
ATOM 2931 C CA . VAL B 1 86 ? 11.938 -10.992 -16.812 1 98.38 86 VAL B CA 1
ATOM 2932 C C . VAL B 1 86 ? 11.984 -10.062 -18.031 1 98.38 86 VAL B C 1
ATOM 2934 O O . VAL B 1 86 ? 13.055 -9.766 -18.547 1 98.38 86 VAL B O 1
ATOM 2937 N N . ALA B 1 87 ? 10.805 -9.711 -18.531 1 98.12 87 ALA B N 1
ATOM 2938 C CA . ALA B 1 87 ? 10.703 -8.719 -19.594 1 98.12 87 ALA B CA 1
ATOM 2939 C C . ALA B 1 87 ? 10.586 -7.312 -19.016 1 98.12 87 ALA B C 1
ATOM 2941 O O . ALA B 1 87 ? 9.531 -6.926 -18.5 1 98.12 87 ALA B O 1
ATOM 2942 N N . TRP B 1 88 ? 11.625 -6.52 -19.156 1 97.5 88 TRP B N 1
ATOM 2943 C CA . TRP B 1 88 ? 11.633 -5.148 -18.656 1 97.5 88 TRP B CA 1
ATOM 2944 C C . TRP B 1 88 ? 10.969 -4.207 -19.656 1 97.5 88 TRP B C 1
ATOM 2946 O O . TRP B 1 88 ? 11.352 -4.156 -20.828 1 97.5 88 TRP B O 1
ATOM 2956 N N . GLN B 1 89 ? 9.945 -3.576 -19.172 1 96.56 89 GLN B N 1
ATOM 2957 C CA . GLN B 1 89 ? 9.219 -2.629 -20.016 1 96.56 89 GLN B CA 1
ATOM 2958 C C . GLN B 1 89 ? 9.688 -1.198 -19.766 1 96.56 89 GLN B C 1
ATOM 2960 O O . GLN B 1 89 ? 10.07 -0.853 -18.641 1 96.56 89 GLN B O 1
ATOM 2965 N N . SER B 1 90 ? 9.562 -0.321 -20.781 1 92.94 90 SER B N 1
ATOM 2966 C CA . SER B 1 90 ? 10.039 1.054 -20.688 1 92.94 90 SER B CA 1
ATOM 2967 C C . SER B 1 90 ? 8.945 1.982 -20.156 1 92.94 90 SER B C 1
ATOM 2969 O O . SER B 1 90 ? 9.234 3.078 -19.672 1 92.94 90 SER B O 1
ATOM 2971 N N . LYS B 1 91 ? 7.75 1.543 -20.344 1 92.12 91 LYS B N 1
ATOM 2972 C CA . LYS B 1 91 ? 6.625 2.357 -19.906 1 92.12 91 LYS B CA 1
ATOM 2973 C C . LYS B 1 91 ? 5.684 1.551 -19.016 1 92.12 91 LYS B C 1
ATOM 2975 O O . LYS B 1 91 ? 5.672 0.319 -19.062 1 92.12 91 LYS B O 1
ATOM 2980 N N . GLY B 1 92 ? 4.961 2.279 -18.203 1 93.44 92 GLY B N 1
ATOM 2981 C CA . GLY B 1 92 ? 4.02 1.637 -17.297 1 93.44 92 GLY B CA 1
ATOM 2982 C C . GLY B 1 92 ? 4.559 1.468 -15.891 1 93.44 92 GLY B C 1
ATOM 2983 O O . GLY B 1 92 ? 5.656 1.936 -15.578 1 93.44 92 GLY B O 1
ATOM 2984 N N . ASP B 1 93 ? 3.67 0.888 -15.07 1 94.62 93 ASP B N 1
ATOM 2985 C CA . ASP B 1 93 ? 4.02 0.679 -13.672 1 94.62 93 ASP B CA 1
ATOM 2986 C C . ASP B 1 93 ? 4.02 -0.808 -13.32 1 94.62 93 ASP B C 1
ATOM 2988 O O . ASP B 1 93 ? 3.078 -1.529 -13.656 1 94.62 93 ASP B O 1
ATOM 2992 N N . THR B 1 94 ? 5.148 -1.208 -12.664 1 97.69 94 THR B N 1
ATOM 2993 C CA . THR B 1 94 ? 5.113 -2.553 -12.102 1 97.69 94 THR B CA 1
ATOM 2994 C C . THR B 1 94 ? 3.887 -2.732 -11.211 1 97.69 94 THR B C 1
ATOM 2996 O O . THR B 1 94 ? 3.566 -1.859 -10.398 1 97.69 94 THR B O 1
ATOM 2999 N N . PRO B 1 95 ? 3.184 -3.848 -11.352 1 97.69 95 PRO B N 1
ATOM 3000 C CA . PRO B 1 95 ? 1.926 -4.062 -10.633 1 97.69 95 PRO B CA 1
ATOM 3001 C C . PRO B 1 95 ? 2.105 -4.059 -9.117 1 97.69 95 PRO B C 1
ATOM 3003 O O . PRO B 1 95 ? 3.141 -4.496 -8.617 1 97.69 95 PRO B O 1
ATOM 3006 N N . SER B 1 96 ? 1.112 -3.576 -8.43 1 98.12 96 SER B N 1
ATOM 3007 C CA . SER B 1 96 ? 1.053 -3.562 -6.969 1 98.12 96 SER B CA 1
ATOM 3008 C C . SER B 1 96 ? -0.386 -3.67 -6.473 1 98.12 96 SER B C 1
ATOM 3010 O O . SER B 1 96 ? -1.326 -3.387 -7.219 1 98.12 96 SER B O 1
ATOM 3012 N N . SER B 1 97 ? -0.515 -4.156 -5.297 1 97.94 97 SER B N 1
ATOM 3013 C CA . SER B 1 97 ? -1.844 -4.27 -4.703 1 97.94 97 SER B CA 1
ATOM 3014 C C . SER B 1 97 ? -1.833 -3.844 -3.238 1 97.94 97 SER B C 1
ATOM 3016 O O . SER B 1 97 ? -0.798 -3.918 -2.572 1 97.94 97 SER B O 1
ATOM 3018 N N . CYS B 1 98 ? -2.887 -3.27 -2.785 1 98.31 98 CYS B N 1
ATOM 3019 C CA . CYS B 1 98 ? -3.189 -3.088 -1.369 1 98.31 98 CYS B CA 1
ATOM 3020 C C . CYS B 1 98 ? -4.176 -4.145 -0.884 1 98.31 98 CYS B C 1
ATOM 3022 O O . CYS B 1 98 ? -5.273 -4.27 -1.425 1 98.31 98 CYS B O 1
ATOM 3024 N N . CYS B 1 99 ? -3.725 -4.863 0.08 1 97.56 99 CYS B N 1
ATOM 3025 C CA . CYS B 1 99 ? -4.535 -5.953 0.616 1 97.56 99 CYS B CA 1
ATOM 3026 C C . CYS B 1 99 ? -4.926 -5.68 2.062 1 97.56 99 CYS B C 1
ATOM 3028 O O . CYS B 1 99 ? -4.117 -5.18 2.846 1 97.56 99 CYS B O 1
ATOM 3030 N N . ILE B 1 100 ? -6.148 -5.934 2.373 1 97.12 100 ILE B N 1
ATOM 3031 C CA . ILE B 1 100 ? -6.645 -5.863 3.744 1 97.12 100 ILE B CA 1
ATOM 3032 C C . ILE B 1 100 ? -7.043 -7.254 4.223 1 97.12 100 ILE B C 1
ATOM 3034 O O . ILE B 1 100 ? -7.875 -7.918 3.596 1 97.12 100 ILE B O 1
ATOM 3038 N N . ILE B 1 101 ? -6.43 -7.707 5.215 1 94.56 101 ILE B N 1
ATOM 3039 C CA . ILE B 1 101 ? -6.805 -8.969 5.852 1 94.56 101 ILE B CA 1
ATOM 3040 C C . ILE B 1 101 ? -7.527 -8.688 7.168 1 94.56 101 ILE B C 1
ATOM 3042 O O . ILE B 1 101 ? -6.996 -7.992 8.039 1 94.56 101 ILE B O 1
ATOM 3046 N N . ASN B 1 102 ? -8.727 -9.172 7.266 1 93.38 102 ASN B N 1
ATOM 3047 C CA . ASN B 1 102 ? -9.477 -9.086 8.516 1 93.38 102 ASN B CA 1
ATOM 3048 C C . ASN B 1 102 ? -9.031 -10.148 9.516 1 93.38 102 ASN B C 1
ATOM 3050 O O . ASN B 1 102 ? -9.242 -11.336 9.297 1 93.38 102 ASN B O 1
ATOM 3054 N N . ASN B 1 103 ? -8.5 -9.742 10.609 1 91.19 103 ASN B N 1
ATOM 3055 C CA . ASN B 1 103 ? -7.926 -10.633 11.617 1 91.19 103 ASN B CA 1
ATOM 3056 C C . ASN B 1 103 ? -8.984 -11.539 12.234 1 91.19 103 ASN B C 1
ATOM 3058 O O . ASN B 1 103 ? -8.68 -12.648 12.68 1 91.19 103 ASN B O 1
ATOM 3062 N N . SER B 1 104 ? -10.203 -11.148 12.281 1 88.06 104 SER B N 1
ATOM 3063 C CA . SER B 1 104 ? -11.273 -11.867 12.977 1 88.06 104 SER B CA 1
ATOM 3064 C C . SER B 1 104 ? -11.727 -13.086 12.188 1 88.06 104 SER B C 1
ATOM 3066 O O . SER B 1 104 ? -12.102 -14.102 12.773 1 88.06 104 SER B O 1
ATOM 3068 N N . ASN B 1 105 ? -11.648 -13.039 10.844 1 83.81 105 ASN B N 1
ATOM 3069 C CA . ASN B 1 105 ? -12.211 -14.133 10.055 1 83.81 105 ASN B CA 1
ATOM 3070 C C . ASN B 1 105 ? -11.266 -14.555 8.93 1 83.81 105 ASN B C 1
ATOM 3072 O O . ASN B 1 105 ? -11.555 -15.508 8.203 1 83.81 105 ASN B O 1
ATOM 3076 N N . GLY B 1 106 ? -10.18 -13.836 8.773 1 83.44 106 GLY B N 1
ATOM 3077 C CA . GLY B 1 106 ? -9.195 -14.203 7.773 1 83.44 106 GLY B CA 1
ATOM 3078 C C . GLY B 1 106 ? -9.562 -13.75 6.375 1 83.44 106 GLY B C 1
ATOM 3079 O O . GLY B 1 106 ? -8.805 -13.969 5.426 1 83.44 106 GLY B O 1
ATOM 3080 N N . ASN B 1 107 ? -10.703 -13.031 6.207 1 87.69 107 ASN B N 1
ATOM 3081 C CA . ASN B 1 107 ? -11.117 -12.539 4.898 1 87.69 107 ASN B CA 1
ATOM 3082 C C . ASN B 1 107 ? -10.086 -11.594 4.297 1 87.69 107 ASN B C 1
ATOM 3084 O O . ASN B 1 107 ? -9.516 -10.766 5.004 1 87.69 107 ASN B O 1
ATOM 3088 N N . ARG B 1 108 ? -9.992 -11.789 3.012 1 92.25 108 ARG B N 1
ATOM 3089 C CA . ARG B 1 108 ? -9.008 -10.984 2.301 1 92.25 108 ARG B CA 1
ATOM 3090 C C . ARG B 1 108 ? -9.68 -10.109 1.243 1 92.25 108 ARG B C 1
ATOM 3092 O O . ARG B 1 108 ? -10.508 -10.586 0.47 1 92.25 108 ARG B O 1
ATOM 3099 N N . THR B 1 109 ? -9.43 -8.82 1.273 1 95.44 109 THR B N 1
ATOM 3100 C CA . THR B 1 109 ? -9.859 -7.871 0.252 1 95.44 109 THR B CA 1
ATOM 3101 C C . THR B 1 109 ? -8.656 -7.309 -0.502 1 95.44 109 THR B C 1
ATOM 3103 O O . THR B 1 109 ? -7.711 -6.809 0.11 1 95.44 109 THR B O 1
ATOM 3106 N N . ILE B 1 110 ? -8.703 -7.426 -1.82 1 96 110 ILE B N 1
ATOM 3107 C CA . ILE B 1 110 ? -7.539 -7.055 -2.613 1 96 110 ILE B CA 1
ATOM 3108 C C . ILE B 1 110 ? -7.918 -5.945 -3.596 1 96 110 ILE B C 1
ATOM 3110 O O . ILE B 1 110 ? -8.906 -6.062 -4.324 1 96 110 ILE B O 1
ATOM 3114 N N . VAL B 1 111 ? -7.188 -4.863 -3.574 1 97.88 111 VAL B N 1
ATOM 3115 C CA . VAL B 1 111 ? -7.258 -3.814 -4.586 1 97.88 111 VAL B CA 1
ATOM 3116 C C . VAL B 1 111 ? -6.004 -3.848 -5.453 1 97.88 111 VAL B C 1
ATOM 3118 O O . VAL B 1 111 ? -4.926 -3.447 -5.012 1 97.88 111 VAL B O 1
ATOM 3121 N N . LEU B 1 112 ? -6.191 -4.254 -6.695 1 97.25 112 LEU B N 1
ATOM 3122 C CA . LEU B 1 112 ? -5.07 -4.582 -7.57 1 97.25 112 LEU B CA 1
ATOM 3123 C C . LEU B 1 112 ? -4.875 -3.502 -8.633 1 97.25 112 LEU B C 1
ATOM 3125 O O . LEU B 1 112 ? -5.844 -3.012 -9.211 1 97.25 112 LEU B O 1
ATOM 3129 N N . HIS B 1 113 ? -3.609 -3.1 -8.852 1 97.38 113 HIS B N 1
ATOM 3130 C CA . HIS B 1 113 ? -3.176 -2.262 -9.969 1 97.38 113 HIS B CA 1
ATOM 3131 C C . HIS B 1 113 ? -2.225 -3.018 -10.891 1 97.38 113 HIS B C 1
ATOM 3133 O O . HIS B 1 113 ? -1.019 -3.068 -10.633 1 97.38 113 HIS B O 1
ATOM 3139 N N . ASP B 1 114 ? -2.791 -3.482 -12.047 1 92.69 114 ASP B N 1
ATOM 3140 C CA . ASP B 1 114 ? -1.939 -4.293 -12.914 1 92.69 114 ASP B CA 1
ATOM 3141 C C . ASP B 1 114 ? -2.236 -4.023 -14.383 1 92.69 114 ASP B C 1
ATOM 3143 O O . ASP B 1 114 ? -1.895 -4.832 -15.25 1 92.69 114 ASP B O 1
ATOM 3147 N N . THR B 1 115 ? -2.891 -2.898 -14.703 1 86.94 115 THR B N 1
ATOM 3148 C CA . THR B 1 115 ? -3.359 -2.729 -16.078 1 86.94 115 THR B CA 1
ATOM 3149 C C . THR B 1 115 ? -2.496 -1.715 -16.812 1 86.94 115 THR B C 1
ATOM 3151 O O . THR B 1 115 ? -2.715 -1.459 -18 1 86.94 115 THR B O 1
ATOM 3154 N N . SER B 1 116 ? -1.522 -1.224 -16.141 1 89.44 116 SER B N 1
ATOM 3155 C CA . SER B 1 116 ? -0.719 -0.187 -16.781 1 89.44 116 SER B CA 1
ATOM 3156 C C . SER B 1 116 ? 0.526 -0.777 -17.438 1 89.44 116 SER B C 1
ATOM 3158 O O . SER B 1 116 ? 1.291 -0.062 -18.078 1 89.44 116 SER B O 1
ATOM 3160 N N . LEU B 1 117 ? 0.776 -1.997 -17.297 1 94.69 117 LEU B N 1
ATOM 3161 C CA . LEU B 1 117 ? 1.945 -2.703 -17.812 1 94.69 117 LEU B CA 1
ATOM 3162 C C . LEU B 1 117 ? 1.529 -3.891 -18.672 1 94.69 117 LEU B C 1
ATOM 3164 O O . LEU B 1 117 ? 0.719 -4.719 -18.25 1 94.69 117 LEU B O 1
ATOM 3168 N N . PRO B 1 118 ? 2.018 -3.982 -19.891 1 95.5 118 PRO B N 1
ATOM 3169 C CA . PRO B 1 118 ? 1.656 -5.141 -20.703 1 95.5 118 PRO B CA 1
ATOM 3170 C C . PRO B 1 118 ? 2.195 -6.453 -20.141 1 95.5 118 PRO B C 1
ATOM 3172 O O . PRO B 1 118 ? 3.301 -6.488 -19.594 1 95.5 118 PRO B O 1
ATOM 3175 N N . ASP B 1 119 ? 1.405 -7.504 -20.312 1 96.75 119 ASP B N 1
ATOM 3176 C CA . ASP B 1 119 ? 1.907 -8.844 -20.016 1 96.75 119 ASP B CA 1
ATOM 3177 C C . ASP B 1 119 ? 3 -9.25 -21 1 96.75 119 ASP B C 1
ATOM 3179 O O . ASP B 1 119 ? 3.143 -8.648 -22.062 1 96.75 119 ASP B O 1
ATOM 3183 N N . VAL B 1 120 ? 3.775 -10.234 -20.562 1 97.38 120 VAL B N 1
ATOM 3184 C CA . VAL B 1 120 ? 4.812 -10.758 -21.453 1 97.38 120 VAL B CA 1
ATOM 3185 C C . VAL B 1 120 ? 4.18 -11.266 -22.75 1 97.38 120 VAL B C 1
ATOM 3187 O O . VAL B 1 120 ? 3.105 -11.875 -22.719 1 97.38 120 VAL B O 1
ATOM 3190 N N . SER B 1 121 ? 4.883 -10.992 -23.859 1 97.62 121 SER B N 1
ATOM 3191 C CA . SER B 1 121 ? 4.387 -11.383 -25.188 1 97.62 121 SER B CA 1
ATOM 3192 C C . SER B 1 121 ? 5.098 -12.633 -25.688 1 97.62 121 SER B C 1
ATOM 3194 O O . SER B 1 121 ? 6.086 -13.07 -25.109 1 97.62 121 SER B O 1
ATOM 3196 N N . ALA B 1 122 ? 4.5 -13.156 -26.797 1 98.5 122 ALA B N 1
ATOM 3197 C CA . ALA B 1 122 ? 5.172 -14.25 -27.5 1 98.5 122 ALA B CA 1
ATOM 3198 C C . ALA B 1 122 ? 6.551 -13.828 -27.984 1 98.5 122 ALA B C 1
ATOM 3200 O O . ALA B 1 122 ? 7.488 -14.625 -28 1 98.5 122 ALA B O 1
ATOM 3201 N N . THR B 1 123 ? 6.641 -12.57 -28.375 1 98.12 123 THR B N 1
ATOM 3202 C CA . THR B 1 123 ? 7.922 -12.047 -28.828 1 98.12 123 THR B CA 1
ATOM 3203 C C . THR B 1 123 ? 8.945 -12.055 -27.688 1 98.12 123 THR B C 1
ATOM 3205 O O . THR B 1 123 ? 10.102 -12.414 -27.906 1 98.12 123 THR B O 1
ATOM 3208 N N . ASP B 1 124 ? 8.555 -11.68 -26.516 1 98 124 ASP B N 1
ATOM 3209 C CA . ASP B 1 124 ? 9.43 -11.773 -25.359 1 98 124 ASP B CA 1
ATOM 3210 C C . ASP B 1 124 ? 9.875 -13.219 -25.109 1 98 124 ASP B C 1
ATOM 3212 O O . ASP B 1 124 ? 11.047 -13.477 -24.828 1 98 124 ASP B O 1
ATOM 3216 N N . PHE B 1 125 ? 8.945 -14.125 -25.25 1 98.62 125 PHE B N 1
ATOM 3217 C CA . PHE B 1 125 ? 9.133 -15.531 -24.922 1 98.62 125 PHE B CA 1
ATOM 3218 C C . PHE B 1 125 ? 10.094 -16.188 -25.922 1 98.62 125 PHE B C 1
ATOM 3220 O O . PHE B 1 125 ? 10.719 -17.203 -25.594 1 98.62 125 PHE B O 1
ATOM 3227 N N . GLU B 1 126 ? 10.25 -15.625 -27.078 1 98 126 GLU B N 1
ATOM 3228 C CA . GLU B 1 126 ? 11.156 -16.156 -28.094 1 98 126 GLU B CA 1
ATOM 3229 C C . GLU B 1 126 ? 12.602 -16.141 -27.609 1 98 126 GLU B C 1
ATOM 3231 O O . GLU B 1 126 ? 13.438 -16.922 -28.078 1 98 126 GLU B O 1
ATOM 3236 N N . LYS B 1 127 ? 12.852 -15.344 -26.656 1 96.75 127 LYS B N 1
ATOM 3237 C CA . LYS B 1 127 ? 14.219 -15.188 -26.172 1 96.75 127 LYS B CA 1
ATOM 3238 C C . LYS B 1 127 ? 14.57 -16.281 -25.172 1 96.75 127 LYS B C 1
ATOM 3240 O O . LYS B 1 127 ? 15.742 -16.469 -24.828 1 96.75 127 LYS B O 1
ATOM 3245 N N . VAL B 1 128 ? 13.609 -16.984 -24.719 1 98.25 128 VAL B N 1
ATOM 3246 C CA . VAL B 1 128 ? 13.812 -18 -23.703 1 98.25 128 VAL B CA 1
ATOM 3247 C C . VAL B 1 128 ? 14.492 -19.219 -24.312 1 98.25 128 VAL B C 1
ATOM 3249 O O . VAL B 1 128 ? 14.047 -19.75 -25.328 1 98.25 128 VAL B O 1
ATOM 3252 N N . ASP B 1 129 ? 15.609 -19.625 -23.672 1 98.12 129 ASP B N 1
ATOM 3253 C CA . ASP B 1 129 ? 16.219 -20.891 -24.031 1 98.12 129 ASP B CA 1
ATOM 3254 C C . ASP B 1 129 ? 15.461 -22.062 -23.406 1 98.12 129 ASP B C 1
ATOM 3256 O O . ASP B 1 129 ? 15.711 -22.422 -22.25 1 98.12 129 ASP B O 1
ATOM 3260 N N . LEU B 1 130 ? 14.68 -22.766 -24.188 1 98.12 130 LEU B N 1
ATOM 3261 C CA . LEU B 1 130 ? 13.75 -23.781 -23.703 1 98.12 130 LEU B CA 1
ATOM 3262 C C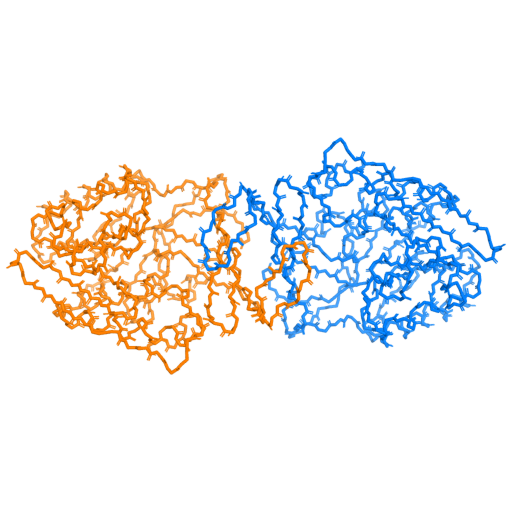 . LEU B 1 130 ? 14.516 -25 -23.188 1 98.12 130 LEU B C 1
ATOM 3264 O O . LEU B 1 130 ? 13.961 -25.812 -22.438 1 98.12 130 LEU B O 1
ATOM 3268 N N . THR B 1 131 ? 15.766 -25.125 -23.578 1 96.69 131 THR B N 1
ATOM 3269 C CA . THR B 1 131 ? 16.531 -26.297 -23.172 1 96.69 131 THR B CA 1
ATOM 3270 C C . THR B 1 131 ? 16.859 -26.25 -21.688 1 96.69 131 THR B C 1
ATOM 3272 O O . THR B 1 131 ? 17.281 -27.25 -21.094 1 96.69 131 THR B O 1
ATOM 3275 N N . GLN B 1 132 ? 16.609 -25.156 -21.094 1 97.06 132 GLN B N 1
ATOM 3276 C CA . GLN B 1 132 ? 16.938 -24.953 -19.688 1 97.06 132 GLN B CA 1
ATOM 3277 C C . GLN B 1 132 ? 15.828 -25.469 -18.766 1 97.06 132 GLN B C 1
ATOM 3279 O O . GLN B 1 132 ? 16 -25.547 -17.562 1 97.06 132 GLN B O 1
ATOM 3284 N N . PHE B 1 133 ? 14.766 -25.875 -19.391 1 98.38 133 PHE B N 1
ATOM 3285 C CA . PHE B 1 133 ? 13.594 -26.094 -18.547 1 98.38 133 PHE B CA 1
ATOM 3286 C C . PHE B 1 133 ? 13.031 -27.5 -18.766 1 98.38 133 PHE B C 1
ATOM 3288 O O . PHE B 1 133 ? 13.016 -28 -19.891 1 98.38 133 PHE B O 1
ATOM 3295 N N . LYS B 1 134 ? 12.594 -28.078 -17.688 1 98.19 134 LYS B N 1
ATOM 3296 C CA . LYS B 1 134 ? 11.914 -29.359 -17.75 1 98.19 134 LYS B CA 1
ATOM 3297 C C . LYS B 1 134 ? 10.398 -29.188 -17.609 1 98.19 134 LYS B C 1
ATOM 3299 O O . LYS B 1 134 ? 9.633 -30.109 -17.938 1 98.19 134 LYS B O 1
ATOM 3304 N N . TRP B 1 135 ? 10 -28.094 -17.062 1 98.81 135 TRP B N 1
ATOM 3305 C CA . TRP B 1 135 ? 8.594 -27.781 -16.828 1 98.81 135 TRP B CA 1
ATOM 3306 C C . TRP B 1 135 ? 8.328 -26.297 -17.031 1 98.81 135 TRP B C 1
ATOM 3308 O O . TRP B 1 135 ? 9.141 -25.453 -16.656 1 98.81 135 TRP B O 1
ATOM 3318 N N . ILE B 1 136 ? 7.23 -25.938 -17.719 1 98.94 136 ILE B N 1
ATOM 3319 C CA . ILE B 1 136 ? 6.809 -24.547 -17.875 1 98.94 136 ILE B CA 1
ATOM 3320 C C . ILE B 1 136 ? 5.348 -24.406 -17.438 1 98.94 136 ILE B C 1
ATOM 3322 O O . ILE B 1 136 ? 4.477 -25.109 -17.938 1 98.94 136 ILE B O 1
ATOM 3326 N N . HIS B 1 137 ? 5.102 -23.562 -16.453 1 98.94 137 HIS B N 1
ATOM 3327 C CA . HIS B 1 137 ? 3.766 -23.25 -15.945 1 98.94 137 HIS B CA 1
ATOM 3328 C C . HIS B 1 137 ? 3.297 -21.875 -16.422 1 98.94 137 HIS B C 1
ATOM 3330 O O . HIS B 1 137 ? 3.992 -20.875 -16.234 1 98.94 137 HIS B O 1
ATOM 3336 N N . ILE B 1 138 ? 2.125 -21.812 -17.016 1 98.81 138 ILE B N 1
ATOM 3337 C CA . ILE B 1 138 ? 1.572 -20.578 -17.547 1 98.81 138 ILE B CA 1
ATOM 3338 C C . ILE B 1 138 ? 0.338 -20.172 -16.75 1 98.81 138 ILE B C 1
ATOM 3340 O O . ILE B 1 138 ? -0.662 -20.891 -16.734 1 98.81 138 ILE B O 1
ATOM 3344 N N . GLU B 1 139 ? 0.427 -19.047 -16.094 1 98.75 139 GLU B N 1
ATOM 3345 C CA . GLU B 1 139 ? -0.76 -18.391 -15.539 1 98.75 139 GLU B CA 1
ATOM 3346 C C . GLU B 1 139 ? -1.591 -17.75 -16.641 1 98.75 139 GLU B C 1
ATOM 3348 O O . GLU B 1 139 ? -1.088 -16.906 -17.391 1 98.75 139 GLU B O 1
ATOM 3353 N N . GLY B 1 140 ? -2.865 -18.125 -16.734 1 98.38 140 GLY B N 1
ATOM 3354 C CA . GLY B 1 140 ? -3.705 -17.531 -17.766 1 98.38 140 GLY B CA 1
ATOM 3355 C C . GLY B 1 140 ? -3.902 -16.031 -17.594 1 98.38 140 GLY B C 1
ATOM 3356 O O . GLY B 1 140 ? -4.504 -15.594 -16.609 1 98.38 140 GLY B O 1
ATOM 3357 N N . ARG B 1 141 ? -3.469 -15.219 -18.594 1 96.38 141 ARG B N 1
ATOM 3358 C CA . ARG B 1 141 ? -3.588 -13.766 -18.578 1 96.38 141 ARG B CA 1
ATOM 3359 C C . ARG B 1 141 ? -3.926 -13.234 -19.969 1 96.38 141 ARG B C 1
ATOM 3361 O O . ARG B 1 141 ? -5.094 -12.977 -20.281 1 96.38 141 ARG B O 1
ATOM 3368 N N . ASN B 1 142 ? -2.928 -13.062 -20.906 1 96.56 142 ASN B N 1
ATOM 3369 C CA . ASN B 1 142 ? -3.123 -12.633 -22.297 1 96.56 142 ASN B CA 1
ATOM 3370 C C . ASN B 1 142 ? -3.127 -13.82 -23.25 1 96.56 142 ASN B C 1
ATOM 3372 O O . ASN B 1 142 ? -2.213 -13.969 -24.062 1 96.56 142 ASN B O 1
ATOM 3376 N N . ALA B 1 143 ? -4.246 -14.438 -23.281 1 97.81 143 ALA B N 1
ATOM 3377 C CA . ALA B 1 143 ? -4.387 -15.789 -23.828 1 97.81 143 ALA B CA 1
ATOM 3378 C C . ALA B 1 143 ? -3.891 -15.852 -25.266 1 97.81 143 ALA B C 1
ATOM 3380 O O . ALA B 1 143 ? -3.234 -16.812 -25.672 1 97.81 143 ALA B O 1
ATOM 3381 N N . SER B 1 144 ? -4.172 -14.828 -26.047 1 97.81 144 SER B N 1
ATOM 3382 C CA . SER B 1 144 ? -3.779 -14.859 -27.453 1 97.81 144 SER B CA 1
ATOM 3383 C C . SER B 1 144 ? -2.266 -14.945 -27.609 1 97.81 144 SER B C 1
ATOM 3385 O O . SER B 1 144 ? -1.765 -15.664 -28.469 1 97.81 144 SER B O 1
ATOM 3387 N N . GLU B 1 145 ? -1.512 -14.266 -26.781 1 98.44 145 GLU B N 1
ATOM 3388 C CA . GLU B 1 145 ? -0.054 -14.328 -26.781 1 98.44 145 GLU B CA 1
ATOM 3389 C C . GLU B 1 145 ? 0.444 -15.633 -26.172 1 98.44 145 GLU B C 1
ATOM 3391 O O . GLU B 1 145 ? 1.416 -16.219 -26.656 1 98.44 145 GLU B O 1
ATOM 3396 N N . GLN B 1 146 ? -0.222 -16.078 -25.188 1 98.69 146 GLN B N 1
ATOM 3397 C CA . GLN B 1 146 ? 0.223 -17.266 -24.469 1 98.69 146 GLN B CA 1
ATOM 3398 C C . GLN B 1 146 ? 0.005 -18.531 -25.312 1 98.69 146 GLN B C 1
ATOM 3400 O O . GLN B 1 146 ? 0.783 -19.469 -25.219 1 98.69 146 GLN B O 1
ATOM 3405 N N . VAL B 1 147 ? -1.044 -18.5 -26.156 1 98.62 147 VAL B N 1
ATOM 3406 C CA . VAL B 1 147 ? -1.246 -19.594 -27.094 1 98.62 147 VAL B CA 1
ATOM 3407 C C . VAL B 1 147 ? -0.032 -19.734 -28.016 1 98.62 147 VAL B C 1
ATOM 3409 O O . VAL B 1 147 ? 0.449 -20.844 -28.266 1 98.62 147 VAL B O 1
ATOM 3412 N N . LYS B 1 148 ? 0.475 -18.594 -28.453 1 98.75 148 LYS B N 1
ATOM 3413 C CA . LYS B 1 148 ? 1.668 -18.609 -29.297 1 98.75 148 LYS B CA 1
ATOM 3414 C C . LYS B 1 148 ? 2.871 -19.156 -28.531 1 98.75 148 LYS B C 1
ATOM 3416 O O . LYS B 1 148 ? 3.693 -19.875 -29.094 1 98.75 148 LYS B O 1
ATOM 3421 N N . MET B 1 149 ? 3.053 -18.859 -27.297 1 98.81 149 MET B N 1
ATOM 3422 C CA . MET B 1 149 ? 4.121 -19.391 -26.469 1 98.81 149 MET B CA 1
ATOM 3423 C C . MET B 1 149 ? 4.012 -20.906 -26.344 1 98.81 149 MET B C 1
ATOM 3425 O O . MET B 1 149 ? 5.004 -21.625 -26.5 1 98.81 149 MET B O 1
ATOM 3429 N N . LEU B 1 150 ? 2.781 -21.328 -26.125 1 98.69 150 LEU B N 1
ATOM 3430 C CA . LEU B 1 150 ? 2.52 -22.75 -25.938 1 98.69 150 LEU B CA 1
ATOM 3431 C C . LEU B 1 150 ? 2.795 -23.531 -27.234 1 98.69 150 LEU B C 1
ATOM 3433 O O . LEU B 1 150 ? 3.348 -24.625 -27.188 1 98.69 150 LEU B O 1
ATOM 3437 N N . GLN B 1 151 ? 2.451 -22.938 -28.297 1 98.44 151 GLN B N 1
ATOM 3438 C CA . GLN B 1 151 ? 2.73 -23.562 -29.594 1 98.44 151 GLN B CA 1
ATOM 3439 C C . GLN B 1 151 ? 4.234 -23.672 -29.844 1 98.44 151 GLN B C 1
ATOM 3441 O O . GLN B 1 151 ? 4.699 -24.656 -30.406 1 98.44 151 GLN B O 1
ATOM 3446 N N . ARG B 1 152 ? 4.926 -22.672 -29.391 1 98.62 152 ARG B N 1
ATOM 3447 C CA . ARG B 1 152 ? 6.379 -22.75 -29.5 1 98.62 152 ARG B CA 1
ATOM 3448 C C . ARG B 1 152 ? 6.938 -23.906 -28.688 1 98.62 152 ARG B C 1
ATOM 3450 O O . ARG B 1 152 ? 7.844 -24.609 -29.141 1 98.62 152 ARG B O 1
ATOM 3457 N N . ILE B 1 153 ? 6.477 -24.094 -27.531 1 98.69 153 ILE B N 1
ATOM 3458 C CA . ILE B 1 153 ? 6.914 -25.203 -26.672 1 98.69 153 ILE B CA 1
ATOM 3459 C C . ILE B 1 153 ? 6.598 -26.531 -27.359 1 98.69 153 ILE B C 1
ATOM 3461 O O . ILE B 1 153 ? 7.426 -27.438 -27.375 1 98.69 153 ILE B O 1
ATOM 3465 N N . ASP B 1 154 ? 5.359 -26.641 -27.938 1 97.75 154 ASP B N 1
ATOM 3466 C CA . ASP B 1 154 ? 4.957 -27.859 -28.641 1 97.75 154 ASP B CA 1
ATOM 3467 C C . ASP B 1 154 ? 5.918 -28.172 -29.797 1 97.75 154 ASP B C 1
ATOM 3469 O O . ASP B 1 154 ? 6.336 -29.312 -29.969 1 97.75 154 ASP B O 1
ATOM 3473 N N . THR B 1 155 ? 6.219 -27.094 -30.516 1 98.06 155 THR B N 1
ATOM 3474 C CA . THR B 1 155 ? 7.145 -27.266 -31.625 1 98.06 155 THR B CA 1
ATOM 3475 C C . THR B 1 155 ? 8.508 -27.734 -31.141 1 98.06 155 THR B C 1
ATOM 3477 O O . THR B 1 155 ? 9.109 -28.641 -31.719 1 98.06 155 THR B O 1
ATOM 3480 N N . HIS B 1 156 ? 9 -27.156 -30.109 1 98.25 156 HIS B N 1
ATOM 3481 C CA . HIS B 1 156 ? 10.258 -27.562 -29.5 1 98.25 156 HIS B CA 1
ATOM 3482 C C . HIS B 1 156 ? 10.211 -29.031 -29.078 1 98.25 156 HIS B C 1
ATOM 3484 O O . HIS B 1 156 ? 11.148 -29.797 -29.359 1 98.25 156 HIS B O 1
ATOM 3490 N N . ASN B 1 157 ? 9.141 -29.422 -28.484 1 97.88 157 ASN B N 1
ATOM 3491 C CA . ASN B 1 157 ? 8.984 -30.781 -27.953 1 97.88 157 ASN B CA 1
ATOM 3492 C C . ASN B 1 157 ? 8.961 -31.828 -29.062 1 97.88 157 ASN B C 1
ATOM 3494 O O . ASN B 1 157 ? 9.391 -32.969 -28.859 1 97.88 157 ASN B O 1
ATOM 3498 N N . THR B 1 158 ? 8.445 -31.469 -30.203 1 97 158 THR B N 1
ATOM 3499 C CA . THR B 1 158 ? 8.398 -32.406 -31.312 1 97 158 THR B CA 1
ATOM 3500 C C . THR B 1 158 ? 9.805 -32.812 -31.75 1 97 158 THR B C 1
ATOM 3502 O O . THR B 1 158 ? 9.992 -33.844 -32.375 1 97 158 THR B O 1
ATOM 3505 N N . ARG B 1 159 ? 10.75 -31.969 -31.406 1 96.12 159 ARG B N 1
ATOM 3506 C CA . ARG B 1 159 ? 12.117 -32.188 -31.844 1 96.12 159 ARG B CA 1
ATOM 3507 C C . ARG B 1 159 ? 12.953 -32.844 -30.734 1 96.12 159 ARG B C 1
ATOM 3509 O O . ARG B 1 159 ? 14.156 -33.031 -30.891 1 96.12 159 ARG B O 1
ATOM 3516 N N . GLN B 1 160 ? 12.344 -33.156 -29.672 1 96.06 160 GLN B N 1
ATOM 3517 C CA . GLN B 1 160 ? 13.039 -33.719 -28.516 1 96.06 160 GLN B CA 1
ATOM 3518 C C . GLN B 1 160 ? 12.672 -35.188 -28.281 1 96.06 160 GLN B C 1
ATOM 3520 O O . GLN B 1 160 ? 11.539 -35.594 -28.562 1 96.06 160 GLN B O 1
ATOM 3525 N N . PRO B 1 161 ? 13.672 -35.938 -27.812 1 95.19 161 PRO B N 1
ATOM 3526 C CA . PRO B 1 161 ? 13.266 -37.25 -27.312 1 95.19 161 PRO B CA 1
ATOM 3527 C C . PRO B 1 161 ? 12.305 -37.156 -26.125 1 95.19 161 PRO B C 1
ATOM 3529 O O . PRO B 1 161 ? 12.266 -36.156 -25.438 1 95.19 161 PRO B O 1
ATOM 3532 N N . PRO B 1 162 ? 11.523 -38.188 -25.875 1 91.44 162 PRO B N 1
ATOM 3533 C CA . PRO B 1 162 ? 10.477 -38.156 -24.859 1 91.44 162 PRO B CA 1
ATOM 3534 C C . PRO B 1 162 ? 11 -37.719 -23.484 1 91.44 162 PRO B C 1
ATOM 3536 O O . PRO B 1 162 ? 10.328 -36.969 -22.766 1 91.44 162 PRO B O 1
ATOM 3539 N N . GLU B 1 163 ? 12.18 -38.062 -23.219 1 90.5 163 GLU B N 1
ATOM 3540 C CA . GLU B 1 163 ? 12.727 -37.812 -21.891 1 90.5 163 GLU B CA 1
ATOM 3541 C C . GLU B 1 163 ? 13.156 -36.344 -21.734 1 90.5 163 GLU B C 1
ATOM 3543 O O . GLU B 1 163 ? 13.383 -35.875 -20.625 1 90.5 163 GLU B O 1
ATOM 3548 N N . GLN B 1 164 ? 13.227 -35.688 -22.844 1 93.19 164 GLN B N 1
ATOM 3549 C CA . GLN B 1 164 ? 13.719 -34.312 -22.812 1 93.19 164 GLN B CA 1
ATOM 3550 C C . GLN B 1 164 ? 12.602 -33.312 -23.109 1 93.19 164 GLN B C 1
ATOM 3552 O O . GLN B 1 164 ? 12.836 -32.094 -23.156 1 93.19 164 GLN B O 1
ATOM 3557 N N . LYS B 1 165 ? 11.398 -33.844 -23.281 1 97.12 165 LYS B N 1
ATOM 3558 C CA . LYS B 1 165 ? 10.266 -32.938 -23.547 1 97.12 165 LYS B CA 1
ATOM 3559 C C . LYS B 1 165 ? 9.922 -32.125 -22.328 1 97.12 165 LYS B C 1
ATOM 3561 O O . LYS B 1 165 ? 10.039 -32.594 -21.188 1 97.12 165 LYS B O 1
ATOM 3566 N N . ILE B 1 166 ? 9.555 -30.938 -22.578 1 98.38 166 ILE B N 1
ATOM 3567 C CA . ILE B 1 166 ? 9.102 -30.031 -21.531 1 98.38 166 ILE B CA 1
ATOM 3568 C C . ILE B 1 166 ? 7.645 -30.328 -21.188 1 98.38 166 ILE B C 1
ATOM 3570 O O . ILE B 1 166 ? 6.785 -30.406 -22.062 1 98.38 166 ILE B O 1
ATOM 3574 N N . ARG B 1 167 ? 7.359 -30.578 -19.891 1 98.25 167 ARG B N 1
ATOM 3575 C CA . ARG B 1 167 ? 5.98 -30.672 -19.438 1 98.25 167 ARG B CA 1
ATOM 3576 C C . ARG B 1 167 ? 5.383 -29.281 -19.203 1 98.25 167 ARG B C 1
ATOM 3578 O O . ARG B 1 167 ? 6.078 -28.375 -18.75 1 98.25 167 ARG B O 1
ATOM 3585 N N . VAL B 1 168 ? 4.086 -29.203 -19.516 1 98.75 168 VAL B N 1
ATOM 3586 C CA . VAL B 1 168 ? 3.465 -27.875 -19.484 1 98.75 168 VAL B CA 1
ATOM 3587 C C . VAL B 1 168 ? 2.219 -27.922 -18.609 1 98.75 168 VAL B C 1
ATOM 3589 O O . VAL B 1 168 ? 1.431 -28.859 -18.672 1 98.75 168 VAL B O 1
ATOM 3592 N N . SER B 1 169 ? 2.086 -26.969 -17.766 1 98.88 169 SER B N 1
ATOM 3593 C CA . SER B 1 169 ? 0.832 -26.75 -17.047 1 98.88 169 SER B CA 1
ATOM 3594 C C . SER B 1 169 ? 0.282 -25.359 -17.297 1 98.88 169 SER B C 1
ATOM 3596 O O . SER B 1 169 ? 1.044 -24.422 -17.547 1 98.88 169 SER B O 1
ATOM 3598 N N . VAL B 1 170 ? -1.018 -25.219 -17.266 1 98.81 170 VAL B N 1
ATOM 3599 C CA . VAL B 1 170 ? -1.728 -23.953 -17.453 1 98.81 170 VAL B CA 1
ATOM 3600 C C . VAL B 1 170 ? -2.756 -23.766 -16.344 1 98.81 170 VAL B C 1
ATOM 3602 O O . VAL B 1 170 ? -3.418 -24.719 -15.938 1 98.81 170 VAL B O 1
ATOM 3605 N N . GLU B 1 171 ? -2.809 -22.578 -15.867 1 98.56 171 GLU B N 1
ATOM 3606 C CA . GLU B 1 171 ? -3.822 -22.25 -14.875 1 98.56 171 GLU B CA 1
ATOM 3607 C C . GLU B 1 171 ? -4.855 -21.281 -15.438 1 98.56 171 GLU B C 1
ATOM 3609 O O . GLU B 1 171 ? -4.508 -20.188 -15.891 1 98.56 171 GLU B O 1
ATOM 3614 N N . VAL B 1 172 ? -6.102 -21.641 -15.438 1 98.25 172 VAL B N 1
ATOM 3615 C CA . VAL B 1 172 ? -7.238 -20.797 -15.773 1 98.25 172 VAL B CA 1
ATOM 3616 C C . VAL B 1 172 ? -7.98 -20.391 -14.5 1 98.25 172 VAL B C 1
ATOM 3618 O O . VAL B 1 172 ? -8.859 -21.125 -14.031 1 98.25 172 VAL B O 1
ATOM 3621 N N . GLU B 1 173 ? -7.707 -19.266 -14.055 1 95.81 173 GLU B N 1
ATOM 3622 C CA . GLU B 1 173 ? -8.141 -18.875 -12.719 1 95.81 173 GLU B CA 1
ATOM 3623 C C . GLU B 1 173 ? -9.227 -17.797 -12.773 1 95.81 173 GLU B C 1
ATOM 3625 O O . GLU B 1 173 ? -10.117 -17.766 -11.922 1 95.81 173 GLU B O 1
ATOM 3630 N N . LYS B 1 174 ? -9.227 -16.922 -13.742 1 93.88 174 LYS B N 1
ATOM 3631 C CA . LYS B 1 174 ? -10.172 -15.82 -13.836 1 93.88 174 LYS B CA 1
ATOM 3632 C C . LYS B 1 174 ? -11.32 -16.156 -14.781 1 93.88 174 LYS B C 1
ATOM 3634 O O . LYS B 1 174 ? -11.109 -16.781 -15.828 1 93.88 174 LYS B O 1
ATOM 3639 N N . PRO B 1 175 ? -12.5 -15.719 -14.352 1 95.12 175 PRO B N 1
ATOM 3640 C CA . PRO B 1 175 ? -13.656 -15.992 -15.203 1 95.12 175 PRO B CA 1
ATOM 3641 C C . PRO B 1 175 ? -13.75 -15.039 -16.391 1 95.12 175 PRO B C 1
ATOM 3643 O O . PRO B 1 175 ? -14.711 -14.273 -16.5 1 95.12 175 PRO B O 1
ATOM 3646 N N . GLN B 1 176 ? -12.852 -15.172 -17.266 1 95.5 176 GLN B N 1
ATOM 3647 C CA . GLN B 1 176 ? -12.789 -14.422 -18.516 1 95.5 176 GLN B CA 1
ATOM 3648 C C . GLN B 1 176 ? -12.797 -15.352 -19.734 1 95.5 176 GLN B C 1
ATOM 3650 O O . GLN B 1 176 ? -11.906 -16.203 -19.875 1 95.5 176 GLN B O 1
ATOM 3655 N N . GLU B 1 177 ? -13.68 -15.109 -20.578 1 95.88 177 GLU B N 1
ATOM 3656 C CA . GLU B 1 177 ? -13.922 -16.016 -21.688 1 95.88 177 GLU B CA 1
ATOM 3657 C C . GLU B 1 177 ? -12.672 -16.188 -22.547 1 95.88 177 GLU B C 1
ATOM 3659 O O . GLU B 1 177 ? -12.398 -17.281 -23.047 1 95.88 177 GLU B O 1
ATOM 3664 N N . GLU B 1 178 ? -11.969 -15.141 -22.688 1 96.56 178 GLU B N 1
ATOM 3665 C CA . GLU B 1 178 ? -10.781 -15.18 -23.547 1 96.56 178 GLU B CA 1
ATOM 3666 C C . GLU B 1 178 ? -9.742 -16.156 -23 1 96.56 178 GLU B C 1
ATOM 3668 O O . GLU B 1 178 ? -8.914 -16.672 -23.75 1 96.56 178 GLU B O 1
ATOM 3673 N N . LEU B 1 179 ? -9.773 -16.453 -21.766 1 98.19 179 LEU B N 1
ATOM 3674 C CA . LEU B 1 179 ? -8.789 -17.312 -21.125 1 98.19 179 LEU B CA 1
ATOM 3675 C C . LEU B 1 179 ? -9.133 -18.797 -21.344 1 98.19 179 LEU B C 1
ATOM 3677 O O . LEU B 1 179 ? -8.273 -19.656 -21.188 1 98.19 179 LEU B O 1
ATOM 3681 N N . PHE B 1 180 ? -10.344 -19.062 -21.734 1 97.81 180 PHE B N 1
ATOM 3682 C CA . PHE B 1 180 ? -10.82 -20.438 -21.766 1 97.81 180 PHE B CA 1
ATOM 3683 C C . PHE B 1 180 ? -10.18 -21.203 -22.922 1 97.81 180 PHE B C 1
ATOM 3685 O O . PHE B 1 180 ? -10.156 -22.438 -22.922 1 97.81 180 PHE B O 1
ATOM 3692 N N . GLN B 1 181 ? -9.656 -20.484 -23.891 1 97.75 181 GLN B N 1
ATOM 3693 C CA . GLN B 1 181 ? -8.953 -21.156 -24.984 1 97.75 181 GLN B CA 1
ATOM 3694 C C . GLN B 1 181 ? -7.711 -21.891 -24.469 1 97.75 181 GLN B C 1
ATOM 3696 O O . GLN B 1 181 ? -7.246 -22.844 -25.078 1 97.75 181 GLN B O 1
ATOM 3701 N N . LEU B 1 182 ? -7.254 -21.531 -23.297 1 98.56 182 LEU B N 1
ATOM 3702 C CA . LEU B 1 182 ? -6.035 -22.094 -22.734 1 98.56 182 LEU B CA 1
ATOM 3703 C C . LEU B 1 182 ? -6.293 -23.516 -22.203 1 98.56 182 LEU B C 1
ATOM 3705 O O . LEU B 1 182 ? -5.352 -24.266 -21.969 1 98.56 182 LEU B O 1
ATOM 3709 N N . PHE B 1 183 ? -7.539 -23.891 -22.031 1 98 183 PHE B N 1
ATOM 3710 C CA . PHE B 1 183 ? -7.867 -25.25 -21.609 1 98 183 PHE B CA 1
ATOM 3711 C C . PHE B 1 183 ? -7.266 -26.281 -22.562 1 98 183 PHE B C 1
ATOM 3713 O O . PHE B 1 183 ? -6.859 -27.359 -22.141 1 98 183 PHE B O 1
ATOM 3720 N N . GLY B 1 184 ? -7.234 -25.891 -23.734 1 97.38 184 GLY B N 1
ATOM 3721 C CA . GLY B 1 184 ? -6.84 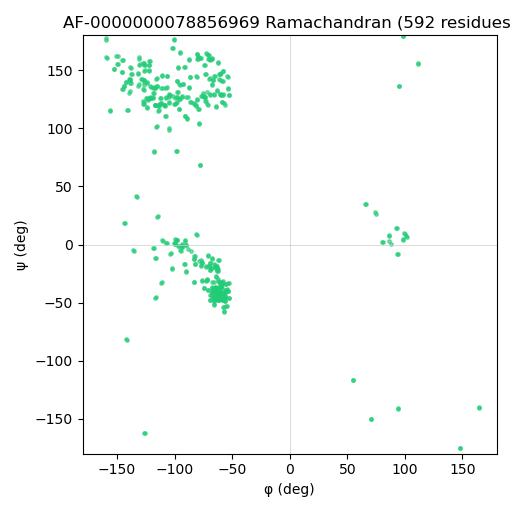-26.828 -24.781 1 97.38 184 GLY B CA 1
ATOM 3722 C C . GLY B 1 184 ? -5.336 -26.984 -24.891 1 97.38 184 GLY B C 1
ATOM 3723 O O . GLY B 1 184 ? -4.848 -27.656 -25.812 1 97.38 184 GLY B O 1
ATOM 3724 N N . TYR B 1 185 ? -4.707 -26.359 -23.859 1 95.62 185 TYR B N 1
ATOM 3725 C CA . TYR B 1 185 ? -3.248 -26.406 -23.891 1 95.62 185 TYR B CA 1
ATOM 3726 C C . TYR B 1 185 ? -2.689 -26.906 -22.562 1 95.62 185 TYR B C 1
ATOM 3728 O O . TYR B 1 185 ? -3.377 -26.859 -21.531 1 95.62 185 TYR B O 1
ATOM 3736 N N . GLY B 1 186 ? -1.624 -27.703 -22.5 1 95.31 186 GLY B N 1
ATOM 3737 C CA . GLY B 1 186 ? -0.95 -28.156 -21.297 1 95.31 186 GLY B CA 1
ATOM 3738 C C . GLY B 1 186 ? -1.127 -29.656 -21.047 1 95.31 186 GLY B C 1
ATOM 3739 O O . GLY B 1 186 ? -2.109 -30.25 -21.5 1 95.31 186 GLY B O 1
ATOM 3740 N N . ASP B 1 187 ? -0.234 -30.172 -20.359 1 97.94 187 ASP B N 1
ATOM 3741 C CA . ASP B 1 187 ? -0.32 -31.547 -19.859 1 97.94 187 ASP B CA 1
ATOM 3742 C C . ASP B 1 187 ? -1.129 -31.625 -18.578 1 97.94 187 ASP B C 1
ATOM 3744 O O . ASP B 1 187 ? -1.771 -32.625 -18.281 1 97.94 187 ASP B O 1
ATOM 3748 N N . VAL B 1 188 ? -1.051 -30.609 -17.812 1 98.75 188 VAL B N 1
ATOM 3749 C CA . VAL B 1 188 ? -1.816 -30.406 -16.578 1 98.75 188 VAL B CA 1
ATOM 3750 C C . VAL B 1 188 ? -2.533 -29.062 -16.625 1 98.75 188 VAL B C 1
ATOM 3752 O O . VAL B 1 188 ? -1.898 -28.016 -16.797 1 98.75 188 VAL B O 1
ATOM 3755 N N . VAL B 1 189 ? -3.836 -29.078 -16.484 1 98.88 189 VAL B N 1
ATOM 3756 C CA . VAL B 1 189 ? -4.629 -27.844 -16.516 1 98.88 189 VAL B CA 1
ATOM 3757 C C . VAL B 1 189 ? -5.305 -27.625 -15.164 1 98.88 189 VAL B C 1
ATOM 3759 O O . VAL B 1 189 ? -6.031 -28.5 -14.68 1 98.88 189 VAL B O 1
ATOM 3762 N N . PHE B 1 190 ? -5.008 -26.531 -14.547 1 98.88 190 PHE B N 1
ATOM 3763 C CA . PHE B 1 190 ? -5.637 -26.125 -13.297 1 98.88 190 PHE B CA 1
ATOM 3764 C C . PHE B 1 190 ? -6.797 -25.172 -13.555 1 98.88 190 PHE B C 1
ATOM 3766 O O . PHE B 1 190 ? -6.637 -24.156 -14.227 1 98.88 190 PHE B O 1
ATOM 3773 N N . VAL B 1 191 ? -7.945 -25.484 -13.062 1 98.69 191 VAL B N 1
ATOM 3774 C CA . VAL B 1 191 ? -9.094 -24.594 -13.133 1 98.69 191 VAL B CA 1
ATOM 3775 C C . VAL B 1 191 ? -9.523 -24.188 -11.719 1 98.69 191 VAL B C 1
ATOM 3777 O O . VAL B 1 191 ? -9.578 -25.031 -10.82 1 98.69 191 VAL B O 1
ATOM 3780 N N . SER B 1 192 ? -9.781 -22.938 -11.539 1 97.38 192 SER B N 1
ATOM 3781 C CA . SER B 1 192 ? -10.109 -22.453 -10.211 1 97.38 192 SER B CA 1
ATOM 3782 C C . SER B 1 192 ? -11.57 -22.719 -9.859 1 97.38 192 SER B C 1
ATOM 3784 O O . SER B 1 192 ? -12.398 -22.906 -10.758 1 97.38 192 SER B O 1
ATOM 3786 N N . LYS B 1 193 ? -11.828 -22.609 -8.602 1 96.69 193 LYS B N 1
ATOM 3787 C CA . LYS B 1 193 ? -13.195 -22.703 -8.102 1 96.69 193 LYS B CA 1
ATOM 3788 C C . LYS B 1 193 ? -14.062 -21.578 -8.664 1 96.69 193 LYS B C 1
ATOM 3790 O O . LYS B 1 193 ? -15.211 -21.797 -9.031 1 96.69 193 LYS B O 1
ATOM 3795 N N . ASP B 1 194 ? -13.531 -20.453 -8.766 1 93.81 194 ASP B N 1
ATOM 3796 C CA . ASP B 1 194 ? -14.273 -19.297 -9.258 1 93.81 194 ASP B CA 1
ATOM 3797 C C . ASP B 1 194 ? -14.688 -19.484 -10.719 1 93.81 194 ASP B C 1
ATOM 3799 O O . ASP B 1 194 ? -15.82 -19.172 -11.094 1 93.81 194 ASP B O 1
ATOM 3803 N N . VAL B 1 195 ? -13.758 -19.969 -11.516 1 97.44 195 VAL B N 1
ATOM 3804 C CA . VAL B 1 195 ? -14.078 -20.234 -12.914 1 97.44 195 VAL B CA 1
ATOM 3805 C C . VAL B 1 195 ? -15.117 -21.344 -13.008 1 97.44 195 VAL B C 1
ATOM 3807 O O . VAL B 1 195 ? -16.078 -21.234 -13.781 1 97.44 195 VAL B O 1
ATOM 3810 N N . ALA B 1 196 ? -14.93 -22.406 -12.219 1 98.19 196 ALA B N 1
ATOM 3811 C CA . ALA B 1 196 ? -15.891 -23.5 -12.195 1 98.19 196 ALA B CA 1
ATOM 3812 C C . ALA B 1 196 ? -17.297 -23 -11.852 1 98.19 196 ALA B C 1
ATOM 3814 O O . ALA B 1 196 ? -18.25 -23.297 -12.562 1 98.19 196 ALA B O 1
ATOM 3815 N N . LYS B 1 197 ? -17.375 -22.156 -10.836 1 97.44 197 LYS B N 1
ATOM 3816 C CA . LYS B 1 197 ? -18.656 -21.609 -10.422 1 97.44 197 LYS B CA 1
ATOM 3817 C C . LYS B 1 197 ? -19.234 -20.703 -11.492 1 97.44 197 LYS B C 1
ATOM 3819 O O . LYS B 1 197 ? -20.438 -20.719 -11.75 1 97.44 197 LYS B O 1
ATOM 3824 N N . HIS B 1 198 ? -18.391 -19.938 -12.055 1 97.06 198 HIS B N 1
ATOM 3825 C CA . HIS B 1 198 ? -18.797 -19.031 -13.125 1 97.06 198 HIS B CA 1
ATOM 3826 C C . HIS B 1 198 ? -19.406 -19.812 -14.289 1 97.06 198 HIS B C 1
ATOM 3828 O O . HIS B 1 198 ? -20.359 -19.344 -14.93 1 97.06 198 HIS B O 1
ATOM 3834 N N . LEU B 1 199 ? -18.922 -21 -14.547 1 97.75 199 LEU B N 1
ATOM 3835 C CA . LEU B 1 199 ? -19.391 -21.812 -15.656 1 97.75 199 LEU B CA 1
ATOM 3836 C C . LEU B 1 199 ? -20.547 -22.719 -15.227 1 97.75 199 LEU B C 1
ATOM 3838 O O . LEU B 1 199 ? -21 -23.562 -16 1 97.75 199 LEU B O 1
ATOM 3842 N N . GLY B 1 200 ? -20.969 -22.547 -13.969 1 97.81 200 GLY B N 1
ATOM 3843 C CA . GLY B 1 200 ? -22.219 -23.156 -13.539 1 97.81 200 GLY B CA 1
ATOM 3844 C C . GLY B 1 200 ? -22.031 -24.438 -12.742 1 97.81 200 GLY B C 1
ATOM 3845 O O . GLY B 1 200 ? -23 -25.109 -12.406 1 97.81 200 GLY B O 1
ATOM 3846 N N . PHE B 1 201 ? -20.828 -24.797 -12.391 1 98.44 201 PHE B N 1
ATOM 3847 C CA . PHE B 1 201 ? -20.578 -26.031 -11.648 1 98.44 201 PHE B CA 1
ATOM 3848 C C . PHE B 1 201 ? -20.578 -25.766 -10.148 1 98.44 201 PHE B C 1
ATOM 3850 O O . PHE B 1 201 ? -20.188 -24.688 -9.703 1 98.44 201 PHE B O 1
ATOM 3857 N N . GLN B 1 202 ? -20.906 -26.75 -9.375 1 97.5 202 GLN B N 1
ATOM 3858 C CA . GLN B 1 202 ? -21.094 -26.547 -7.938 1 97.5 202 GLN B CA 1
ATOM 3859 C C . GLN B 1 202 ? -20.094 -27.375 -7.137 1 97.5 202 GLN B C 1
ATOM 3861 O O . GLN B 1 202 ? -20.109 -27.359 -5.902 1 97.5 202 GLN B O 1
ATOM 3866 N N . SER B 1 203 ? -19.328 -28.125 -7.879 1 97.94 203 SER B N 1
ATOM 3867 C CA . SER B 1 203 ? -18.281 -28.906 -7.227 1 97.94 203 SER B CA 1
ATOM 3868 C C . SER B 1 203 ? -17.094 -29.125 -8.148 1 97.94 203 SER B C 1
ATOM 3870 O O . SER B 1 203 ? -17.203 -28.938 -9.367 1 97.94 203 SER B O 1
ATOM 3872 N N . ALA B 1 204 ? -16.016 -29.484 -7.523 1 98.5 204 ALA B N 1
ATOM 3873 C CA . ALA B 1 204 ? -14.812 -29.766 -8.305 1 98.5 204 ALA B CA 1
ATOM 3874 C C . ALA B 1 204 ? -15.039 -30.922 -9.266 1 98.5 204 ALA B C 1
ATOM 3876 O O . ALA B 1 204 ? -14.68 -30.828 -10.445 1 98.5 204 ALA B O 1
ATOM 3877 N N . GLU B 1 205 ? -15.609 -31.969 -8.773 1 98.38 205 GLU B N 1
ATOM 3878 C CA . GLU B 1 205 ? -15.859 -33.125 -9.617 1 98.38 205 GLU B CA 1
ATOM 3879 C C . GLU B 1 205 ? -16.75 -32.781 -10.805 1 98.38 205 GLU B C 1
ATOM 3881 O O . GLU B 1 205 ? -16.453 -33.156 -11.938 1 98.38 205 GLU B O 1
ATOM 3886 N N . ALA B 1 206 ? -17.844 -32.062 -10.492 1 98.56 206 ALA B N 1
ATOM 3887 C CA . ALA B 1 206 ? -18.75 -31.672 -11.57 1 98.56 206 ALA B CA 1
ATOM 3888 C C . ALA B 1 206 ? -18.016 -30.812 -12.602 1 98.56 206 ALA B C 1
ATOM 3890 O O . ALA B 1 206 ? -18.234 -30.969 -13.805 1 98.56 206 ALA B O 1
ATOM 3891 N N . ALA B 1 207 ? -17.188 -29.922 -12.172 1 98.75 207 ALA B N 1
ATOM 3892 C CA . ALA B 1 207 ? -16.422 -29.062 -13.062 1 98.75 207 ALA B CA 1
ATOM 3893 C C . ALA B 1 207 ? -15.469 -29.875 -13.93 1 98.75 207 ALA B C 1
ATOM 3895 O O . ALA B 1 207 ? -15.375 -29.656 -15.141 1 98.75 207 ALA B O 1
ATOM 3896 N N . LEU B 1 208 ? -14.797 -30.875 -13.305 1 98.75 208 LEU B N 1
ATOM 3897 C CA . LEU B 1 208 ? -13.836 -31.688 -14.031 1 98.75 208 LEU B CA 1
ATOM 3898 C C . LEU B 1 208 ? -14.531 -32.5 -15.109 1 98.75 208 LEU B C 1
ATOM 3900 O O . LEU B 1 208 ? -14.086 -32.531 -16.266 1 98.75 208 LEU B O 1
ATOM 3904 N N . ARG B 1 209 ? -15.594 -33.125 -14.805 1 98.44 209 ARG B N 1
ATOM 3905 C CA . ARG B 1 209 ? -16.328 -33.938 -15.773 1 98.44 209 ARG B CA 1
ATOM 3906 C C . ARG B 1 209 ? -16.891 -33.062 -16.891 1 98.44 209 ARG B C 1
ATOM 3908 O O . ARG B 1 209 ? -16.891 -33.469 -18.062 1 98.44 209 ARG B O 1
ATOM 3915 N N . GLY B 1 210 ? -17.375 -31.953 -16.484 1 98.31 210 GLY B N 1
ATOM 3916 C CA . GLY B 1 210 ? -18 -31.062 -17.453 1 98.31 210 GLY B CA 1
ATOM 3917 C C . GLY B 1 210 ? -17 -30.391 -18.375 1 98.31 210 GLY B C 1
ATOM 3918 O O . GLY B 1 210 ? -17.328 -30.078 -19.516 1 98.31 210 GLY B O 1
ATOM 3919 N N . LEU B 1 211 ? -15.805 -30.156 -17.938 1 98.38 211 LEU B N 1
ATOM 3920 C CA . LEU B 1 211 ? -14.844 -29.344 -18.688 1 98.38 211 LEU B CA 1
ATOM 3921 C C . LEU B 1 211 ? -13.797 -30.234 -19.359 1 98.38 211 LEU B C 1
ATOM 3923 O O . LEU B 1 211 ? -13 -29.75 -20.172 1 98.38 211 LEU B O 1
ATOM 3927 N N . TYR B 1 212 ? -13.766 -31.531 -19.062 1 98.38 212 TYR B N 1
ATOM 3928 C CA . TYR B 1 212 ? -12.672 -32.375 -19.531 1 98.38 212 TYR B CA 1
ATOM 3929 C C . TYR B 1 212 ? -12.594 -32.375 -21.047 1 98.38 212 TYR B C 1
ATOM 3931 O O . TYR B 1 212 ? -11.508 -32.5 -21.625 1 98.38 212 TYR B O 1
ATOM 3939 N N . GLY B 1 213 ? -13.727 -32.25 -21.703 1 97.56 213 GLY B N 1
ATOM 3940 C CA . GLY B 1 213 ? -13.734 -32.25 -23.156 1 97.56 213 GLY B CA 1
ATOM 3941 C C . GLY B 1 213 ? -12.969 -31.094 -23.766 1 97.56 213 GLY B C 1
ATOM 3942 O O . GLY B 1 213 ? -12.641 -31.109 -24.953 1 97.56 213 GLY B O 1
ATOM 3943 N N . ARG B 1 214 ? -12.641 -30.141 -22.969 1 97.5 214 ARG B N 1
ATOM 3944 C CA . ARG B 1 214 ? -11.969 -28.938 -23.469 1 97.5 214 ARG B CA 1
ATOM 3945 C C . ARG B 1 214 ? -10.453 -29.094 -23.406 1 97.5 214 ARG B C 1
ATOM 3947 O O . ARG B 1 214 ? -9.719 -28.297 -24 1 97.5 214 ARG B O 1
ATOM 3954 N N . VAL B 1 215 ? -9.945 -30.047 -22.641 1 98.25 215 VAL B N 1
ATOM 3955 C CA . VAL B 1 215 ? -8.5 -30.172 -22.5 1 98.25 215 VAL B CA 1
ATOM 3956 C C . VAL B 1 215 ? -7.957 -31.062 -23.625 1 98.25 215 VAL B C 1
ATOM 3958 O O . VAL B 1 215 ? -8.711 -31.812 -24.25 1 98.25 215 VAL B O 1
ATOM 3961 N N . ARG B 1 216 ? -6.668 -30.969 -23.938 1 97.5 216 ARG B N 1
ATOM 3962 C CA . ARG B 1 216 ? -6.09 -31.766 -25.016 1 97.5 216 ARG B CA 1
ATOM 3963 C C . ARG B 1 216 ? -6.02 -33.25 -24.641 1 97.5 216 ARG B C 1
ATOM 3965 O O . ARG B 1 216 ? -6.059 -33.594 -23.453 1 97.5 216 ARG B O 1
ATOM 3972 N N . LYS B 1 217 ? -5.914 -34.031 -25.641 1 95.69 217 LYS B N 1
ATOM 3973 C CA . LYS B 1 217 ? -5.82 -35.469 -25.422 1 95.69 217 LYS B CA 1
ATOM 3974 C C . LYS B 1 217 ? -4.621 -35.812 -24.531 1 95.69 217 LYS B C 1
ATOM 3976 O O . LYS B 1 217 ? -3.514 -35.312 -24.766 1 95.69 217 LYS B O 1
ATOM 3981 N N . GLY B 1 218 ? -4.895 -36.594 -23.484 1 96.5 218 GLY B N 1
ATOM 3982 C CA . GLY B 1 218 ? -3.818 -37.062 -22.625 1 96.5 218 GLY B CA 1
ATOM 3983 C C . GLY B 1 218 ? -3.594 -36.188 -21.422 1 96.5 218 GLY B C 1
ATOM 3984 O O . GLY B 1 218 ? -2.859 -36.531 -20.5 1 96.5 218 GLY B O 1
ATOM 3985 N N . ALA B 1 219 ? -4.246 -35.062 -21.375 1 98.12 219 ALA B N 1
ATOM 3986 C CA . ALA B 1 219 ? -4.031 -34.094 -20.297 1 98.12 219 ALA B CA 1
ATOM 3987 C C . ALA B 1 219 ? -4.777 -34.5 -19.031 1 98.12 219 ALA B C 1
ATOM 3989 O O . ALA B 1 219 ? -5.668 -35.344 -19.078 1 98.12 219 ALA B O 1
ATOM 3990 N N . VAL B 1 220 ? -4.359 -33.938 -17.906 1 98.69 220 VAL B N 1
ATOM 3991 C CA . VAL B 1 220 ? -5.062 -34.031 -16.625 1 98.69 220 VAL B CA 1
ATOM 3992 C C . VAL B 1 220 ? -5.664 -32.688 -16.25 1 98.69 220 VAL B C 1
ATOM 3994 O O . VAL B 1 220 ? -5.031 -31.641 -16.438 1 98.69 220 VAL B O 1
ATOM 3997 N N . LEU B 1 221 ? -6.879 -32.719 -15.828 1 98.81 221 LEU B N 1
ATOM 3998 C CA . LEU B 1 221 ? -7.57 -31.516 -15.336 1 98.81 221 LEU B CA 1
ATOM 3999 C C . LEU B 1 221 ? -7.668 -31.547 -13.812 1 98.81 221 LEU B C 1
ATOM 4001 O O . LEU B 1 221 ? -8.039 -32.562 -13.227 1 98.81 221 LEU B O 1
ATOM 4005 N N . VAL B 1 222 ? -7.25 -30.438 -13.195 1 98.88 222 VAL B N 1
ATOM 4006 C CA . VAL B 1 222 ? -7.188 -30.359 -11.734 1 98.88 222 VAL B CA 1
ATOM 4007 C C . VAL B 1 222 ? -8.008 -29.172 -11.242 1 98.88 222 VAL B C 1
ATOM 4009 O O . VAL B 1 222 ? -7.984 -28.094 -11.844 1 98.88 222 VAL B O 1
ATOM 4012 N N . CYS B 1 223 ? -8.75 -29.328 -10.164 1 98.81 223 CYS B N 1
ATOM 4013 C CA . CYS B 1 223 ? -9.555 -28.266 -9.555 1 98.81 223 CYS B CA 1
ATOM 4014 C C . CYS B 1 223 ? -9.492 -28.344 -8.039 1 98.81 223 CYS B C 1
ATOM 4016 O O . CYS B 1 223 ? -9.891 -29.359 -7.449 1 98.81 223 CYS B O 1
ATOM 4018 N N . ALA B 1 224 ? -8.938 -27.328 -7.461 1 97.81 224 ALA B N 1
ATOM 4019 C CA . ALA B 1 224 ? -9 -27.203 -6.008 1 97.81 224 ALA B CA 1
ATOM 4020 C C . ALA B 1 224 ? -10.281 -26.5 -5.57 1 97.81 224 ALA B C 1
ATOM 4022 O O . ALA B 1 224 ? -10.742 -25.578 -6.23 1 97.81 224 ALA B O 1
ATOM 4023 N N . TRP B 1 225 ? -10.852 -26.906 -4.43 1 97.25 225 TRP B N 1
ATOM 4024 C CA . TRP B 1 225 ? -12.141 -26.406 -3.957 1 97.25 225 TRP B CA 1
ATOM 4025 C C . TRP B 1 225 ? -12.07 -26.031 -2.482 1 97.25 225 TRP B C 1
ATOM 4027 O O . TRP B 1 225 ? -12.945 -26.391 -1.696 1 97.25 225 TRP B O 1
ATOM 4037 N N . ALA B 1 226 ? -10.977 -25.406 -2.148 1 91.38 226 ALA B N 1
ATOM 4038 C CA . ALA B 1 226 ? -10.789 -24.844 -0.816 1 91.38 226 ALA B CA 1
ATOM 4039 C C . ALA B 1 226 ? -11 -25.891 0.264 1 91.38 226 ALA B C 1
ATOM 4041 O O . ALA B 1 226 ? -10.344 -26.938 0.262 1 91.38 226 ALA B O 1
ATOM 4042 N N . GLU B 1 227 ? -12 -25.719 1.105 1 91.88 227 GLU B N 1
ATOM 4043 C CA . GLU B 1 227 ? -12.211 -26.562 2.287 1 91.88 227 GLU B CA 1
ATOM 4044 C C . GLU B 1 227 ? -12.594 -27.984 1.896 1 91.88 227 GLU B C 1
ATOM 4046 O O . GLU B 1 227 ? -12.547 -28.891 2.725 1 91.88 227 GLU B O 1
ATOM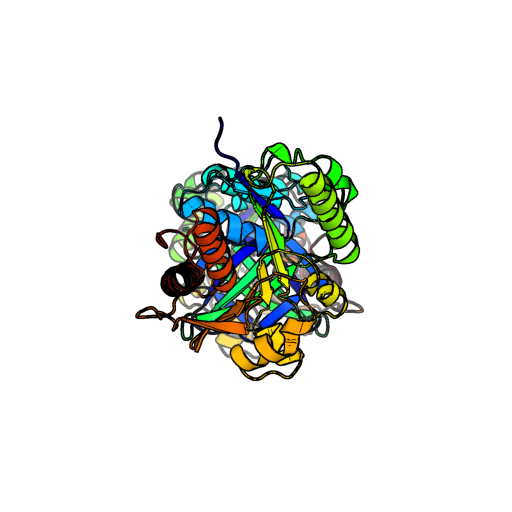 4051 N N . GLU B 1 228 ? -12.922 -28.188 0.633 1 96.81 228 GLU B N 1
ATOM 4052 C CA . GLU B 1 228 ? -13.367 -29.516 0.215 1 96.81 228 GLU B CA 1
ATOM 4053 C C . GLU B 1 228 ? -12.234 -30.297 -0.446 1 96.81 228 GLU B C 1
ATOM 4055 O O . GLU B 1 228 ? -12.438 -31.422 -0.915 1 96.81 228 GLU B O 1
ATOM 4060 N N . GLY B 1 229 ? -11.078 -29.656 -0.507 1 98.19 229 GLY B N 1
ATOM 4061 C CA . GLY B 1 229 ? -9.93 -30.344 -1.075 1 98.19 229 GLY B CA 1
ATOM 4062 C C . GLY B 1 229 ? -9.734 -30.062 -2.551 1 98.19 229 GLY B C 1
ATOM 4063 O O . GLY B 1 229 ? -9.797 -28.906 -2.977 1 98.19 229 GLY B O 1
ATOM 4064 N N . ALA B 1 230 ? -9.352 -31.109 -3.279 1 98.81 230 ALA B N 1
ATOM 4065 C CA . ALA B 1 230 ? -9.078 -30.953 -4.707 1 98.81 230 ALA B CA 1
ATOM 4066 C C . ALA B 1 230 ? -9.32 -32.25 -5.453 1 98.81 230 ALA B C 1
ATOM 4068 O O . ALA B 1 230 ? -9.203 -33.344 -4.875 1 98.81 230 ALA B O 1
ATOM 4069 N N . ASP B 1 231 ? -9.672 -32.125 -6.664 1 98.88 231 ASP B N 1
ATOM 4070 C CA . ASP B 1 231 ? -9.906 -33.25 -7.551 1 98.88 231 ASP B CA 1
ATOM 4071 C C . ASP B 1 231 ? -9.078 -33.125 -8.828 1 98.88 231 ASP B C 1
ATOM 4073 O O . ASP B 1 231 ? -8.68 -32.031 -9.211 1 98.88 231 ASP B O 1
ATOM 4077 N N . ALA B 1 232 ? -8.812 -34.312 -9.406 1 98.88 232 ALA B N 1
ATOM 4078 C CA . ALA B 1 232 ? -8.172 -34.375 -10.719 1 98.88 232 ALA B CA 1
ATOM 4079 C C . ALA B 1 232 ? -8.82 -35.469 -11.578 1 98.88 232 ALA B C 1
ATOM 4081 O O . ALA B 1 232 ? -9.266 -36.5 -11.062 1 98.88 232 ALA B O 1
ATOM 4082 N N . LEU B 1 233 ? -8.938 -35.188 -12.812 1 98.75 233 LEU B N 1
ATOM 4083 C CA . LEU B 1 233 ? -9.469 -36.125 -13.797 1 98.75 233 LEU B CA 1
ATOM 4084 C C . LEU B 1 233 ? -8.469 -36.344 -14.922 1 98.75 233 LEU B C 1
ATOM 4086 O O . LEU B 1 233 ? -8.016 -35.406 -15.555 1 98.75 233 LEU B O 1
ATOM 4090 N N . GLY B 1 234 ? -8.148 -37.625 -15.133 1 96.69 234 GLY B N 1
ATOM 4091 C CA . GLY B 1 234 ? -7.16 -38 -16.141 1 96.69 234 GL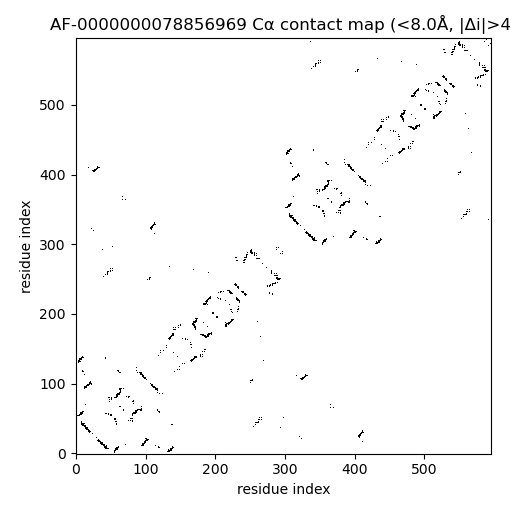Y B CA 1
ATOM 4092 C C . GLY B 1 234 ? -7.777 -38.5 -17.422 1 96.69 234 GLY B C 1
ATOM 4093 O O . GLY B 1 234 ? -9 -38.5 -17.578 1 96.69 234 GLY B O 1
ATOM 4094 N N . PRO B 1 235 ? -6.914 -38.781 -18.406 1 95.5 235 PRO B N 1
ATOM 4095 C CA . PRO B 1 235 ? -7.367 -39.219 -19.734 1 95.5 235 PRO B CA 1
ATOM 4096 C C . PRO B 1 235 ? -8.102 -40.562 -19.719 1 95.5 235 PRO B C 1
ATOM 4098 O O . PRO B 1 235 ? -8.914 -40.844 -20.594 1 95.5 235 PRO B O 1
ATOM 4101 N N . ASP B 1 236 ? -7.891 -41.312 -18.703 1 95.25 236 ASP B N 1
ATOM 4102 C CA . ASP B 1 236 ? -8.539 -42.625 -18.609 1 95.25 236 ASP B CA 1
ATOM 4103 C C . ASP B 1 236 ? -9.891 -42.531 -17.891 1 95.25 236 ASP B C 1
ATOM 4105 O O . ASP B 1 236 ? -10.539 -43.531 -17.625 1 95.25 236 ASP B O 1
ATOM 4109 N N . GLY B 1 237 ? -10.219 -41.344 -17.484 1 94.56 237 GLY B N 1
ATOM 4110 C CA . GLY B 1 237 ? -11.492 -41.125 -16.812 1 94.56 237 GLY B CA 1
ATOM 4111 C C . GLY B 1 237 ? -11.398 -41.344 -15.312 1 94.56 237 GLY B C 1
ATOM 4112 O O . GLY B 1 237 ? -12.398 -41.219 -14.602 1 94.56 237 GLY B O 1
ATOM 4113 N N . LYS B 1 238 ? -10.258 -41.656 -14.914 1 95.62 238 LYS B N 1
ATOM 4114 C CA . LYS B 1 238 ? -10.062 -41.844 -13.484 1 95.62 238 LYS B CA 1
ATOM 4115 C C . LYS B 1 238 ? -10.102 -40.531 -12.727 1 95.62 238 LYS B C 1
ATOM 4117 O O . LYS B 1 238 ? -9.414 -39.562 -13.094 1 95.62 238 LYS B O 1
ATOM 4122 N N . LEU B 1 239 ? -10.891 -40.562 -11.664 1 97.94 239 LEU B N 1
ATOM 4123 C CA . LEU B 1 239 ? -11.016 -39.406 -10.789 1 97.94 239 LEU B CA 1
ATOM 4124 C C . LEU B 1 239 ? -10.172 -39.594 -9.531 1 97.94 239 LEU B C 1
ATOM 4126 O O . LEU B 1 239 ? -10.25 -40.625 -8.875 1 97.94 239 LEU B O 1
ATOM 4130 N N . PHE B 1 240 ? -9.344 -38.625 -9.25 1 98.56 240 PHE B N 1
ATOM 4131 C CA . PHE B 1 240 ? -8.555 -38.562 -8.016 1 98.56 240 PHE B CA 1
ATOM 4132 C C . PHE B 1 240 ? -9.094 -37.5 -7.07 1 98.56 240 PHE B C 1
ATOM 4134 O O . PHE B 1 240 ? -9.578 -36.469 -7.512 1 98.56 240 PHE B O 1
ATOM 4141 N N . HIS B 1 241 ? -9.016 -37.781 -5.777 1 98.62 241 HIS B N 1
ATOM 4142 C CA . HIS B 1 241 ? -9.469 -36.844 -4.77 1 98.62 241 HIS B CA 1
ATOM 4143 C C . HIS B 1 241 ? -8.5 -36.781 -3.59 1 98.62 241 HIS B C 1
ATOM 4145 O O . HIS B 1 241 ? -7.926 -37.812 -3.203 1 98.62 241 HIS B O 1
ATOM 4151 N N . SER B 1 242 ? -8.266 -35.625 -3.102 1 98.75 242 SER B N 1
ATOM 4152 C CA . SER B 1 242 ? -7.664 -35.406 -1.791 1 98.75 242 SER B CA 1
ATOM 4153 C C . SER B 1 242 ? -8.516 -34.469 -0.935 1 98.75 242 SER B C 1
ATOM 4155 O O . SER B 1 242 ? -9.047 -33.5 -1.432 1 98.75 242 SER B O 1
ATOM 4157 N N . ASP B 1 243 ? -8.656 -34.812 0.325 1 98.44 243 ASP B N 1
ATOM 4158 C CA . ASP B 1 243 ? -9.273 -33.875 1.278 1 98.44 243 ASP B CA 1
ATOM 4159 C C . ASP B 1 243 ? -8.383 -32.656 1.522 1 98.44 243 ASP B C 1
ATOM 4161 O O . ASP B 1 243 ? -7.188 -32.688 1.203 1 98.44 243 ASP B O 1
ATOM 4165 N N . ALA B 1 244 ? -9.039 -31.625 1.993 1 98 244 ALA B N 1
ATOM 4166 C CA . ALA B 1 244 ? -8.258 -30.5 2.5 1 98 244 ALA B CA 1
ATOM 4167 C C . ALA B 1 244 ? -7.629 -30.828 3.85 1 98 244 ALA B C 1
ATOM 4169 O O . ALA B 1 244 ? -8.062 -31.75 4.531 1 98 244 ALA B O 1
ATOM 4170 N N . PHE B 1 245 ? -6.535 -30.188 4.207 1 97.69 245 PHE B N 1
ATOM 4171 C CA . PHE B 1 245 ? -5.863 -30.266 5.5 1 97.69 245 PHE B CA 1
ATOM 4172 C C . PHE B 1 245 ? -5.852 -28.906 6.191 1 97.69 245 PHE B C 1
ATOM 4174 O O . PHE B 1 245 ? -4.836 -28.219 6.172 1 97.69 245 PHE B O 1
ATOM 4181 N N . PRO B 1 246 ? -6.93 -28.547 6.809 1 95.25 246 PRO B N 1
ATOM 4182 C CA . PRO B 1 246 ? -7.039 -27.219 7.406 1 95.25 246 PRO B CA 1
ATOM 4183 C C . PRO B 1 246 ? -6.086 -27.016 8.578 1 95.25 246 PRO B C 1
ATOM 4185 O O . PRO B 1 246 ? -5.84 -27.953 9.344 1 95.25 246 PRO B O 1
ATOM 4188 N N . PRO B 1 247 ? -5.531 -25.859 8.695 1 94.5 247 PRO B N 1
ATOM 4189 C CA . PRO B 1 247 ? -4.766 -25.547 9.906 1 94.5 247 PRO B CA 1
ATOM 4190 C C . PRO B 1 247 ? -5.656 -25.375 11.141 1 94.5 247 PRO B C 1
ATOM 4192 O O . PRO B 1 247 ? -6.871 -25.234 11.016 1 94.5 247 PRO B O 1
ATOM 4195 N N . PRO B 1 248 ? -4.996 -25.453 12.344 1 93.06 248 PRO B N 1
ATOM 4196 C CA . PRO B 1 248 ? -5.793 -25.203 13.547 1 93.06 248 PRO B CA 1
ATOM 4197 C C . PRO B 1 248 ? -6.523 -23.875 13.508 1 93.06 248 PRO B C 1
ATOM 4199 O O . PRO B 1 248 ? -7.668 -23.766 13.953 1 93.06 248 PRO B O 1
ATOM 4202 N N . ARG B 1 249 ? -5.859 -22.812 12.961 1 91.94 249 ARG B N 1
ATOM 4203 C CA . ARG B 1 249 ? -6.449 -21.484 12.766 1 91.94 249 ARG B CA 1
ATOM 4204 C C . ARG B 1 249 ? -6.031 -20.906 11.422 1 91.94 249 ARG B C 1
ATOM 4206 O O . ARG B 1 249 ? -4.848 -20.906 11.078 1 91.94 249 ARG B O 1
ATOM 4213 N N . VAL B 1 250 ? -7.039 -20.406 10.703 1 90.75 250 VAL B N 1
ATOM 4214 C CA . VAL B 1 250 ? -6.727 -19.734 9.453 1 90.75 250 VAL B CA 1
ATOM 4215 C C . VAL B 1 250 ? -6.145 -18.344 9.75 1 90.75 250 VAL B C 1
ATOM 4217 O O . VAL B 1 250 ? -6.762 -17.547 10.453 1 90.75 250 VAL B O 1
ATOM 4220 N N . VAL B 1 251 ? -5 -17.984 9.195 1 90.19 251 VAL B N 1
ATOM 4221 C CA . VAL B 1 251 ? -4.27 -16.766 9.477 1 90.19 251 VAL B CA 1
ATOM 4222 C C . VAL B 1 251 ? -4.188 -15.906 8.219 1 90.19 251 VAL B C 1
ATOM 4224 O O . VAL B 1 251 ? -4.469 -14.703 8.25 1 90.19 251 VAL B O 1
ATOM 4227 N N . ASP B 1 252 ? -3.873 -16.484 7.129 1 91 252 ASP B N 1
ATOM 4228 C CA . ASP B 1 252 ? -3.631 -15.805 5.863 1 91 252 ASP B CA 1
ATOM 4229 C C . ASP B 1 252 ? -3.85 -16.75 4.68 1 91 252 ASP B C 1
ATOM 4231 O O . ASP B 1 252 ? -3.064 -17.672 4.461 1 91 252 ASP B O 1
ATOM 4235 N N . THR B 1 253 ? -4.848 -16.422 3.857 1 91.69 253 THR B N 1
ATOM 4236 C CA . THR B 1 253 ? -5.164 -17.344 2.762 1 91.69 253 THR B CA 1
ATOM 4237 C C . THR B 1 253 ? -4.562 -16.828 1.452 1 91.69 253 THR B C 1
ATOM 4239 O O . THR B 1 253 ? -4.742 -17.453 0.403 1 91.69 253 THR B O 1
ATOM 4242 N N . LEU B 1 254 ? -3.867 -15.695 1.511 1 93 254 LEU B N 1
ATOM 4243 C CA . LEU B 1 254 ? -3.24 -15.156 0.307 1 93 254 LEU B CA 1
ATOM 4244 C C . LEU B 1 254 ? -2.25 -16.156 -0.281 1 93 254 LEU B C 1
ATOM 4246 O O . LEU B 1 254 ? -1.362 -16.641 0.423 1 93 254 LEU B O 1
ATOM 4250 N N . GLY B 1 255 ? -2.42 -16.562 -1.556 1 94.38 255 GLY B N 1
ATOM 4251 C CA . GLY B 1 255 ? -1.484 -17.438 -2.242 1 94.38 255 GLY B CA 1
ATOM 4252 C C . GLY B 1 255 ? -1.76 -18.906 -2 1 94.38 255 GLY B C 1
ATOM 4253 O O . GLY B 1 255 ? -0.979 -19.766 -2.414 1 94.38 255 GLY B O 1
ATOM 4254 N N . ALA B 1 256 ? -2.873 -19.281 -1.354 1 94.88 256 ALA B N 1
ATOM 4255 C CA . ALA B 1 256 ? -3.178 -20.672 -1.065 1 94.88 256 ALA B CA 1
ATOM 4256 C C . ALA B 1 256 ? -3.326 -21.484 -2.352 1 94.88 256 ALA B C 1
ATOM 4258 O O . ALA B 1 256 ? -2.801 -22.594 -2.459 1 94.88 256 ALA B O 1
ATOM 4259 N N . GLY B 1 257 ? -4.062 -20.922 -3.279 1 96.44 257 GLY B N 1
ATOM 4260 C CA . GLY B 1 257 ? -4.207 -21.594 -4.559 1 96.44 257 GLY B CA 1
ATOM 4261 C C . GLY B 1 257 ? -2.889 -21.766 -5.293 1 96.44 257 GLY B C 1
ATOM 4262 O O . GLY B 1 257 ? -2.625 -22.812 -5.871 1 96.44 257 GLY B O 1
ATOM 4263 N N . ASP B 1 258 ? -2.08 -20.734 -5.305 1 98.12 258 ASP B N 1
ATOM 4264 C CA . ASP B 1 258 ? -0.757 -20.797 -5.918 1 98.12 258 ASP B CA 1
ATOM 4265 C C . ASP B 1 258 ? 0.103 -21.875 -5.238 1 98.12 258 ASP B C 1
ATOM 4267 O O . ASP B 1 258 ? 0.889 -22.547 -5.898 1 98.12 258 ASP B O 1
ATOM 4271 N N . THR B 1 259 ? -0.013 -21.891 -3.93 1 98.56 259 THR B N 1
ATOM 4272 C CA . THR B 1 259 ? 0.723 -22.906 -3.166 1 98.56 259 THR B CA 1
ATOM 4273 C C . THR B 1 259 ? 0.311 -24.312 -3.584 1 98.56 259 THR B C 1
ATOM 4275 O O . THR B 1 259 ? 1.163 -25.172 -3.779 1 98.56 259 THR B O 1
ATOM 4278 N N . PHE B 1 260 ? -0.963 -24.5 -3.713 1 98.69 260 PHE B N 1
ATOM 4279 C CA . PHE B 1 260 ? -1.473 -25.797 -4.18 1 98.69 260 PHE B CA 1
ATOM 4280 C C . PHE B 1 260 ? -0.901 -26.141 -5.551 1 98.69 260 PHE B C 1
ATOM 4282 O O . PHE B 1 260 ? -0.323 -27.203 -5.734 1 98.69 260 PHE B O 1
ATOM 4289 N N . ASN B 1 261 ? -1.071 -25.203 -6.492 1 98.88 261 ASN B N 1
ATOM 4290 C CA . ASN B 1 261 ? -0.604 -25.438 -7.855 1 98.88 261 ASN B CA 1
ATOM 4291 C C . ASN B 1 261 ? 0.887 -25.766 -7.891 1 98.88 261 ASN B C 1
ATOM 4293 O O . ASN B 1 261 ? 1.299 -26.75 -8.516 1 98.88 261 ASN B O 1
ATOM 4297 N N . ALA B 1 262 ? 1.679 -24.969 -7.207 1 98.94 262 ALA B N 1
ATOM 4298 C CA . ALA B 1 262 ? 3.129 -25.141 -7.207 1 98.94 262 ALA B CA 1
ATOM 4299 C C . ALA B 1 262 ? 3.523 -26.484 -6.59 1 98.94 262 ALA B C 1
ATOM 4301 O O . ALA B 1 262 ? 4.445 -27.141 -7.07 1 98.94 262 ALA B O 1
ATOM 4302 N N . SER B 1 263 ? 2.846 -26.859 -5.539 1 98.88 263 SER B N 1
ATOM 4303 C CA . SER B 1 263 ? 3.148 -28.125 -4.859 1 98.88 263 SER B CA 1
ATOM 4304 C C . SER B 1 263 ? 2.807 -29.312 -5.738 1 98.88 263 SER B C 1
ATOM 4306 O O . SER B 1 263 ? 3.533 -30.312 -5.75 1 98.88 263 SER B O 1
ATOM 4308 N N . VAL B 1 264 ? 1.689 -29.234 -6.43 1 98.94 264 VAL B N 1
ATOM 4309 C CA . VAL B 1 264 ? 1.319 -30.281 -7.367 1 98.94 264 VAL B CA 1
ATOM 4310 C C . VAL B 1 264 ? 2.365 -30.391 -8.477 1 98.94 264 VAL B C 1
ATOM 4312 O O . VAL B 1 264 ? 2.84 -31.469 -8.797 1 98.94 264 VAL B O 1
ATOM 4315 N N . ILE B 1 265 ? 2.744 -29.266 -9.039 1 98.94 265 ILE B N 1
ATOM 4316 C CA . ILE B 1 265 ? 3.75 -29.219 -10.094 1 98.94 265 ILE B CA 1
ATOM 4317 C C . ILE B 1 265 ? 5.062 -29.797 -9.586 1 98.94 265 ILE B C 1
ATOM 4319 O O . ILE B 1 265 ? 5.688 -30.625 -10.266 1 98.94 265 ILE B O 1
ATOM 4323 N N . PHE B 1 266 ? 5.461 -29.422 -8.414 1 98.81 266 PHE B N 1
ATOM 4324 C CA . PHE B 1 266 ? 6.676 -29.938 -7.801 1 98.81 266 PHE B CA 1
ATOM 4325 C C . PHE B 1 266 ? 6.645 -31.453 -7.727 1 98.81 266 PHE B C 1
ATOM 4327 O O . PHE B 1 266 ? 7.582 -32.125 -8.172 1 98.81 266 PHE B O 1
ATOM 4334 N N . SER B 1 267 ? 5.574 -32 -7.16 1 98.75 267 SER B N 1
ATOM 4335 C CA . SER B 1 267 ? 5.434 -33.438 -6.973 1 98.75 267 SER B CA 1
ATOM 4336 C C . SER B 1 267 ? 5.469 -34.156 -8.305 1 98.75 267 SER B C 1
ATOM 4338 O O . SER B 1 267 ? 6.199 -35.156 -8.461 1 98.75 267 SER B O 1
ATOM 4340 N N . LEU B 1 268 ? 4.73 -33.656 -9.25 1 98.62 268 LEU B N 1
ATOM 4341 C CA . LEU B 1 268 ? 4.684 -34.312 -10.57 1 98.62 268 LEU B CA 1
ATOM 4342 C C . LEU B 1 268 ? 6.039 -34.219 -11.258 1 98.62 268 LEU B C 1
ATOM 4344 O O . LEU B 1 268 ? 6.453 -35.156 -11.945 1 98.62 268 LEU B O 1
ATOM 4348 N N . SER B 1 269 ? 6.719 -33.062 -11.078 1 98 269 SER B N 1
ATOM 4349 C CA . SER B 1 269 ? 8.023 -32.875 -11.711 1 98 269 SER B CA 1
ATOM 4350 C C . SER B 1 269 ? 9.055 -33.844 -11.148 1 98 269 SER B C 1
ATOM 4352 O O . SER B 1 269 ? 10.086 -34.094 -11.781 1 98 269 SER B O 1
ATOM 4354 N N . GLN B 1 270 ? 8.773 -34.438 -9.992 1 96.69 270 GLN B N 1
ATOM 4355 C CA . GLN B 1 270 ? 9.648 -35.406 -9.367 1 96.69 270 GLN B CA 1
ATOM 4356 C C . GLN B 1 270 ? 9.227 -36.844 -9.703 1 96.69 270 GLN B C 1
ATOM 4358 O O . GLN B 1 270 ? 9.781 -37.812 -9.18 1 96.69 270 GLN B O 1
ATOM 4363 N N . GLY B 1 271 ? 8.188 -36.938 -10.43 1 96.62 271 GLY B N 1
ATOM 4364 C CA . GLY B 1 271 ? 7.766 -38.25 -10.883 1 96.62 271 GLY B CA 1
ATOM 4365 C C . GLY B 1 271 ? 6.754 -38.906 -9.961 1 96.62 271 GLY B C 1
ATOM 4366 O O . GLY B 1 271 ? 6.461 -40.094 -10.094 1 96.62 271 GLY B O 1
ATOM 4367 N N . ARG B 1 272 ? 6.191 -38.156 -9.078 1 98.06 272 ARG B N 1
ATOM 4368 C CA . ARG B 1 272 ? 5.184 -38.719 -8.172 1 98.06 272 ARG B CA 1
ATOM 4369 C C . ARG B 1 272 ? 3.848 -38.875 -8.891 1 98.06 272 ARG B C 1
ATOM 4371 O O . ARG B 1 272 ? 3.617 -38.281 -9.945 1 98.06 272 ARG B O 1
ATOM 4378 N N . SER B 1 273 ? 2.971 -39.75 -8.312 1 98.12 273 SER B N 1
ATOM 4379 C CA . SER B 1 273 ? 1.655 -40 -8.898 1 98.12 273 SER B CA 1
ATOM 4380 C C . SER B 1 273 ? 0.729 -38.812 -8.695 1 98.12 273 SER B C 1
ATOM 4382 O O . SER B 1 273 ? 0.988 -37.938 -7.848 1 98.12 273 SER B O 1
ATOM 4384 N N . MET B 1 274 ? -0.337 -38.812 -9.445 1 98.31 274 MET B N 1
ATOM 4385 C CA . MET B 1 274 ? -1.32 -37.719 -9.328 1 98.31 274 MET B CA 1
ATOM 4386 C C . MET B 1 274 ? -1.943 -37.719 -7.938 1 98.31 274 MET B C 1
ATOM 4388 O O . MET B 1 274 ? -2.143 -36.625 -7.355 1 98.31 274 MET B O 1
ATOM 4392 N N . GLN B 1 275 ? -2.215 -38.875 -7.43 1 98.5 275 GLN B N 1
ATOM 4393 C CA . GLN B 1 275 ? -2.795 -38.969 -6.094 1 98.5 275 GLN B CA 1
ATOM 4394 C C . GLN B 1 275 ? -1.856 -38.375 -5.047 1 98.5 275 GLN B C 1
ATOM 4396 O O . GLN B 1 275 ? -2.289 -37.625 -4.172 1 98.5 275 GLN B O 1
ATOM 4401 N N . GLU B 1 276 ? -0.611 -38.75 -5.145 1 98.62 276 GLU B N 1
ATOM 4402 C CA . GLU B 1 276 ? 0.385 -38.188 -4.227 1 98.62 276 GLU B CA 1
ATOM 4403 C C . GLU B 1 276 ? 0.515 -36.688 -4.383 1 98.62 276 GLU B C 1
ATOM 4405 O O . GLU B 1 276 ? 0.633 -35.969 -3.395 1 98.62 276 GLU B O 1
ATOM 4410 N N . ALA B 1 277 ? 0.492 -36.219 -5.602 1 98.81 277 ALA B N 1
ATOM 4411 C CA . ALA B 1 277 ? 0.628 -34.812 -5.898 1 98.81 277 ALA B CA 1
ATOM 4412 C C . ALA B 1 277 ? -0.543 -34 -5.328 1 98.81 277 ALA B C 1
ATOM 4414 O O . ALA B 1 277 ? -0.348 -32.969 -4.711 1 98.81 277 ALA B O 1
ATOM 4415 N N . LEU B 1 278 ? -1.75 -34.5 -5.477 1 98.69 278 LEU B N 1
ATOM 4416 C CA . LEU B 1 278 ? -2.945 -33.844 -4.965 1 98.69 278 LEU B CA 1
ATOM 4417 C C . LEU B 1 278 ? -2.895 -33.75 -3.443 1 98.69 278 LEU B C 1
ATOM 4419 O O . LEU B 1 278 ? -3.15 -32.688 -2.883 1 98.69 278 LEU B O 1
ATOM 4423 N N . ARG B 1 279 ? -2.557 -34.844 -2.885 1 98.69 279 ARG B N 1
ATOM 4424 C CA . ARG B 1 279 ? -2.5 -34.875 -1.426 1 98.69 279 ARG B CA 1
ATOM 4425 C C . ARG B 1 279 ? -1.447 -33.906 -0.902 1 98.69 279 ARG B C 1
ATOM 4427 O O . ARG B 1 279 ? -1.708 -33.125 0.035 1 98.69 279 ARG B O 1
ATOM 4434 N N . PHE B 1 280 ? -0.294 -33.969 -1.487 1 98.69 280 PHE B N 1
ATOM 4435 C CA . PHE B 1 280 ? 0.783 -33.062 -1.088 1 98.69 280 PHE B CA 1
ATOM 4436 C C . PHE B 1 280 ? 0.375 -31.609 -1.282 1 98.69 280 PHE B C 1
ATOM 4438 O O . PHE B 1 280 ? 0.615 -30.781 -0.413 1 98.69 280 PHE B O 1
ATOM 4445 N N . GLY B 1 281 ? -0.248 -31.312 -2.469 1 98.69 281 GLY B N 1
ATOM 4446 C CA . GLY B 1 281 ? -0.742 -29.969 -2.73 1 98.69 281 GLY B CA 1
ATOM 4447 C C . GLY B 1 281 ? -1.712 -29.469 -1.674 1 98.69 281 GLY B C 1
ATOM 4448 O O . GLY B 1 281 ? -1.581 -28.344 -1.181 1 98.69 281 GLY B O 1
ATOM 4449 N N . CYS B 1 282 ? -2.646 -30.312 -1.265 1 98.62 282 CYS B N 1
ATOM 4450 C CA . CYS B 1 282 ? -3.635 -29.953 -0.254 1 98.62 282 CYS B CA 1
ATOM 4451 C C . CYS B 1 282 ? -2.98 -29.766 1.108 1 98.62 282 CYS B C 1
ATOM 4453 O O . CYS B 1 282 ? -3.355 -28.875 1.866 1 98.62 282 CYS B O 1
ATOM 4455 N N . GLN B 1 283 ? -1.998 -30.562 1.4 1 98.31 283 GLN B N 1
ATOM 4456 C CA . GLN B 1 283 ? -1.295 -30.469 2.676 1 98.31 283 GLN B CA 1
ATOM 4457 C C . GLN B 1 283 ? -0.531 -29.141 2.783 1 98.31 283 GLN B C 1
ATOM 4459 O O . GLN B 1 283 ? -0.643 -28.438 3.787 1 98.31 283 GLN B O 1
ATOM 4464 N N . VAL B 1 284 ? 0.261 -28.859 1.77 1 98.31 284 VAL B N 1
ATOM 4465 C CA . VAL B 1 284 ? 1.095 -27.672 1.801 1 98.31 284 VAL B CA 1
ATOM 4466 C C . VAL B 1 284 ? 0.213 -26.422 1.78 1 98.31 284 VAL B C 1
ATOM 4468 O O . VAL B 1 284 ? 0.489 -25.453 2.482 1 98.31 284 VAL B O 1
ATOM 4471 N N . ALA B 1 285 ? -0.86 -26.438 0.967 1 97.94 285 ALA B N 1
ATOM 4472 C CA . ALA B 1 285 ? -1.788 -25.312 0.923 1 97.94 285 ALA B CA 1
ATOM 4473 C C . ALA B 1 285 ? -2.463 -25.094 2.275 1 97.94 285 ALA B C 1
ATOM 4475 O O . ALA B 1 285 ? -2.674 -23.969 2.703 1 97.94 285 ALA B O 1
ATOM 4476 N N . GLY B 1 286 ? -2.848 -26.188 2.891 1 97.06 286 GLY B N 1
ATOM 4477 C CA . GLY B 1 286 ? -3.41 -26.094 4.227 1 97.06 286 GLY B CA 1
ATOM 4478 C C . GLY B 1 286 ? -2.461 -25.469 5.23 1 97.06 286 GLY B C 1
ATOM 4479 O O . GLY B 1 286 ? -2.859 -24.609 6.02 1 97.06 286 GLY B O 1
ATOM 4480 N N . LYS B 1 287 ? -1.254 -25.922 5.195 1 97.06 287 LYS B N 1
ATOM 4481 C CA . LYS B 1 287 ? -0.235 -25.344 6.066 1 97.06 287 LYS B CA 1
ATOM 4482 C C . LYS B 1 287 ? -0.051 -23.859 5.789 1 97.06 287 LYS B C 1
ATOM 4484 O O . LYS B 1 287 ? 0.058 -23.062 6.719 1 97.06 287 LYS B O 1
ATOM 4489 N N . LYS B 1 288 ? 0.026 -23.516 4.543 1 96.69 288 LYS B N 1
ATOM 4490 C CA . LYS B 1 288 ? 0.158 -22.125 4.121 1 96.69 288 LYS B CA 1
ATOM 4491 C C . LYS B 1 288 ? -0.943 -21.25 4.727 1 96.69 288 LYS B C 1
ATOM 4493 O O . LYS B 1 288 ? -0.686 -20.141 5.172 1 96.69 288 LYS B O 1
ATOM 4498 N N . CYS B 1 289 ? -2.148 -21.688 4.82 1 94.06 289 CYS B N 1
ATOM 4499 C CA . CYS B 1 289 ? -3.287 -20.922 5.312 1 94.06 289 CYS B CA 1
ATOM 4500 C C . CYS B 1 289 ? -3.15 -20.641 6.801 1 94.06 289 CYS B C 1
ATOM 4502 O O . CYS B 1 289 ? -3.793 -19.719 7.324 1 94.06 289 CYS B O 1
ATOM 4504 N N . GLY B 1 290 ? -2.305 -21.438 7.484 1 93.56 290 GLY B N 1
ATOM 4505 C CA . GLY B 1 290 ? -2.115 -21.25 8.914 1 93.56 290 GLY B CA 1
ATOM 4506 C C . GLY B 1 290 ? -0.941 -20.359 9.258 1 93.56 290 GLY B C 1
ATOM 4507 O O . GLY B 1 290 ? -0.657 -20.125 10.43 1 93.56 290 GLY B O 1
ATOM 4508 N N . LEU B 1 291 ? -0.261 -19.859 8.242 1 92.81 291 LEU B N 1
ATOM 4509 C CA . LEU B 1 291 ? 0.939 -19.062 8.422 1 92.81 291 LEU B CA 1
ATOM 4510 C C . LEU B 1 291 ? 0.814 -17.734 7.68 1 92.81 291 LEU B C 1
ATOM 4512 O O . LEU B 1 291 ? 0.15 -17.656 6.645 1 92.81 291 LEU B O 1
ATOM 4516 N N . GLN B 1 292 ? 1.469 -16.703 8.234 1 91.12 292 GLN B N 1
ATOM 4517 C CA . GLN B 1 292 ? 1.613 -15.469 7.48 1 91.12 292 GLN B CA 1
ATOM 4518 C C . GLN B 1 292 ? 2.682 -15.609 6.398 1 91.12 292 GLN B C 1
ATOM 4520 O O . GLN B 1 292 ? 3.805 -16.031 6.68 1 91.12 292 GLN B O 1
ATOM 4525 N N . GLY B 1 293 ? 2.266 -15.258 5.18 1 92.5 293 GLY B N 1
ATOM 4526 C CA . GLY B 1 293 ? 3.236 -15.367 4.102 1 92.5 293 GLY B CA 1
ATOM 4527 C C . GLY B 1 293 ? 3.561 -16.797 3.736 1 92.5 293 GLY B C 1
ATOM 4528 O O . GLY B 1 293 ? 2.68 -17.672 3.746 1 92.5 293 GLY B O 1
ATOM 4529 N N . PHE B 1 294 ? 4.809 -17.031 3.26 1 96.56 294 PHE B N 1
ATOM 4530 C CA . PHE B 1 294 ? 5.133 -18.344 2.701 1 96.56 294 PHE B CA 1
ATOM 4531 C C . PHE B 1 294 ? 6.211 -19.031 3.527 1 96.56 294 PHE B C 1
ATOM 4533 O O . PHE B 1 294 ? 6.449 -20.234 3.367 1 96.56 294 PHE B O 1
ATOM 4540 N N . ASP B 1 295 ? 6.824 -18.297 4.414 1 93.69 295 ASP B N 1
ATOM 4541 C CA . ASP B 1 295 ? 7.918 -18.875 5.18 1 93.69 295 ASP B CA 1
ATOM 4542 C C . ASP B 1 295 ? 7.402 -19.938 6.156 1 93.69 295 ASP B C 1
ATOM 4544 O O . ASP B 1 295 ? 6.41 -19.703 6.855 1 93.69 295 ASP B O 1
ATOM 4548 N N . GLY B 1 296 ? 7.938 -21.078 6.168 1 92.38 296 GLY B N 1
ATOM 4549 C CA . GLY B 1 296 ? 7.582 -22.125 7.102 1 92.38 296 GLY B CA 1
ATOM 4550 C C . GLY B 1 296 ? 6.613 -23.141 6.52 1 92.38 296 GLY B C 1
ATOM 4551 O O . GLY B 1 296 ? 6.176 -24.062 7.211 1 92.38 296 GLY B O 1
ATOM 4552 N N . ILE B 1 297 ? 6.324 -22.984 5.285 1 93.75 297 ILE B N 1
ATOM 4553 C CA . ILE B 1 297 ? 5.316 -23.875 4.727 1 93.75 297 ILE B CA 1
ATOM 4554 C C . ILE B 1 297 ? 5.926 -25.25 4.465 1 93.75 297 ILE B C 1
ATOM 4556 O O . ILE B 1 297 ? 5.207 -26.219 4.246 1 93.75 297 ILE B O 1
ATOM 4560 N N . VAL B 1 298 ? 7.25 -25.312 4.43 1 87.62 298 VAL B N 1
ATOM 4561 C CA . VAL B 1 298 ? 7.949 -26.578 4.246 1 87.62 298 VAL B CA 1
ATOM 4562 C C . VAL B 1 298 ? 8.742 -26.922 5.508 1 87.62 298 VAL B C 1
ATOM 4564 O O . VAL B 1 298 ? 9.172 -26.031 6.238 1 87.62 298 VAL B O 1
#

Foldseek 3Di:
DPDFAEEFFWAKAWEWEFEAQDDDDPPDDDDGPDIDIDIDTLSLLLQLLCLVVPTAYEYEKEAEDDPGVVVSVVVCVVSNYHDPLYHYDHWFHRKYWYWYAHQVARDIDIDIDDPRTDIDFLVSLVVDDCQRHQEYEYEQDQQVRVVSSQVVLVVVQVPDDPVRRHFYEYEDEDQDPSRLLCQQGGQEYEYEPVNLVVVPHDDQVRSCVVCVVNYHQQHKYKYADPQQAIWIAGNVRDIETDGADADPDFGHLRCLVSQLVSQLVSCVSVPHDNNVSRHRSRQLSRLCRRDDDNPPSD/DPDFAEEFFWAKAWEWEFEAQDDDDPPDDDDGPDIDIDIDTLSLLLQLLCLVVPTAYEYEKEAEDDPGVVVNVVVCVVSNYHDPLYHYDHWFHRKYWYWYAHQVARDIDIDIDDPGTDIDFLVSLVVDDCQRHQEYEYEQDQQVRVVSSQVVLVVVQVPDDPVRRHFYEYEDEDQDPSRLLCQQGGQEYEYEPVNLVVVPHDDQVRSCVVCVVNYHQQHKYKYADPQQAIWIAGNVRDIETDGADADPDFGHLRCLVSQLVSQLVSCVSVPHDNNVSRHRSRQLSNLVRRDDDNPPSD

InterPro domains:
  IPR011611 Carbohydrate kinase PfkB [PF00294] (4-289)
  IPR029056 Ribokinase-like [G3DSA:3.40.1190.20] (3-298)
  IPR029056 Ribokinase-like [SSF53613] (1-293)
  IPR034093 Ketohexokinase [cd01939] (5-295)
  IPR052562 Ketohexokinase-related [PTHR42774] (1-237)

pLDDT: mean 96.47, std 4.38, range [45.81, 98.94]

Secondary structure (DSSP, 8-state):
-PPPEEEEES--EEEEEEEESSPPPTT-EEE-SEEEEEEE-HHHHHHHHHHHTT--EEEE-EE-SSHHHHHHHHHHHHTT-B-TT-EE-SSS---EEEEEEETTT--EEEEEE-SSSPPPPHHHHTTS-GGGEEEEEEESSSHHHHHHHHHHHHHHHHTS-GGGPPEEEEEE-S--GGGGGGGGS-SEEEE-HHHHHHTT-SSHHHHHHHHGGGSPTT-EEEEE-GGG-EEEE-TT--EEEE-----SS----TTHHHHHHHHHHHHHHTT--HHHHHHHHHHHHHHHHTSSSSTT--/-PPPEEEEES--EEEEEEEESSPPPTT-EEE-SEEEEEEE-HHHHHHHHHHHTT--EEEE-EE-SSHHHHHHHHHHHHTT-B-TT-EE-SSS---EEEEEEETTT--EEEEEE-SSSPPPPHHHHTTS-GGGEEEEEEESSSHHHHHHHHHHHHHHHHTS-GGGPPEEEEEE-S--GGGGGGGGS-SEEEE-HHHHHHTT-SSHHHHHHHHGGGSPTT-EEEEE-GGG-EEEE-TT--EEEE-----SS----TTHHHHHHHHHHHHHHTT--HHHHHHHHHHHHHHHHTSSSSTT--